Protein AF-0000000073401844 (afdb_homodimer)

Foldseek 3Di:
DAAEEEEEPLQAPLNLLLVVVSVVVPHQYEYEDADDPDDDNVSNVVSVCVPPPSYHYHYDALLDLVRLLVVCQVRVHQEYEYPDAPQDQQVCQVVLVRRLRRLACSLVSNLVSCLVRPLNRAYEDEAELLQQQQPPDPADWPPTDGDHFTSNSVRSVNSVVVQVVCCVPVVRNGAYEHEWAEDALRHDCSDLLLVLLLLLLCVLVVNHQAREAAFQQAKTFYAHSSLVSVLRVLQSVAPGHYYFYDGQQDIDTSNVSNQLSNVLSPFHWDWDDDDQAIFIAGPVVRGTHYGYDNVNDDPGDRRYHGHDRVCSCVRRVGHTDADSSNRSNNNNVSSNVCVVVPHDD/DAAEEEEEPLQAPLNLLLVVVSVVVPHQYEYEDADDPDDDNVSNVVVVCVPPPSYHYHYDALLDLVRLLVVCQVRVHQEYEYPDAPQDQQVCQVVLVRRLRRLACSLVSNLVSCLVRPLNRAYEDEAELLQQQQPPDPADWPPTDGDHFTSNSVRSVNSVVVQVVCCVPVVRNGAYEHEWAEDALRHDCSDLLLVLLLLLLCVLVVNAQAREAAFQQAKTFYAHSSLVSVLRVLQSVAPGHYYFYDGQQDIDTSNVSNQLSNVLSPFHWDWDDDDQQIFIAGPVVRGTHYGYDNVNDDPGDRRYHGHDRVCSCVRRVGHTDADSSNRSNNNNVSSNVCVVVPHDD

pLDDT: mean 96.62, std 4.74, range [65.5, 98.94]

Structure (mmCIF, N/CA/C/O backbone):
data_AF-0000000073401844-model_v1
#
loop_
_entity.id
_entity.type
_entity.pdbx_description
1 polymer 'GDP-mannose 4,6-dehydratase'
#
loop_
_atom_site.group_PDB
_atom_site.id
_atom_site.type_symbol
_atom_site.label_atom_id
_atom_site.label_alt_id
_atom_site.label_comp_id
_atom_site.label_asym_id
_atom_site.label_entity_id
_atom_site.label_seq_id
_atom_site.pdbx_PDB_ins_code
_atom_site.Cartn_x
_atom_site.Cartn_y
_atom_site.Cartn_z
_atom_site.occupancy
_atom_site.B_iso_or_equiv
_atom_site.auth_seq_id
_atom_site.auth_comp_id
_atom_site.auth_asym_id
_atom_site.auth_atom_id
_atom_site.pdbx_PDB_model_num
ATOM 1 N N . MET A 1 1 ? -31.047 -21.344 -8.758 1 66.75 1 MET A N 1
ATOM 2 C CA . MET A 1 1 ? -30.406 -20.562 -9.805 1 66.75 1 MET A CA 1
ATOM 3 C C . MET A 1 1 ? -28.891 -20.641 -9.711 1 66.75 1 MET A C 1
ATOM 5 O O . MET A 1 1 ? -28.344 -20.797 -8.617 1 66.75 1 MET A O 1
ATOM 9 N N . SER A 1 2 ? -28.156 -20.859 -10.828 1 87.94 2 SER A N 1
ATOM 10 C CA . SER A 1 2 ? -26.703 -21.047 -10.82 1 87.94 2 SER A CA 1
ATOM 11 C C . SER A 1 2 ? -25.984 -19.781 -10.344 1 87.94 2 SER A C 1
ATOM 13 O O . SER A 1 2 ? -26.438 -18.672 -10.625 1 87.94 2 SER A O 1
ATOM 15 N N . VAL A 1 3 ? -25.094 -20.031 -9.492 1 95.62 3 VAL A N 1
ATOM 16 C CA . VAL A 1 3 ? -24.281 -18.906 -9.031 1 95.62 3 VAL A CA 1
ATOM 17 C C . VAL A 1 3 ? -23.422 -18.375 -10.188 1 95.62 3 VAL A C 1
ATOM 19 O O . VAL A 1 3 ? -22.891 -19.156 -10.977 1 95.62 3 VAL A O 1
ATOM 22 N N . ILE A 1 4 ? -23.422 -17.125 -10.414 1 98.69 4 ILE A N 1
ATOM 23 C CA . ILE A 1 4 ? -22.641 -16.484 -11.469 1 98.69 4 ILE A CA 1
ATOM 24 C C . ILE A 1 4 ? -21.375 -15.867 -10.867 1 98.69 4 ILE A C 1
ATOM 26 O O . ILE A 1 4 ? -21.438 -15.094 -9.914 1 98.69 4 ILE A O 1
ATOM 30 N N . ALA A 1 5 ? -20.203 -16.203 -11.445 1 98.88 5 ALA A N 1
ATOM 31 C CA . ALA A 1 5 ? -18.906 -15.703 -10.953 1 98.88 5 ALA A CA 1
ATOM 32 C C . ALA A 1 5 ? -18.141 -15 -12.062 1 98.88 5 ALA A C 1
ATOM 34 O O . ALA A 1 5 ? -18.25 -15.375 -13.234 1 98.88 5 ALA A O 1
ATOM 35 N N . ILE A 1 6 ? -17.453 -13.953 -11.664 1 98.88 6 ILE A N 1
ATOM 36 C CA . ILE A 1 6 ? -16.453 -13.328 -12.523 1 98.88 6 ILE A CA 1
ATOM 37 C C . ILE A 1 6 ? -15.055 -13.734 -12.055 1 98.88 6 ILE A C 1
ATOM 39 O O . ILE A 1 6 ? -14.773 -13.734 -10.859 1 98.88 6 ILE A O 1
ATOM 43 N N . ILE A 1 7 ? -14.227 -14.156 -12.961 1 98.88 7 ILE A N 1
ATOM 44 C CA . ILE A 1 7 ? -12.797 -14.352 -12.734 1 98.88 7 ILE A CA 1
ATOM 45 C C . ILE A 1 7 ? -12 -13.383 -13.609 1 98.88 7 ILE A C 1
ATOM 47 O O . ILE A 1 7 ? -12.039 -13.469 -14.836 1 98.88 7 ILE A O 1
ATOM 51 N N . THR A 1 8 ? -11.32 -12.43 -12.961 1 98.69 8 THR A N 1
ATOM 52 C CA . THR A 1 8 ? -10.383 -11.656 -13.758 1 98.69 8 THR A CA 1
ATOM 53 C C . THR A 1 8 ? -9.07 -12.406 -13.93 1 98.69 8 THR A C 1
ATOM 55 O O . THR A 1 8 ? -8.617 -13.102 -13.023 1 98.69 8 THR A O 1
ATOM 58 N N . GLY A 1 9 ? -8.43 -12.234 -15.109 1 97 9 GLY A N 1
ATOM 59 C CA . GLY A 1 9 ? -7.18 -12.938 -15.367 1 97 9 GLY A CA 1
ATOM 60 C C . GLY A 1 9 ? -7.371 -14.43 -15.578 1 97 9 GLY A C 1
ATOM 61 O O . GLY A 1 9 ? -6.602 -15.234 -15.047 1 97 9 GLY A O 1
ATOM 62 N N . ILE A 1 10 ? -8.367 -14.836 -16.391 1 97.19 10 ILE A N 1
ATOM 63 C CA . ILE A 1 10 ? -8.727 -16.25 -16.531 1 97.19 10 ILE A CA 1
ATOM 64 C C . ILE A 1 10 ? -7.645 -16.969 -17.328 1 97.19 10 ILE A C 1
ATOM 66 O O . ILE A 1 10 ? -7.535 -18.203 -17.25 1 97.19 10 ILE A O 1
ATOM 70 N N . THR A 1 11 ? -6.785 -16.203 -18.031 1 94.94 11 THR A N 1
ATOM 71 C CA . THR A 1 11 ? -5.777 -16.828 -18.891 1 94.94 11 THR A CA 1
ATOM 72 C C . THR A 1 11 ? -4.562 -17.25 -18.078 1 94.94 11 THR A C 1
ATOM 74 O O . THR A 1 11 ? -3.668 -17.938 -18.594 1 94.94 11 THR A O 1
ATOM 77 N N . GLY A 1 12 ? -4.539 -16.891 -16.828 1 96 12 GLY A N 1
ATOM 78 C CA . GLY A 1 12 ? -3.451 -17.297 -15.953 1 96 12 GLY A CA 1
ATOM 79 C C . GLY A 1 12 ? -3.656 -18.672 -15.336 1 96 12 GLY A C 1
ATOM 80 O O . GLY A 1 12 ? -4.715 -19.281 -15.516 1 96 12 GLY A O 1
ATOM 81 N N . GLN A 1 13 ? -2.654 -19.172 -14.641 1 97.44 13 GLN A N 1
ATOM 82 C CA . GLN A 1 13 ? -2.672 -20.484 -13.992 1 97.44 13 GLN A CA 1
ATOM 83 C C . GLN A 1 13 ? -3.867 -20.609 -13.047 1 97.44 13 GLN A C 1
ATOM 85 O O . GLN A 1 13 ? -4.691 -21.5 -13.203 1 97.44 13 GLN A O 1
ATOM 90 N N . ASP A 1 14 ? -3.945 -19.656 -12.086 1 98.5 14 ASP A N 1
ATOM 91 C CA . ASP A 1 14 ? -4.984 -19.734 -11.062 1 98.5 14 ASP A CA 1
ATOM 92 C C . ASP A 1 14 ? -6.367 -19.484 -11.664 1 98.5 14 ASP A C 1
ATOM 94 O O . ASP A 1 14 ? -7.348 -20.109 -11.242 1 98.5 14 ASP A O 1
ATOM 98 N N . GLY A 1 15 ? -6.418 -18.531 -12.633 1 98.44 15 GLY A N 1
ATOM 99 C CA . GLY A 1 15 ? -7.684 -18.281 -13.297 1 98.44 15 GLY A CA 1
ATOM 100 C C . GLY A 1 15 ? -8.25 -19.5 -13.984 1 98.44 15 GLY A C 1
ATOM 101 O O . GLY A 1 15 ? -9.453 -19.781 -13.883 1 98.44 15 GLY A O 1
ATOM 102 N N . ALA A 1 16 ? -7.406 -20.234 -14.656 1 98.31 16 ALA A N 1
ATOM 103 C CA . ALA A 1 16 ? -7.836 -21.438 -15.383 1 98.31 16 ALA A CA 1
ATOM 104 C C . ALA A 1 16 ? -8.312 -22.516 -14.414 1 98.31 16 ALA A C 1
ATOM 106 O O . ALA A 1 16 ? -9.391 -23.078 -14.594 1 98.31 16 ALA A O 1
ATOM 107 N N . TYR A 1 17 ? -7.52 -22.797 -13.375 1 98.75 17 TYR A N 1
ATOM 108 C CA . TYR A 1 17 ? -7.887 -23.828 -12.398 1 98.75 17 TYR A CA 1
ATOM 109 C C . TYR A 1 17 ? -9.172 -23.453 -11.672 1 98.75 17 TYR A C 1
ATOM 111 O O . TYR A 1 17 ? -10.008 -24.312 -11.391 1 98.75 17 TYR A O 1
ATOM 119 N N . LEU A 1 18 ? -9.297 -22.172 -11.305 1 98.94 18 LEU A N 1
ATOM 120 C CA . LEU A 1 18 ? -10.5 -21.719 -10.594 1 98.94 18 LEU A CA 1
ATOM 121 C C . LEU A 1 18 ? -11.727 -21.844 -11.484 1 98.94 18 LEU A C 1
ATOM 123 O O . LEU A 1 18 ? -12.797 -22.234 -11.023 1 98.94 18 LEU A O 1
ATOM 127 N N . ALA A 1 19 ? -11.562 -21.469 -12.758 1 98.81 19 ALA A N 1
ATOM 128 C CA . ALA A 1 19 ? -12.664 -21.625 -13.703 1 98.81 19 ALA A CA 1
ATOM 129 C C . ALA A 1 19 ? -13.125 -23.078 -13.766 1 98.81 19 ALA A C 1
ATOM 131 O O . ALA A 1 19 ? -14.32 -23.359 -13.711 1 98.81 19 ALA A O 1
ATOM 132 N N . GLN A 1 20 ? -12.18 -24.047 -13.891 1 98.81 20 GLN A N 1
ATOM 133 C CA . GLN A 1 20 ? -12.516 -25.453 -13.914 1 98.81 20 GLN A CA 1
ATOM 134 C C . GLN A 1 20 ? -13.266 -25.875 -12.648 1 98.81 20 GLN A C 1
ATOM 136 O O . GLN A 1 20 ? -14.281 -26.547 -12.719 1 98.81 20 GLN A O 1
ATOM 141 N N . LEU A 1 21 ? -12.758 -25.438 -11.5 1 98.81 21 LEU A N 1
ATOM 142 C CA . LEU A 1 21 ? -13.367 -25.781 -10.219 1 98.81 21 LEU A CA 1
ATOM 143 C C . LEU A 1 21 ? -14.797 -25.266 -10.141 1 98.81 21 LEU A C 1
ATOM 145 O O . LEU A 1 21 ? -15.703 -26.016 -9.75 1 98.81 21 LEU A O 1
ATOM 149 N N . LEU A 1 22 ? -15.008 -23.969 -10.5 1 98.81 22 LEU A N 1
ATOM 150 C CA . LEU A 1 22 ? -16.328 -23.359 -10.398 1 98.81 22 LEU A CA 1
ATOM 151 C C . LEU A 1 22 ? -17.312 -24 -11.375 1 98.81 22 LEU A C 1
ATOM 153 O O . LEU A 1 22 ? -18.469 -24.234 -11.031 1 98.81 22 LEU A O 1
ATOM 157 N N . LEU A 1 23 ? -16.859 -24.281 -12.617 1 98.62 23 LEU A N 1
ATOM 158 C CA . LEU A 1 23 ? -17.703 -24.953 -13.594 1 98.62 23 LEU A CA 1
ATOM 159 C C . LEU A 1 23 ? -18.141 -26.312 -13.086 1 98.62 23 LEU A C 1
ATOM 161 O O . LEU A 1 23 ? -19.297 -26.703 -13.227 1 98.62 23 LEU A O 1
ATOM 165 N N . ASP A 1 24 ? -17.203 -27.047 -12.492 1 98.25 24 ASP A N 1
ATOM 166 C CA . ASP A 1 24 ? -17.5 -28.359 -11.922 1 98.25 24 ASP A CA 1
ATOM 167 C C . ASP A 1 24 ? -18.547 -28.25 -10.812 1 98.25 24 ASP A C 1
ATOM 169 O O . ASP A 1 24 ? -19.297 -29.188 -10.57 1 98.25 24 ASP A O 1
ATOM 173 N N . LYS A 1 25 ? -18.656 -27.109 -10.188 1 98.19 25 LYS A N 1
ATOM 174 C CA . LYS A 1 25 ? -19.594 -26.875 -9.086 1 98.19 25 LYS A CA 1
ATOM 175 C C . LYS A 1 25 ? -20.922 -26.297 -9.602 1 98.19 25 LYS A C 1
ATOM 177 O O . LYS A 1 25 ? -21.812 -26 -8.812 1 98.19 25 LYS A O 1
ATOM 182 N N . GLY A 1 26 ? -21 -26.078 -10.875 1 98.06 26 GLY A N 1
ATOM 183 C CA . GLY A 1 26 ? -22.266 -25.688 -11.484 1 98.06 26 GLY A CA 1
ATOM 1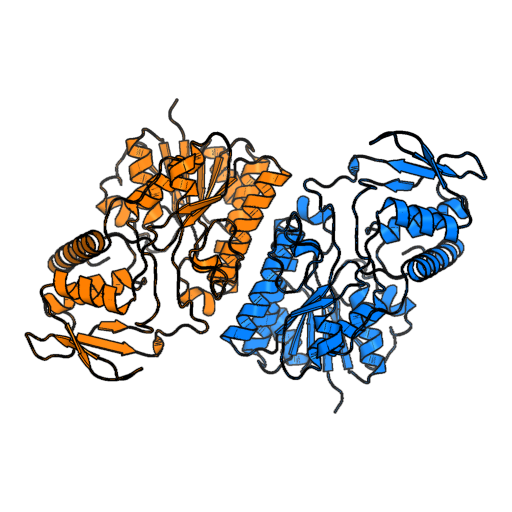84 C C . GLY A 1 26 ? -22.406 -24.188 -11.672 1 98.06 26 GLY A C 1
ATOM 185 O O . GLY A 1 26 ? -23.484 -23.703 -11.984 1 98.06 26 GLY A O 1
ATOM 186 N N . TYR A 1 27 ? -21.312 -23.453 -11.586 1 98.75 27 TYR A N 1
ATOM 187 C CA . TYR A 1 27 ? -21.344 -22 -11.766 1 98.75 27 TYR A CA 1
ATOM 188 C C . TYR A 1 27 ? -21.469 -21.641 -13.242 1 98.75 27 TYR A C 1
ATOM 190 O O . TYR A 1 27 ? -21.078 -22.422 -14.117 1 98.75 27 TYR A O 1
ATOM 198 N N . VAL A 1 28 ? -22.031 -20.516 -13.469 1 98.75 28 VAL A N 1
ATOM 199 C CA . VAL A 1 28 ? -21.75 -19.766 -14.695 1 98.75 28 VAL A CA 1
ATOM 200 C C . VAL A 1 28 ? -20.531 -18.875 -14.492 1 98.75 28 VAL A C 1
ATOM 202 O O . VAL A 1 28 ? -20.484 -18.094 -13.539 1 98.75 28 VAL A O 1
ATOM 205 N N . VAL A 1 29 ? -19.562 -19.047 -15.367 1 98.81 29 VAL A N 1
ATOM 206 C CA . VAL A 1 29 ? -18.297 -18.344 -15.164 1 98.81 29 VAL A CA 1
ATOM 207 C C . VAL A 1 29 ? -18.078 -17.344 -16.297 1 98.81 29 VAL A C 1
ATOM 209 O O . VAL A 1 29 ? -18.125 -17.703 -17.469 1 98.81 29 VAL A O 1
ATOM 212 N N . HIS A 1 30 ? -17.969 -16.062 -15.93 1 98.81 30 HIS A N 1
ATOM 213 C CA . HIS A 1 30 ? -17.453 -15.047 -16.844 1 98.81 30 HIS A CA 1
ATOM 214 C C . HIS A 1 30 ? -15.961 -14.805 -16.609 1 98.81 30 HIS A C 1
ATOM 216 O O . HIS A 1 30 ? -15.586 -14.148 -15.633 1 98.81 30 HIS A O 1
ATOM 222 N N . GLY A 1 31 ? -15.109 -15.383 -17.469 1 98.38 31 GLY A N 1
ATOM 223 C CA . GLY A 1 31 ? -13.664 -15.203 -17.406 1 98.38 31 GLY A CA 1
ATOM 224 C C . GLY A 1 31 ? -13.172 -14.047 -18.266 1 98.38 31 GLY A C 1
ATOM 225 O O . GLY A 1 31 ? -13.391 -14.023 -19.469 1 98.38 31 GLY A O 1
ATOM 226 N N . THR A 1 32 ? -12.477 -13.07 -17.578 1 97.94 32 THR A N 1
ATOM 227 C CA . THR A 1 32 ? -12.055 -11.883 -18.312 1 97.94 32 THR A CA 1
ATOM 228 C C . THR A 1 32 ? -10.578 -11.992 -18.703 1 97.94 32 THR A C 1
ATOM 230 O O . THR A 1 32 ? -9.805 -12.688 -18.047 1 97.94 32 THR A O 1
ATOM 233 N N . TYR A 1 33 ? -10.258 -11.414 -19.812 1 95.38 33 TYR A N 1
ATOM 234 C CA . TYR A 1 33 ? -8.891 -11.391 -20.312 1 95.38 33 TYR A CA 1
ATOM 235 C C . TYR A 1 33 ? -8.594 -10.078 -21.031 1 95.38 33 TYR A C 1
ATOM 237 O O . TYR A 1 33 ? -9.508 -9.383 -21.469 1 95.38 33 TYR A O 1
ATOM 245 N N . ARG A 1 34 ? -7.285 -9.68 -21.016 1 89.88 34 ARG A N 1
ATOM 246 C CA . ARG A 1 34 ? -6.875 -8.469 -21.719 1 89.88 34 ARG A CA 1
ATOM 247 C C . ARG A 1 34 ? -6.664 -8.75 -23.203 1 89.88 34 ARG A C 1
ATOM 249 O O . ARG A 1 34 ? -6.004 -9.727 -23.562 1 89.88 34 ARG A O 1
ATOM 256 N N . ARG A 1 35 ? -7.188 -7.914 -23.969 1 80.38 35 ARG A N 1
ATOM 257 C CA . ARG A 1 35 ? -7.055 -8.102 -25.406 1 80.38 35 ARG A CA 1
ATOM 258 C C . ARG A 1 35 ? -5.633 -7.785 -25.875 1 80.38 35 ARG A C 1
ATOM 260 O O . ARG A 1 35 ? -5.047 -6.785 -25.453 1 80.38 35 ARG A O 1
ATOM 267 N N . THR A 1 36 ? -5.062 -8.758 -26.453 1 77.62 36 THR A N 1
ATOM 268 C CA . THR A 1 36 ? -3.812 -8.578 -27.172 1 77.62 36 THR A CA 1
ATOM 269 C C . THR A 1 36 ? -3.953 -9.047 -28.625 1 77.62 36 THR A C 1
ATOM 271 O O . THR A 1 36 ? -5.008 -9.555 -29.016 1 77.62 36 THR A O 1
ATOM 274 N N . SER A 1 37 ? -2.898 -8.766 -29.453 1 70.38 37 SER A N 1
ATOM 275 C CA . SER A 1 37 ? -2.959 -9.18 -30.859 1 70.38 37 SER A CA 1
ATOM 276 C C . SER A 1 37 ? -3.066 -10.695 -30.969 1 70.38 37 SER A C 1
ATOM 278 O O . SER A 1 37 ? -3.625 -11.203 -31.953 1 70.38 37 SER A O 1
ATOM 280 N N . SER A 1 38 ? -2.549 -11.422 -29.969 1 71.94 38 SER A N 1
ATOM 281 C CA . SER A 1 38 ? -2.613 -12.875 -29.938 1 71.94 38 SER A CA 1
ATOM 282 C C . SER A 1 38 ? -3.018 -13.383 -28.547 1 71.94 38 SER A C 1
ATOM 284 O O . SER A 1 38 ? -2.164 -13.594 -27.688 1 71.94 38 SER A O 1
ATOM 286 N N . VAL A 1 39 ? -4.359 -13.5 -28.516 1 74.94 39 VAL A N 1
ATOM 287 C CA . VAL A 1 39 ? -4.852 -14.023 -27.25 1 74.94 39 VAL A CA 1
ATOM 288 C C . VAL A 1 39 ? -4.598 -15.523 -27.172 1 74.94 39 VAL A C 1
ATOM 290 O O . VAL A 1 39 ? -4.762 -16.234 -28.172 1 74.94 39 VAL A O 1
ATOM 293 N N . ASN A 1 40 ? -4.066 -15.898 -25.984 1 82.81 40 ASN A N 1
ATOM 294 C CA . ASN A 1 40 ? -3.719 -17.297 -25.766 1 82.81 40 ASN A CA 1
ATOM 295 C C . ASN A 1 40 ? -4.551 -17.922 -24.656 1 82.81 40 ASN A C 1
ATOM 297 O O . ASN A 1 40 ? -4.484 -17.469 -23.5 1 82.81 40 ASN A O 1
ATOM 301 N N . PHE A 1 41 ? -5.324 -18.969 -25.062 1 90.62 41 PHE A N 1
ATOM 302 C CA . PHE A 1 41 ? -6.207 -19.641 -24.109 1 90.62 41 PHE A CA 1
ATOM 303 C C . PHE A 1 41 ? -5.746 -21.062 -23.859 1 90.62 41 PHE A C 1
ATOM 305 O O . PHE A 1 41 ? -6.562 -21.953 -23.609 1 90.62 41 PHE A O 1
ATOM 312 N N . TRP A 1 42 ? -4.422 -21.297 -23.969 1 90.5 42 TRP A N 1
ATOM 313 C CA . TRP A 1 42 ? -3.908 -22.672 -23.953 1 90.5 42 TRP A CA 1
ATOM 314 C C . TRP A 1 42 ? -4.219 -23.359 -22.641 1 90.5 42 TRP A C 1
ATOM 316 O O . TRP A 1 42 ? -4.461 -24.562 -22.609 1 90.5 42 TRP A O 1
ATOM 326 N N . ARG A 1 43 ? -4.289 -22.625 -21.547 1 95 43 ARG A N 1
ATOM 327 C CA . ARG A 1 43 ? -4.531 -23.234 -20.25 1 95 43 ARG A CA 1
ATOM 328 C C . ARG A 1 43 ? -5.957 -23.766 -20.141 1 95 43 ARG A C 1
ATOM 330 O O . ARG A 1 43 ? -6.184 -24.859 -19.641 1 95 43 ARG A O 1
ATOM 337 N N . ILE A 1 44 ? -6.84 -22.922 -20.562 1 94.94 44 ILE A N 1
ATOM 338 C CA . ILE A 1 44 ? -8.242 -23.312 -20.547 1 94.94 44 ILE A CA 1
ATOM 339 C C . ILE A 1 44 ? -8.461 -24.5 -21.469 1 94.94 44 ILE A C 1
ATOM 341 O O . ILE A 1 44 ? -9.25 -25.391 -21.172 1 94.94 44 ILE A O 1
ATOM 345 N N . GLU A 1 45 ? -7.746 -24.516 -22.594 1 92.62 45 GLU A N 1
ATOM 346 C CA . GLU A 1 45 ? -7.812 -25.625 -23.547 1 92.62 45 GLU A CA 1
ATOM 347 C C . GLU A 1 45 ? -7.195 -26.891 -22.953 1 92.62 45 GLU A C 1
ATOM 349 O O . GLU A 1 45 ? -7.75 -27.984 -23.094 1 92.62 45 GLU A O 1
ATOM 354 N N . GLU A 1 46 ? -6.098 -26.688 -22.312 1 92.25 46 GLU A N 1
ATOM 355 C CA . GLU A 1 46 ? -5.414 -27.812 -21.672 1 92.25 46 GLU A CA 1
ATOM 356 C C . GLU A 1 46 ? -6.301 -28.484 -20.625 1 92.25 46 GLU A C 1
ATOM 358 O O . GLU A 1 46 ? -6.254 -29.703 -20.453 1 92.25 46 GLU A O 1
ATOM 363 N N . LEU A 1 47 ? -7.113 -27.703 -19.969 1 96 47 LEU A N 1
ATOM 364 C CA . LEU A 1 47 ? -7.984 -28.219 -18.922 1 96 47 LEU A CA 1
ATOM 365 C C . LEU A 1 47 ? -9.281 -28.766 -19.516 1 96 47 LEU A C 1
ATOM 367 O O . LEU A 1 47 ? -10.102 -29.344 -18.797 1 96 47 LEU A O 1
ATOM 371 N N . GLY A 1 48 ? -9.547 -28.547 -20.812 1 96 48 GLY A N 1
ATOM 372 C CA . GLY A 1 48 ? -10.703 -29.094 -21.516 1 96 48 GLY A CA 1
ATOM 373 C C . GLY A 1 48 ? -11.992 -28.344 -21.219 1 96 48 GLY A C 1
ATOM 374 O O . GLY A 1 48 ? -13.078 -28.891 -21.375 1 96 48 GLY A O 1
ATOM 375 N N . ILE A 1 49 ? -11.859 -27.094 -20.797 1 95.94 49 ILE A N 1
ATOM 376 C CA . ILE A 1 49 ? -13.078 -26.391 -20.391 1 95.94 49 ILE A CA 1
ATOM 377 C C . ILE A 1 49 ? -13.391 -25.281 -21.391 1 95.94 49 ILE A C 1
ATOM 379 O O . ILE A 1 49 ? -14.367 -24.547 -21.219 1 95.94 49 ILE A O 1
ATOM 383 N N . GLY A 1 50 ? -12.68 -25.141 -22.453 1 94.69 50 GLY A N 1
ATOM 384 C CA . GLY A 1 50 ? -12.828 -24.062 -23.406 1 94.69 50 GLY A CA 1
ATOM 385 C C . GLY A 1 50 ? -14.211 -24 -24.031 1 94.69 50 GLY A C 1
ATOM 386 O O . GLY A 1 50 ? -14.719 -22.906 -24.312 1 94.69 50 GLY A O 1
ATOM 387 N N . ALA A 1 51 ? -14.828 -25.203 -24.188 1 95.31 51 ALA A N 1
ATOM 388 C CA . ALA A 1 51 ? -16.109 -25.266 -24.891 1 95.31 51 ALA A CA 1
ATOM 389 C C . ALA A 1 51 ? -17.266 -25.438 -23.891 1 95.31 51 ALA A C 1
ATOM 391 O O . ALA A 1 51 ? -18.391 -25.719 -24.297 1 95.31 51 ALA A O 1
ATOM 392 N N . HIS A 1 52 ? -16.969 -25.328 -22.672 1 97.12 52 HIS A N 1
ATOM 393 C CA . HIS A 1 52 ? -18.016 -25.484 -21.672 1 97.12 52 HIS A CA 1
ATOM 394 C C . HIS A 1 52 ? -19.125 -24.453 -21.859 1 97.12 52 HIS A C 1
ATOM 396 O O . HIS A 1 52 ? -18.844 -23.266 -22 1 97.12 52 HIS A O 1
ATOM 402 N N . PRO A 1 53 ? -20.359 -24.812 -21.859 1 97.44 53 PRO A N 1
ATOM 403 C CA . PRO A 1 53 ? -21.453 -23.875 -22.172 1 97.44 53 PRO A CA 1
ATOM 404 C C . PRO A 1 53 ? -21.594 -22.781 -21.125 1 97.44 53 PRO A C 1
ATOM 406 O O . PRO A 1 53 ? -22.125 -21.703 -21.438 1 97.44 53 PRO A O 1
ATOM 409 N N . ASN A 1 54 ? -21.141 -23.062 -19.938 1 98.31 54 ASN A N 1
ATOM 410 C CA . ASN A 1 54 ? -21.297 -22.078 -18.859 1 98.31 54 ASN A CA 1
ATOM 411 C C . ASN A 1 54 ? -20.062 -21.188 -18.75 1 98.31 54 ASN A C 1
ATOM 413 O O . ASN A 1 54 ? -19.938 -20.406 -17.797 1 98.31 54 ASN A O 1
ATOM 417 N N . LEU A 1 55 ? -19.109 -21.328 -19.594 1 98.56 55 LEU A N 1
ATOM 418 C CA . LEU A 1 55 ? -17.922 -20.469 -19.609 1 98.56 55 LEU A CA 1
ATOM 419 C C . LEU A 1 55 ? -18.078 -19.375 -20.656 1 98.56 55 LEU A C 1
ATOM 421 O O . LEU A 1 55 ? -18.234 -19.656 -21.844 1 98.56 55 LEU A O 1
ATOM 425 N N . HIS A 1 56 ? -18.031 -18.156 -20.234 1 98.38 56 HIS A N 1
ATOM 426 C CA . HIS A 1 56 ? -18.094 -16.984 -21.125 1 98.38 56 HIS A CA 1
ATOM 427 C C . HIS A 1 56 ? -16.812 -16.156 -21 1 98.38 56 HIS A C 1
ATOM 429 O O . HIS A 1 56 ? -16.484 -15.672 -19.922 1 98.38 56 HIS A O 1
ATOM 435 N N . LEU A 1 57 ? -16.125 -15.945 -22.125 1 97.25 57 LEU A N 1
ATOM 436 C CA . LEU A 1 57 ? -14.906 -15.141 -22.141 1 97.25 57 LEU A CA 1
ATOM 437 C C . LEU A 1 57 ? -15.219 -13.695 -22.516 1 97.25 57 LEU A C 1
ATOM 439 O O . LEU A 1 57 ? -15.945 -13.438 -23.469 1 97.25 57 LEU A O 1
ATOM 443 N N . VAL A 1 58 ? -14.688 -12.789 -21.688 1 96.69 58 VAL A N 1
ATOM 444 C CA . VAL A 1 58 ? -15.008 -11.375 -21.844 1 96.69 58 VAL A CA 1
ATOM 445 C C . VAL A 1 58 ? -13.727 -10.555 -21.906 1 96.69 58 VAL A C 1
ATOM 447 O O . VAL A 1 58 ? -12.852 -10.68 -21.047 1 96.69 58 VAL A O 1
ATOM 450 N N . GLU A 1 59 ? -13.594 -9.727 -22.984 1 95.5 59 GLU A N 1
ATOM 451 C CA . GLU A 1 59 ? -12.492 -8.758 -23.016 1 95.5 59 GLU A CA 1
ATOM 452 C C . GLU A 1 59 ? -12.68 -7.688 -21.938 1 95.5 59 GLU A C 1
ATOM 454 O O . GLU A 1 59 ? -13.766 -7.113 -21.812 1 95.5 59 GLU A O 1
ATOM 459 N N . TYR A 1 60 ? -11.633 -7.465 -21.156 1 95.81 60 TYR A N 1
ATOM 460 C CA . TYR A 1 60 ? -11.758 -6.609 -19.969 1 95.81 60 TYR A CA 1
ATOM 461 C C . TYR A 1 60 ? -10.398 -6.09 -19.531 1 95.81 60 TYR A C 1
ATOM 463 O O . TYR A 1 60 ? -9.383 -6.785 -19.672 1 95.81 60 TYR A O 1
ATOM 471 N N . ASP A 1 61 ? -10.406 -4.824 -19.125 1 95.44 61 ASP A N 1
ATOM 472 C CA . ASP A 1 61 ? -9.211 -4.195 -18.562 1 95.44 61 ASP A CA 1
ATOM 473 C C . ASP A 1 61 ? -9.477 -3.688 -17.141 1 95.44 61 ASP A C 1
ATOM 475 O O . ASP A 1 61 ? -10.305 -2.797 -16.938 1 95.44 61 ASP A O 1
ATOM 479 N N . LEU A 1 62 ? -8.703 -4.195 -16.234 1 95.88 62 LEU A N 1
ATOM 480 C CA . LEU A 1 62 ? -8.859 -3.928 -14.805 1 95.88 62 LEU A CA 1
ATOM 481 C C . LEU A 1 62 ? -8.695 -2.441 -14.508 1 95.88 62 LEU A C 1
ATOM 483 O O . LEU A 1 62 ? -9.219 -1.939 -13.516 1 95.88 62 LEU A O 1
ATOM 487 N N . THR A 1 63 ? -7.984 -1.68 -15.297 1 96.31 63 THR A N 1
ATOM 488 C CA . THR A 1 63 ? -7.648 -0.288 -15.016 1 96.31 63 THR A CA 1
ATOM 489 C C . THR A 1 63 ? -8.789 0.636 -15.422 1 96.31 63 THR A C 1
ATOM 491 O O . THR A 1 63 ? -8.758 1.834 -15.133 1 96.31 63 THR A O 1
ATOM 494 N N . ASP A 1 64 ? -9.797 0.082 -16.109 1 96.19 64 ASP A N 1
ATOM 495 C CA . ASP A 1 64 ? -10.938 0.861 -16.578 1 96.19 64 ASP A CA 1
ATOM 496 C C . ASP A 1 64 ? -12.133 0.701 -15.633 1 96.19 64 ASP A C 1
ATOM 498 O O . ASP A 1 64 ? -12.922 -0.237 -15.773 1 96.19 64 ASP A O 1
ATOM 502 N N . LEU A 1 65 ? -12.328 1.688 -14.812 1 97.19 65 LEU A N 1
ATOM 503 C CA . LEU A 1 65 ? -13.398 1.626 -13.82 1 97.19 65 LEU A CA 1
ATOM 504 C C . LEU A 1 65 ? -14.758 1.463 -14.5 1 97.19 65 LEU A C 1
ATOM 506 O O . LEU A 1 65 ? -15.609 0.703 -14.031 1 97.19 65 LEU A O 1
ATOM 510 N N . SER A 1 66 ? -14.984 2.18 -15.586 1 97.19 66 SER A N 1
ATOM 511 C CA . SER A 1 66 ? -16.25 2.09 -16.297 1 97.19 66 SER A CA 1
ATOM 512 C C . SER A 1 66 ? -16.5 0.677 -16.812 1 97.19 66 SER A C 1
ATOM 514 O O . SER A 1 66 ? -17.641 0.196 -16.812 1 97.19 66 SER A O 1
ATOM 516 N N . ALA A 1 67 ? -15.438 0.032 -17.266 1 97.12 67 ALA A N 1
ATOM 517 C CA . ALA A 1 67 ? -15.547 -1.351 -17.719 1 97.12 67 ALA A CA 1
ATOM 518 C C . ALA A 1 67 ? -15.922 -2.281 -16.562 1 97.12 67 ALA A C 1
ATOM 520 O O . ALA A 1 67 ? -16.688 -3.236 -16.766 1 97.12 67 ALA A O 1
ATOM 521 N N . SER A 1 68 ? -15.398 -2.025 -15.367 1 98.38 68 SER A N 1
ATOM 522 C CA . SER A 1 68 ? -15.734 -2.828 -14.195 1 98.38 68 SER A CA 1
ATOM 523 C C . SER A 1 68 ? -17.203 -2.699 -13.844 1 98.38 68 SER A C 1
ATOM 525 O O . SER A 1 68 ? -17.875 -3.695 -13.539 1 98.38 68 SER A O 1
ATOM 527 N N . ILE A 1 69 ? -17.703 -1.479 -13.898 1 98.5 69 ILE A N 1
ATOM 528 C CA . ILE A 1 69 ? -19.109 -1.229 -13.609 1 98.5 69 ILE A CA 1
ATOM 529 C C . ILE A 1 69 ? -19.984 -1.964 -14.625 1 98.5 69 ILE A C 1
ATOM 531 O O . ILE A 1 69 ? -20.922 -2.674 -14.242 1 98.5 69 ILE A O 1
ATOM 535 N N . ARG A 1 70 ? -19.688 -1.826 -15.93 1 98.25 70 ARG A N 1
ATOM 536 C CA . ARG A 1 70 ? -20.453 -2.467 -16.984 1 98.25 70 ARG A CA 1
ATOM 537 C C . ARG A 1 70 ? -20.406 -3.984 -16.859 1 98.25 70 ARG A C 1
ATOM 539 O O . ARG A 1 70 ? -21.422 -4.66 -17.047 1 98.25 70 ARG A O 1
ATOM 546 N N . LEU A 1 71 ? -19.234 -4.539 -16.562 1 98.38 71 LEU A N 1
ATOM 547 C CA . LEU A 1 71 ? -19.047 -5.977 -16.391 1 98.38 71 LEU A CA 1
ATOM 548 C C . LEU A 1 71 ? -19.969 -6.52 -15.305 1 98.38 71 LEU A C 1
ATOM 550 O O . LEU A 1 71 ? -20.656 -7.52 -15.508 1 98.38 71 LEU A O 1
ATOM 554 N N . LEU A 1 72 ? -20.016 -5.848 -14.133 1 98.62 72 LEU A N 1
ATOM 555 C CA . LEU A 1 72 ? -20.828 -6.297 -13.016 1 98.62 72 LEU A CA 1
ATOM 556 C C . LEU A 1 72 ? -22.312 -6.176 -13.352 1 98.62 72 LEU A C 1
ATOM 558 O O . LEU A 1 72 ? -23.094 -7.082 -13.055 1 98.62 72 LEU A O 1
ATOM 562 N N . ARG A 1 73 ? -22.719 -5.105 -14.031 1 98.19 73 ARG A N 1
ATOM 563 C CA . ARG A 1 73 ? -24.109 -4.871 -14.352 1 98.19 73 ARG A CA 1
ATOM 564 C C . ARG A 1 73 ? -24.625 -5.887 -15.367 1 98.19 73 ARG A C 1
ATOM 566 O O . ARG A 1 73 ? -25.734 -6.414 -15.227 1 98.19 73 ARG A O 1
ATOM 573 N N . THR A 1 74 ? -23.844 -6.184 -16.359 1 98.12 74 THR A N 1
ATOM 574 C CA . THR A 1 74 ? -24.312 -7.012 -17.469 1 98.12 74 THR A CA 1
ATOM 575 C C . THR A 1 74 ? -24.297 -8.484 -17.078 1 98.12 74 THR A C 1
ATOM 577 O O . THR A 1 74 ? -25.125 -9.266 -17.547 1 98.12 74 THR A O 1
ATOM 580 N N . THR A 1 75 ? -23.391 -8.906 -16.188 1 98.12 75 THR A N 1
ATOM 581 C CA . THR A 1 75 ? -23.266 -10.32 -15.859 1 98.12 75 THR A CA 1
ATOM 582 C C . THR A 1 75 ? -24.188 -10.703 -14.719 1 98.12 75 THR A C 1
ATOM 584 O O . THR A 1 75 ? -24.609 -11.852 -14.602 1 98.12 75 THR A O 1
ATOM 587 N N . GLY A 1 76 ? -24.453 -9.742 -13.828 1 98 76 GLY A N 1
ATOM 588 C CA . GLY A 1 76 ? -25.219 -10.062 -12.625 1 98 76 GLY A CA 1
ATOM 589 C C . GLY A 1 76 ? -24.453 -10.961 -11.672 1 98 76 GLY A C 1
ATOM 590 O O . GLY A 1 76 ? -25.062 -11.695 -10.891 1 98 76 GLY A O 1
ATOM 591 N N . ALA A 1 77 ? -23.172 -10.93 -11.727 1 98.25 77 ALA A N 1
ATOM 592 C CA . ALA A 1 77 ? -22.344 -11.805 -10.906 1 98.25 77 ALA A CA 1
ATOM 593 C C . ALA A 1 77 ? -22.562 -11.539 -9.422 1 98.25 77 ALA A C 1
ATOM 595 O O . ALA A 1 77 ? -22.766 -10.398 -9.016 1 98.25 77 ALA A O 1
ATOM 596 N N . THR A 1 78 ? -22.438 -12.602 -8.672 1 98.38 78 THR A N 1
ATOM 597 C CA . THR A 1 78 ? -22.578 -12.484 -7.227 1 98.38 78 THR A CA 1
ATOM 598 C C . THR A 1 78 ? -21.266 -12.805 -6.531 1 98.38 78 THR A C 1
ATOM 600 O O . THR A 1 78 ? -21.109 -12.555 -5.336 1 98.38 78 THR A O 1
ATOM 603 N N . GLU A 1 79 ? -20.312 -13.398 -7.219 1 98.88 79 GLU A N 1
ATOM 604 C CA . GLU A 1 79 ? -18.953 -13.625 -6.758 1 98.88 79 GLU A CA 1
ATOM 605 C C . GLU A 1 79 ? -17.938 -13.086 -7.758 1 98.88 79 GLU A C 1
ATOM 607 O O . GLU A 1 79 ? -18.109 -13.227 -8.969 1 98.88 79 GLU A O 1
ATOM 612 N N . VAL A 1 80 ? -16.984 -12.344 -7.27 1 98.94 80 VAL A N 1
ATOM 613 C CA . VAL A 1 80 ? -15.914 -11.812 -8.102 1 98.94 80 VAL A CA 1
ATOM 614 C C . VAL A 1 80 ? -14.562 -12.258 -7.539 1 98.94 80 VAL A C 1
ATOM 616 O O . VAL A 1 80 ? -14.25 -12 -6.375 1 98.94 80 VAL A O 1
ATOM 619 N N . TYR A 1 81 ? -13.812 -12.984 -8.344 1 98.94 81 TYR A N 1
ATOM 620 C CA . TYR A 1 81 ? -12.438 -13.359 -8.031 1 98.94 81 TYR A CA 1
ATOM 621 C C . TYR A 1 81 ? -11.453 -12.523 -8.828 1 98.94 81 TYR A C 1
ATOM 623 O O . TYR A 1 81 ? -11.305 -12.695 -10.039 1 98.94 81 TYR A O 1
ATOM 631 N N . ASN A 1 82 ? -10.766 -11.617 -8.125 1 98.94 82 ASN A N 1
ATOM 632 C CA . ASN A 1 82 ? -9.766 -10.797 -8.812 1 98.94 82 ASN A CA 1
ATOM 633 C C . ASN A 1 82 ? -8.398 -11.469 -8.805 1 98.94 82 ASN A C 1
ATOM 635 O O . ASN A 1 82 ? -7.648 -11.359 -7.832 1 98.94 82 ASN A O 1
ATOM 639 N N . LEU A 1 83 ? -8.078 -12.031 -9.93 1 98.62 83 LEU A N 1
ATOM 640 C CA . LEU A 1 83 ? -6.801 -12.727 -10.062 1 98.62 83 LEU A CA 1
ATOM 641 C C . LEU A 1 83 ? -5.895 -12.016 -11.062 1 98.62 83 LEU A C 1
ATOM 643 O O . LEU A 1 83 ? -4.715 -12.344 -11.18 1 98.62 83 LEU A O 1
ATOM 647 N N . ALA A 1 84 ? -6.41 -11.008 -11.781 1 97.38 84 ALA A N 1
ATOM 648 C CA . ALA A 1 84 ? -5.625 -10.266 -12.766 1 97.38 84 ALA A CA 1
ATOM 649 C C . ALA A 1 84 ? -4.59 -9.375 -12.078 1 97.38 84 ALA A C 1
ATOM 651 O O . ALA A 1 84 ? -4.875 -8.766 -11.047 1 97.38 84 ALA A O 1
ATOM 652 N N . ALA A 1 85 ? -3.428 -9.359 -12.586 1 96.88 85 ALA A N 1
ATOM 653 C CA . ALA A 1 85 ? -2.338 -8.516 -12.102 1 96.88 85 ALA A CA 1
ATOM 654 C C . ALA A 1 85 ? -1.175 -8.508 -13.094 1 96.88 85 ALA A C 1
ATOM 656 O O . ALA A 1 85 ? -1.108 -9.352 -13.984 1 96.88 85 ALA A O 1
ATOM 657 N N . GLN A 1 86 ? -0.379 -7.41 -13.094 1 94.56 86 GLN A N 1
ATOM 658 C CA . GLN A 1 86 ? 1.014 -7.625 -13.469 1 94.56 86 GLN A CA 1
ATOM 659 C C . GLN A 1 86 ? 1.735 -8.484 -12.438 1 94.56 86 GLN A C 1
ATOM 661 O O . GLN A 1 86 ? 2.133 -7.996 -11.375 1 94.56 86 GLN A O 1
ATOM 666 N N . SER A 1 87 ? 1.912 -9.758 -12.688 1 89.19 87 SER A N 1
ATOM 667 C CA . SER A 1 87 ? 2.195 -10.711 -11.617 1 89.19 87 SER A CA 1
ATOM 668 C C . SER A 1 87 ? 3.678 -11.07 -11.578 1 89.19 87 SER A C 1
ATOM 670 O O . SER A 1 87 ? 4.109 -11.844 -10.719 1 89.19 87 SER A O 1
ATOM 672 N N . PHE A 1 88 ? 4.383 -10.547 -12.484 1 91.5 88 PHE A N 1
ATOM 673 C CA . PHE A 1 88 ? 5.797 -10.906 -12.523 1 91.5 88 PHE A CA 1
ATOM 674 C C . PHE A 1 88 ? 6.633 -9.906 -11.734 1 91.5 88 PHE A C 1
ATOM 676 O O . PHE A 1 88 ? 6.785 -8.75 -12.148 1 91.5 88 PHE A O 1
ATOM 683 N N . VAL A 1 89 ? 7.266 -10.375 -10.672 1 93.88 89 VAL A N 1
ATOM 684 C CA . VAL A 1 89 ? 8.016 -9.523 -9.758 1 93.88 89 VAL A CA 1
ATOM 685 C C . VAL A 1 89 ? 9.148 -8.828 -10.516 1 93.88 89 VAL A C 1
ATOM 687 O O . VAL A 1 89 ? 9.352 -7.621 -10.367 1 93.88 89 VAL A O 1
ATOM 690 N N . GLY A 1 90 ? 9.898 -9.57 -11.328 1 92.44 90 GLY A N 1
ATOM 691 C CA . GLY A 1 90 ? 11.008 -8.992 -12.078 1 92.44 90 GLY A CA 1
ATOM 692 C C . GLY A 1 90 ? 10.594 -7.812 -12.93 1 92.44 90 GLY A C 1
ATOM 693 O O . GLY A 1 90 ? 11.273 -6.781 -12.938 1 92.44 90 GLY A O 1
ATOM 694 N N . VAL A 1 91 ? 9.438 -7.906 -13.586 1 93.69 91 VAL A N 1
ATOM 695 C CA . VAL A 1 91 ? 8.93 -6.879 -14.492 1 93.69 91 VAL A CA 1
ATOM 696 C C . VAL A 1 91 ? 8.516 -5.645 -13.688 1 93.69 91 VAL A C 1
ATOM 698 O O . VAL A 1 91 ? 8.586 -4.523 -14.195 1 93.69 91 VAL A O 1
ATOM 701 N N . SER A 1 92 ? 8.18 -5.824 -12.445 1 96.44 92 SER A N 1
ATOM 702 C CA . SER A 1 92 ? 7.684 -4.711 -11.641 1 96.44 92 SER A CA 1
ATOM 703 C C . SER A 1 92 ? 8.781 -3.695 -11.359 1 96.44 92 SER A C 1
ATOM 705 O O . SER A 1 92 ? 8.508 -2.514 -11.148 1 96.44 92 SER A O 1
ATOM 707 N N . PHE A 1 93 ? 10.055 -4.141 -11.352 1 96 93 PHE A N 1
ATOM 708 C CA . PHE A 1 93 ? 11.172 -3.221 -11.164 1 96 93 PHE A CA 1
ATOM 709 C C . PHE A 1 93 ? 11.352 -2.324 -12.383 1 96 93 PHE A C 1
ATOM 711 O O . PHE A 1 93 ? 11.742 -1.161 -12.25 1 96 93 PHE A O 1
ATOM 718 N N . ASP A 1 94 ? 11.016 -2.854 -13.547 1 95 94 ASP A N 1
ATOM 719 C CA . ASP A 1 94 ? 11.18 -2.127 -14.805 1 95 94 ASP A CA 1
ATOM 720 C C . ASP A 1 94 ? 9.938 -1.3 -15.125 1 95 94 ASP A C 1
ATOM 722 O O . ASP A 1 94 ? 10.031 -0.268 -15.797 1 95 94 ASP A O 1
ATOM 726 N N . GLN A 1 95 ? 8.797 -1.766 -14.672 1 97.31 95 GLN A N 1
ATOM 727 C CA . GLN A 1 95 ? 7.523 -1.112 -14.961 1 97.31 95 GLN A CA 1
ATOM 728 C C . GLN A 1 95 ? 6.727 -0.869 -13.68 1 97.31 95 GLN A C 1
ATOM 730 O O . GLN A 1 95 ? 5.586 -1.312 -13.562 1 97.31 95 GLN A O 1
ATOM 735 N N . PRO A 1 96 ? 7.289 -0.07 -12.781 1 97.75 96 PRO A N 1
ATOM 736 C CA . PRO A 1 96 ? 6.645 0.099 -11.477 1 97.75 96 PRO A CA 1
ATOM 737 C C . PRO A 1 96 ? 5.316 0.845 -11.57 1 97.75 96 PRO A C 1
ATOM 739 O O . PRO A 1 96 ? 4.371 0.519 -10.844 1 97.75 96 PRO A O 1
ATOM 742 N N . VAL A 1 97 ? 5.18 1.841 -12.453 1 97.81 97 VAL A N 1
ATOM 743 C CA . VAL A 1 97 ? 3.957 2.627 -12.57 1 97.81 97 VAL A CA 1
ATOM 744 C C . VAL A 1 97 ? 2.832 1.755 -13.117 1 97.81 97 VAL A C 1
ATOM 746 O O . VAL A 1 97 ? 1.725 1.745 -12.578 1 97.81 97 VAL A O 1
ATOM 749 N N . THR A 1 98 ? 3.146 1.024 -14.188 1 97.31 98 THR A N 1
ATOM 750 C CA . THR A 1 98 ? 2.172 0.1 -14.758 1 97.31 98 THR A CA 1
ATOM 751 C C . THR A 1 98 ? 1.745 -0.938 -13.719 1 97.31 98 THR A C 1
ATOM 753 O O . THR A 1 98 ? 0.563 -1.273 -13.625 1 97.31 98 THR A O 1
ATOM 756 N N . THR A 1 99 ? 2.697 -1.468 -12.984 1 98.31 99 THR A N 1
ATOM 757 C CA . THR A 1 99 ? 2.416 -2.436 -11.93 1 98.31 99 THR A CA 1
ATOM 758 C C . THR A 1 99 ? 1.479 -1.84 -10.883 1 98.31 99 THR A C 1
ATOM 760 O O . THR A 1 99 ? 0.523 -2.49 -10.453 1 98.31 99 THR A O 1
ATOM 763 N N . ALA A 1 100 ? 1.723 -0.595 -10.5 1 98.56 100 ALA A N 1
ATOM 764 C CA . ALA A 1 100 ? 0.883 0.075 -9.516 1 98.56 100 ALA A CA 1
ATOM 765 C C . ALA A 1 100 ? -0.539 0.26 -10.031 1 98.56 100 ALA A C 1
ATOM 767 O O . ALA A 1 100 ? -1.509 0.046 -9.305 1 98.56 100 ALA A O 1
ATOM 768 N N . GLU A 1 101 ? -0.667 0.623 -11.266 1 97.94 101 GLU A N 1
ATOM 769 C CA . GLU A 1 101 ? -1.965 0.899 -11.875 1 97.94 101 GLU A CA 1
ATOM 770 C C . GLU A 1 101 ? -2.807 -0.368 -11.977 1 97.94 101 GLU A C 1
ATOM 772 O O . GLU A 1 101 ? -3.994 -0.36 -11.648 1 97.94 101 GLU A O 1
ATOM 777 N N . ILE A 1 102 ? -2.201 -1.425 -12.414 1 97.94 102 ILE A N 1
ATOM 778 C CA . ILE A 1 102 ? -2.934 -2.658 -12.68 1 97.94 102 ILE A CA 1
ATOM 779 C C . ILE A 1 102 ? -3.127 -3.434 -11.383 1 97.94 102 ILE A C 1
ATOM 781 O O . ILE A 1 102 ? -4.258 -3.768 -11.016 1 97.94 102 ILE A O 1
ATOM 785 N N . THR A 1 103 ? -2.021 -3.648 -10.656 1 98.5 103 THR A N 1
ATOM 786 C CA . THR A 1 103 ? -1.993 -4.57 -9.523 1 98.5 103 THR A CA 1
ATOM 787 C C . THR A 1 103 ? -2.477 -3.881 -8.25 1 98.5 103 THR A C 1
ATOM 789 O O . THR A 1 103 ? -3.041 -4.523 -7.363 1 98.5 103 THR A O 1
ATOM 792 N N . GLY A 1 104 ? -2.289 -2.553 -8.18 1 98.44 104 GLY A N 1
ATOM 793 C CA . GLY A 1 104 ? -2.707 -1.786 -7.02 1 98.44 104 GLY A CA 1
ATOM 794 C C . GLY A 1 104 ? -4.078 -1.152 -7.184 1 98.44 104 GLY A C 1
ATOM 795 O O . GLY A 1 104 ? -5.047 -1.589 -6.559 1 98.44 104 GLY A O 1
ATOM 796 N N . ILE A 1 105 ? -4.246 -0.272 -8.148 1 98.38 105 ILE A N 1
ATOM 797 C CA . ILE A 1 105 ? -5.461 0.518 -8.32 1 98.38 105 ILE A CA 1
ATOM 798 C C . ILE A 1 105 ? -6.539 -0.333 -8.984 1 98.38 105 ILE A C 1
ATOM 800 O O . ILE A 1 105 ? -7.734 -0.123 -8.758 1 98.38 105 ILE A O 1
ATOM 804 N N . GLY A 1 106 ? -6.156 -1.304 -9.797 1 98.31 106 GLY A N 1
ATOM 805 C CA . GLY A 1 106 ? -7.109 -2.197 -10.438 1 98.31 106 GLY A CA 1
ATOM 806 C C . GLY A 1 106 ? -8.133 -2.768 -9.469 1 98.31 106 GLY A C 1
ATOM 807 O O . GLY A 1 106 ? -9.336 -2.602 -9.664 1 98.31 106 GLY A O 1
ATOM 808 N N . PRO A 1 107 ? -7.68 -3.391 -8.391 1 98.62 107 PRO A N 1
ATOM 809 C CA . PRO A 1 107 ? -8.594 -3.916 -7.375 1 98.62 107 PRO A CA 1
ATOM 810 C C . PRO A 1 107 ? -9.516 -2.84 -6.793 1 98.62 107 PRO A C 1
ATOM 812 O O . PRO A 1 107 ? -10.68 -3.111 -6.496 1 98.62 107 PRO A O 1
ATOM 815 N N . LEU A 1 108 ? -8.992 -1.644 -6.598 1 98.81 108 LEU A N 1
ATOM 816 C CA . LEU A 1 108 ? -9.82 -0.542 -6.113 1 98.81 108 LEU A CA 1
ATOM 817 C C . LEU A 1 108 ? -10.977 -0.275 -7.07 1 98.81 108 LEU A C 1
ATOM 819 O O . LEU A 1 108 ? -12.102 -0.024 -6.637 1 98.81 108 LEU A O 1
ATOM 823 N N . ASN A 1 109 ? -10.695 -0.293 -8.383 1 98.69 109 ASN A N 1
ATOM 824 C CA . ASN A 1 109 ? -11.742 -0.096 -9.375 1 98.69 109 ASN A CA 1
ATOM 825 C C . ASN A 1 109 ? -12.859 -1.132 -9.227 1 98.69 109 ASN A C 1
ATOM 827 O O . ASN A 1 109 ? -14.039 -0.798 -9.32 1 98.69 109 ASN A O 1
ATOM 831 N N . LEU A 1 110 ? -12.469 -2.361 -9.008 1 98.69 110 LEU A N 1
ATOM 832 C CA . LEU A 1 110 ? -13.453 -3.426 -8.828 1 98.69 110 LEU A CA 1
ATOM 833 C C . LEU A 1 110 ? -14.258 -3.209 -7.555 1 98.69 110 LEU A C 1
ATOM 835 O O . LEU A 1 110 ? -15.477 -3.391 -7.547 1 98.69 110 LEU A O 1
ATOM 839 N N . LEU A 1 111 ? -13.594 -2.863 -6.484 1 98.88 111 LEU A N 1
ATOM 840 C CA . LEU A 1 111 ? -14.258 -2.631 -5.207 1 98.88 111 LEU A CA 1
ATOM 841 C C . LEU A 1 111 ? -15.242 -1.471 -5.312 1 98.88 111 LEU A C 1
ATOM 843 O O . LEU A 1 111 ? -16.359 -1.551 -4.793 1 98.88 111 LEU A O 1
ATOM 847 N N . GLU A 1 112 ? -14.812 -0.377 -5.973 1 98.69 112 GLU A N 1
ATOM 848 C CA . GLU A 1 112 ? -15.719 0.746 -6.211 1 98.69 112 GLU A CA 1
ATOM 849 C C . GLU A 1 112 ? -16.922 0.32 -7.051 1 98.69 112 GLU A C 1
ATOM 851 O O . GLU A 1 112 ? -18.047 0.731 -6.777 1 98.69 112 GLU A O 1
ATOM 856 N N . ALA A 1 113 ? -16.656 -0.469 -8.102 1 98.75 113 ALA A N 1
ATOM 857 C CA . ALA A 1 113 ? -17.75 -0.955 -8.945 1 98.75 113 ALA A CA 1
ATOM 858 C C . ALA A 1 113 ? -18.75 -1.774 -8.133 1 98.75 113 ALA A C 1
ATOM 860 O O . ALA A 1 113 ? -19.969 -1.643 -8.312 1 98.75 113 ALA A O 1
ATOM 861 N N . ILE A 1 114 ? -18.266 -2.633 -7.254 1 98.81 114 ILE A N 1
ATOM 862 C CA . ILE A 1 114 ? -19.125 -3.438 -6.391 1 98.81 114 ILE A CA 1
ATOM 863 C C . ILE A 1 114 ? -19.953 -2.525 -5.488 1 98.81 114 ILE A C 1
ATOM 865 O O . ILE A 1 114 ? -21.172 -2.711 -5.348 1 98.81 114 ILE A O 1
ATOM 869 N N . ARG A 1 115 ? -19.297 -1.525 -4.887 1 98.12 115 ARG A N 1
ATOM 870 C CA . ARG A 1 115 ? -19.984 -0.582 -4.008 1 98.12 115 ARG A CA 1
ATOM 871 C C . ARG A 1 115 ? -21.094 0.144 -4.746 1 98.12 115 ARG A C 1
ATOM 873 O O . ARG A 1 115 ? -22.156 0.404 -4.172 1 98.12 115 ARG A O 1
ATOM 880 N N . ILE A 1 116 ? -20.938 0.408 -6.023 1 97.94 116 ILE A N 1
ATOM 881 C CA . ILE A 1 116 ? -21.859 1.187 -6.84 1 97.94 116 ILE A CA 1
ATOM 882 C C . ILE A 1 116 ? -23 0.288 -7.34 1 97.94 116 ILE A C 1
ATOM 884 O O . ILE A 1 116 ? -24.172 0.663 -7.273 1 97.94 116 ILE A O 1
ATOM 888 N N . VAL A 1 117 ? -22.641 -0.923 -7.816 1 98.44 117 VAL A N 1
ATOM 889 C CA . VAL A 1 117 ? -23.578 -1.753 -8.562 1 98.44 117 VAL A CA 1
ATOM 890 C C . VAL A 1 117 ? -24.375 -2.635 -7.594 1 98.44 117 VAL A C 1
ATOM 892 O O . VAL A 1 117 ? -25.594 -2.693 -7.66 1 98.44 117 VAL A O 1
ATOM 895 N N . ASN A 1 118 ? -23.703 -3.338 -6.758 1 98.44 118 ASN A N 1
ATOM 896 C CA . ASN A 1 118 ? -24.312 -4.285 -5.824 1 98.44 118 ASN A CA 1
ATOM 897 C C . ASN A 1 118 ? -23.344 -4.637 -4.688 1 98.44 118 ASN A C 1
ATOM 899 O O . ASN A 1 118 ? -22.578 -5.594 -4.793 1 98.44 118 ASN A O 1
ATOM 903 N N . PRO A 1 119 ? -23.422 -3.977 -3.545 1 98.06 119 PRO A N 1
ATOM 904 C CA . PRO A 1 119 ? -22.5 -4.172 -2.432 1 98.06 119 PRO A CA 1
ATOM 905 C C . PRO A 1 119 ? -22.594 -5.57 -1.817 1 98.06 119 PRO A C 1
ATOM 907 O O . PRO A 1 119 ? -21.781 -5.938 -0.972 1 98.06 119 PRO A O 1
ATOM 910 N N . ALA A 1 120 ? -23.562 -6.352 -2.262 1 98.12 120 ALA A N 1
ATOM 911 C CA . ALA A 1 120 ? -23.75 -7.695 -1.713 1 98.12 120 ALA A CA 1
ATOM 912 C C . ALA A 1 120 ? -22.828 -8.703 -2.408 1 98.12 120 ALA A C 1
ATOM 914 O O . ALA A 1 120 ? -22.672 -9.836 -1.946 1 98.12 120 ALA A O 1
ATOM 915 N N . ILE A 1 121 ? -22.234 -8.328 -3.535 1 98.75 121 ILE A N 1
ATOM 916 C CA . ILE A 1 121 ? -21.312 -9.203 -4.254 1 98.75 121 ILE A CA 1
ATOM 917 C C . ILE A 1 121 ? -20.156 -9.609 -3.332 1 98.75 121 ILE A C 1
ATOM 919 O O . ILE A 1 121 ? -19.594 -8.773 -2.627 1 98.75 121 ILE A O 1
ATOM 923 N N . ARG A 1 122 ? -19.797 -10.914 -3.264 1 98.88 122 ARG A N 1
ATOM 924 C CA . ARG A 1 122 ? -18.641 -11.398 -2.523 1 98.88 122 ARG A CA 1
ATOM 925 C C . ARG A 1 122 ? -17.359 -11.266 -3.354 1 98.88 122 ARG A C 1
ATOM 927 O O . ARG A 1 122 ? -17.344 -11.633 -4.527 1 98.88 122 ARG A O 1
ATOM 934 N N . PHE A 1 123 ? -16.391 -10.719 -2.779 1 98.94 123 PHE A N 1
ATOM 935 C CA . PHE A 1 123 ? -15.188 -10.336 -3.502 1 98.94 123 PHE A CA 1
ATOM 936 C C . PHE A 1 123 ? -13.969 -11.055 -2.934 1 98.94 123 PHE A C 1
ATOM 938 O O . PHE A 1 123 ? -13.75 -11.062 -1.719 1 98.94 123 PHE A O 1
ATOM 945 N N . TYR A 1 124 ? -13.18 -11.688 -3.85 1 98.94 124 TYR A N 1
ATOM 946 C CA . TYR A 1 124 ? -11.891 -12.273 -3.5 1 98.94 124 TYR A CA 1
ATOM 947 C C . TYR A 1 124 ? -10.742 -11.492 -4.137 1 98.94 124 TYR A C 1
ATOM 949 O O . TYR A 1 124 ? -10.711 -11.312 -5.355 1 98.94 124 TYR A O 1
ATOM 957 N N . GLN A 1 125 ? -9.828 -11.023 -3.275 1 98.94 125 GLN A N 1
ATOM 958 C CA . GLN A 1 125 ? -8.602 -10.375 -3.73 1 98.94 125 GLN A CA 1
ATOM 959 C C . GLN A 1 125 ? -7.41 -11.328 -3.625 1 98.94 125 GLN A C 1
ATOM 961 O O . GLN A 1 125 ? -7.109 -11.836 -2.543 1 98.94 125 GLN A O 1
ATOM 966 N N . ALA A 1 126 ? -6.766 -11.57 -4.805 1 98.81 126 ALA A N 1
ATOM 967 C CA . ALA A 1 126 ? -5.508 -12.312 -4.789 1 98.81 126 ALA A CA 1
ATOM 968 C C . ALA A 1 126 ? -4.387 -11.484 -4.176 1 98.81 126 ALA A C 1
ATOM 970 O O . ALA A 1 126 ? -3.744 -10.688 -4.871 1 98.81 126 ALA A O 1
ATOM 971 N N . SER A 1 127 ? -4.176 -11.656 -2.898 1 98.44 127 SER A N 1
ATOM 972 C CA . SER A 1 127 ? -2.967 -11.141 -2.264 1 98.44 127 SER A CA 1
ATOM 973 C C . SER A 1 127 ? -1.8 -12.109 -2.424 1 98.44 127 SER A C 1
ATOM 975 O O . SER A 1 127 ? -1.819 -12.969 -3.305 1 98.44 127 SER A O 1
ATOM 977 N N . THR A 1 128 ? -0.71 -11.883 -1.712 1 98.5 128 THR A N 1
ATOM 978 C CA . THR A 1 128 ? 0.471 -12.695 -1.979 1 98.5 128 THR A CA 1
ATOM 979 C C . THR A 1 128 ? 1.419 -12.68 -0.782 1 98.5 128 THR A C 1
ATOM 981 O O . THR A 1 128 ? 1.443 -11.711 -0.015 1 98.5 128 THR A O 1
ATOM 984 N N . SER A 1 129 ? 2.189 -13.727 -0.663 1 98.44 129 SER A N 1
ATOM 985 C CA . SER A 1 129 ? 3.23 -13.789 0.357 1 98.44 129 SER A CA 1
ATOM 986 C C . SER A 1 129 ? 4.332 -12.766 0.088 1 98.44 129 SER A C 1
ATOM 988 O O . SER A 1 129 ? 5.09 -12.414 0.992 1 98.44 129 SER A O 1
ATOM 990 N N . GLU A 1 130 ? 4.461 -12.266 -1.154 1 97.94 130 GLU A N 1
ATOM 991 C CA . GLU A 1 130 ? 5.461 -11.266 -1.519 1 97.94 130 GLU A CA 1
ATOM 992 C C . GLU A 1 130 ? 5.285 -9.992 -0.703 1 97.94 130 GLU A C 1
ATOM 994 O O . GLU A 1 130 ? 6.199 -9.164 -0.627 1 97.94 130 GLU A O 1
ATOM 999 N N . MET A 1 131 ? 4.102 -9.812 -0.053 1 98.75 131 MET A N 1
ATOM 1000 C CA . MET A 1 131 ? 3.852 -8.641 0.781 1 98.75 131 MET A CA 1
ATOM 1001 C C . MET A 1 131 ? 4.699 -8.68 2.047 1 98.75 131 MET A C 1
ATOM 1003 O O . MET A 1 131 ? 5.035 -7.637 2.609 1 98.75 131 MET A O 1
ATOM 1007 N N . PHE A 1 132 ? 5.098 -9.875 2.467 1 98.69 132 PHE A N 1
ATOM 1008 C CA . PHE A 1 132 ? 5.918 -10.016 3.664 1 98.69 132 PHE A CA 1
ATOM 1009 C C . PHE A 1 132 ? 7.352 -9.578 3.389 1 98.69 132 PHE A C 1
ATOM 1011 O O . PHE A 1 132 ? 8.016 -9.023 4.266 1 98.69 132 PHE A O 1
ATOM 1018 N N . GLY A 1 133 ? 7.828 -9.922 2.104 1 97.75 133 GLY A N 1
ATOM 1019 C CA . GLY A 1 133 ? 9.133 -9.445 1.683 1 97.75 133 GLY A CA 1
ATOM 1020 C C . GLY A 1 133 ? 10.234 -9.75 2.684 1 97.75 133 GLY A C 1
ATOM 1021 O O . GLY A 1 133 ? 10.633 -10.906 2.838 1 97.75 133 GLY A O 1
ATOM 1022 N N . LYS A 1 134 ? 10.867 -8.75 3.385 1 97.25 134 LYS A N 1
ATOM 1023 C CA . LYS A 1 134 ? 11.805 -8.945 4.492 1 97.25 134 LYS A CA 1
ATOM 1024 C C . LYS A 1 134 ? 11.078 -9.453 5.734 1 97.25 134 LYS A C 1
ATOM 1026 O O . LYS A 1 134 ? 10.656 -8.664 6.582 1 97.25 134 LYS A O 1
ATOM 1031 N N . VAL A 1 135 ? 11.039 -10.695 5.926 1 96.81 135 VAL A N 1
ATOM 1032 C CA . VAL A 1 135 ? 10.133 -11.375 6.852 1 96.81 135 VAL A CA 1
ATOM 1033 C C . VAL A 1 135 ? 10.414 -10.914 8.281 1 96.81 135 VAL A C 1
ATOM 1035 O O . VAL A 1 135 ? 11.578 -10.836 8.695 1 96.81 135 VAL A O 1
ATOM 1038 N N . GLN A 1 136 ? 9.312 -10.609 8.945 1 96.56 136 GLN A N 1
ATOM 1039 C CA . GLN A 1 136 ? 9.383 -10.102 10.312 1 96.56 136 GLN A CA 1
ATOM 1040 C C . GLN A 1 136 ? 9.117 -11.211 11.328 1 96.56 136 GLN A C 1
ATOM 1042 O O . GLN A 1 136 ? 9.336 -11.023 12.531 1 96.56 136 GLN A O 1
ATOM 1047 N N . ALA A 1 137 ? 8.625 -12.336 10.883 1 96.94 137 ALA A N 1
ATOM 1048 C CA . ALA A 1 137 ? 8.352 -13.508 11.711 1 96.94 137 ALA A CA 1
ATOM 1049 C C . ALA A 1 137 ? 8.406 -14.789 10.883 1 96.94 137 ALA A C 1
ATOM 1051 O O . ALA A 1 137 ? 8.133 -14.766 9.68 1 96.94 137 ALA A O 1
ATOM 1052 N N . ILE A 1 138 ? 8.719 -15.922 11.523 1 97.69 138 ILE A N 1
ATOM 1053 C CA . ILE A 1 138 ? 8.789 -17.234 10.891 1 97.69 138 ILE A CA 1
ATOM 1054 C C . ILE A 1 138 ? 8.047 -18.25 11.742 1 97.69 138 ILE A C 1
ATOM 1056 O O . ILE A 1 138 ? 8.398 -18.484 12.906 1 97.69 138 ILE A O 1
ATOM 1060 N N . PRO A 1 139 ? 7.07 -18.953 11.258 1 98.5 139 PRO A N 1
ATOM 1061 C CA . PRO A 1 139 ? 6.461 -18.719 9.945 1 98.5 139 PRO A CA 1
ATOM 1062 C C . PRO A 1 139 ? 5.609 -17.453 9.906 1 98.5 139 PRO A C 1
ATOM 1064 O O . PRO A 1 139 ? 5.379 -16.828 10.953 1 98.5 139 PRO A O 1
ATOM 1067 N N . GLN A 1 140 ? 5.273 -17 8.703 1 98.81 140 GLN A N 1
ATOM 1068 C CA . GLN A 1 140 ? 4.383 -15.859 8.562 1 98.81 140 GLN A CA 1
ATOM 1069 C C . GLN A 1 140 ? 2.92 -16.281 8.688 1 98.81 140 GLN A C 1
ATOM 1071 O O . GLN A 1 140 ? 2.523 -17.328 8.172 1 98.81 140 GLN A O 1
ATOM 1076 N N . THR A 1 141 ? 2.17 -15.57 9.383 1 98.62 141 THR A N 1
ATOM 1077 C CA . THR A 1 141 ? 0.73 -15.719 9.57 1 98.62 141 THR A CA 1
ATOM 1078 C C . THR A 1 141 ? -0.01 -14.469 9.109 1 98.62 141 THR A C 1
ATOM 1080 O O . THR A 1 141 ? 0.604 -13.531 8.586 1 98.62 141 THR A O 1
ATOM 1083 N N . GLU A 1 142 ? -1.332 -14.445 9.273 1 98.38 142 GLU A N 1
ATOM 1084 C CA . GLU A 1 142 ? -2.162 -13.312 8.867 1 98.38 142 GLU A CA 1
ATOM 1085 C C . GLU A 1 142 ? -1.824 -12.07 9.68 1 98.38 142 GLU A C 1
ATOM 1087 O O . GLU A 1 142 ? -2.146 -10.945 9.273 1 98.38 142 GLU A O 1
ATOM 1092 N N . THR A 1 143 ? -1.114 -12.227 10.805 1 96.88 143 THR A N 1
ATOM 1093 C CA . THR A 1 143 ? -0.843 -11.086 11.68 1 96.88 143 THR A CA 1
ATOM 1094 C C . THR A 1 143 ? 0.609 -10.633 11.547 1 96.88 143 THR A C 1
ATOM 1096 O O . THR A 1 143 ? 1.021 -9.656 12.172 1 96.88 143 THR A O 1
ATOM 1099 N N . THR A 1 144 ? 1.405 -11.406 10.781 1 98.06 144 THR A N 1
ATOM 1100 C CA . THR A 1 144 ? 2.799 -11.031 10.578 1 98.06 144 THR A CA 1
ATOM 1101 C C . THR A 1 144 ? 2.895 -9.68 9.875 1 98.06 144 THR A C 1
ATOM 1103 O O . THR A 1 144 ? 2.248 -9.461 8.844 1 98.06 144 THR A O 1
ATOM 1106 N N . PRO A 1 145 ? 3.689 -8.711 10.461 1 97.75 145 PRO A N 1
ATOM 1107 C CA . PRO A 1 145 ? 3.852 -7.422 9.789 1 97.75 145 PRO A CA 1
ATOM 1108 C C . PRO A 1 145 ? 4.438 -7.559 8.383 1 97.75 145 PRO A C 1
ATOM 1110 O O . PRO A 1 145 ? 5.316 -8.391 8.156 1 97.75 145 PRO A O 1
ATOM 1113 N N . PHE A 1 146 ? 3.986 -6.707 7.477 1 98.44 146 PHE A N 1
ATOM 1114 C CA . PHE A 1 146 ? 4.449 -6.715 6.094 1 98.44 146 PHE A CA 1
ATOM 1115 C C . PHE A 1 146 ? 5.691 -5.852 5.93 1 98.44 146 PHE A C 1
ATOM 1117 O O . PHE A 1 146 ? 5.898 -4.902 6.688 1 98.44 146 PHE A O 1
ATOM 1124 N N . TYR A 1 147 ? 6.543 -6.207 4.988 1 98.44 147 TYR A N 1
ATOM 1125 C CA . TYR A 1 147 ? 7.746 -5.484 4.586 1 98.44 147 TYR A CA 1
ATOM 1126 C C . TYR A 1 147 ? 8.102 -5.789 3.137 1 98.44 147 TYR A C 1
ATOM 1128 O O . TYR A 1 147 ? 9.125 -6.426 2.865 1 98.44 147 TYR A O 1
ATOM 1136 N N . PRO A 1 148 ? 7.246 -5.32 2.209 1 98.56 148 PRO A N 1
ATOM 1137 C CA . PRO A 1 148 ? 7.445 -5.695 0.808 1 98.56 148 PRO A CA 1
ATOM 1138 C C . PRO A 1 148 ? 8.797 -5.234 0.26 1 98.56 148 PRO A C 1
ATOM 1140 O O . PRO A 1 148 ? 9.273 -4.152 0.615 1 98.56 148 PRO A O 1
ATOM 1143 N N . ARG A 1 149 ? 9.375 -6.016 -0.685 1 98.31 149 ARG A N 1
ATOM 1144 C CA . ARG A 1 149 ? 10.727 -5.758 -1.172 1 98.31 149 ARG A CA 1
ATOM 1145 C C . ARG A 1 149 ? 10.742 -5.566 -2.686 1 98.31 149 ARG A C 1
ATOM 1147 O O . ARG A 1 149 ? 11.797 -5.641 -3.318 1 98.31 149 ARG A O 1
ATOM 1154 N N . SER A 1 150 ? 9.617 -5.391 -3.299 1 98.44 150 SER A N 1
ATOM 1155 C CA . SER A 1 150 ? 9.492 -5.113 -4.727 1 98.44 150 SER A CA 1
ATOM 1156 C C . SER A 1 150 ? 8.297 -4.207 -5.016 1 98.44 150 SER A C 1
ATOM 1158 O O . SER A 1 150 ? 7.348 -4.164 -4.234 1 98.44 150 SER A O 1
ATOM 1160 N N . PRO A 1 151 ? 8.328 -3.467 -6.195 1 98.69 151 PRO A N 1
ATOM 1161 C CA . PRO A 1 151 ? 7.137 -2.699 -6.57 1 98.69 151 PRO A CA 1
ATOM 1162 C C . PRO A 1 151 ? 5.891 -3.568 -6.691 1 98.69 151 PRO A C 1
ATOM 1164 O O . PRO A 1 151 ? 4.781 -3.109 -6.395 1 98.69 151 PRO A O 1
ATOM 1167 N N . TYR A 1 152 ? 6.059 -4.836 -7.117 1 98.5 152 TYR A N 1
ATOM 1168 C CA . TYR A 1 152 ? 4.957 -5.793 -7.125 1 98.5 152 TYR A CA 1
ATOM 1169 C C . TYR A 1 152 ? 4.402 -5.992 -5.719 1 98.5 152 TYR A C 1
ATOM 1171 O O . TYR A 1 152 ? 3.191 -5.883 -5.504 1 98.5 152 TYR A O 1
ATOM 1179 N N . GLY A 1 153 ? 5.301 -6.297 -4.762 1 98.75 153 GLY A N 1
ATOM 1180 C CA . GLY A 1 153 ? 4.871 -6.469 -3.385 1 98.75 153 GLY A CA 1
ATOM 1181 C C . GLY A 1 153 ? 4.168 -5.25 -2.818 1 98.75 153 GLY A C 1
ATOM 1182 O O . GLY A 1 153 ? 3.174 -5.375 -2.104 1 98.75 153 GLY A O 1
ATOM 1183 N N . VAL A 1 154 ? 4.676 -4.066 -3.117 1 98.88 154 VAL A N 1
ATOM 1184 C CA . VAL A 1 154 ? 4.094 -2.82 -2.633 1 98.88 154 VAL A CA 1
ATOM 1185 C C . VAL A 1 154 ? 2.699 -2.635 -3.23 1 98.88 154 VAL A C 1
ATOM 1187 O O . VAL A 1 154 ? 1.767 -2.23 -2.533 1 98.88 154 VAL A O 1
ATOM 1190 N N . ALA A 1 155 ? 2.557 -2.914 -4.535 1 98.88 155 ALA A N 1
ATOM 1191 C CA . ALA A 1 155 ? 1.265 -2.791 -5.199 1 98.88 155 ALA A CA 1
ATOM 1192 C C . ALA A 1 155 ? 0.25 -3.77 -4.613 1 98.88 155 ALA A C 1
ATOM 1194 O O . ALA A 1 155 ? -0.906 -3.408 -4.383 1 98.88 155 ALA A O 1
ATOM 1195 N N . LYS A 1 156 ? 0.65 -4.984 -4.395 1 98.94 156 LYS A N 1
ATOM 1196 C CA . LYS A 1 156 ? -0.234 -5.988 -3.811 1 98.94 156 LYS A CA 1
ATOM 1197 C C . LYS A 1 156 ? -0.629 -5.613 -2.385 1 98.94 156 LYS A C 1
ATOM 1199 O O . LYS A 1 156 ? -1.744 -5.902 -1.947 1 98.94 156 LYS A O 1
ATOM 1204 N N . LEU A 1 157 ? 0.292 -5.035 -1.693 1 98.88 157 LEU A N 1
ATOM 1205 C CA . LEU A 1 157 ? -0.017 -4.586 -0.341 1 98.88 157 LEU A CA 1
ATOM 1206 C C . LEU A 1 157 ? -1.12 -3.533 -0.356 1 98.88 157 LEU A C 1
ATOM 1208 O O . LEU A 1 157 ? -2.004 -3.541 0.503 1 98.88 157 LEU A O 1
ATOM 1212 N N . TYR A 1 158 ? -1.058 -2.592 -1.298 1 98.94 158 TYR A N 1
ATOM 1213 C CA . TYR A 1 158 ? -2.15 -1.64 -1.466 1 98.94 158 TYR A CA 1
ATOM 1214 C C . TYR A 1 158 ? -3.473 -2.361 -1.689 1 98.94 158 TYR A C 1
ATOM 1216 O O . TYR A 1 158 ? -4.473 -2.053 -1.04 1 98.94 158 TYR A O 1
ATOM 1224 N N . ALA A 1 159 ? -3.459 -3.285 -2.639 1 98.88 159 ALA A N 1
ATOM 1225 C CA . ALA A 1 159 ? -4.664 -4.031 -2.982 1 98.88 159 ALA A CA 1
ATOM 1226 C C . ALA A 1 159 ? -5.223 -4.77 -1.768 1 98.88 159 ALA A C 1
ATOM 1228 O O . ALA A 1 159 ? -6.438 -4.809 -1.559 1 98.88 159 ALA A O 1
ATOM 1229 N N . HIS A 1 160 ? -4.352 -5.355 -0.973 1 98.88 160 HIS A N 1
ATOM 1230 C CA . HIS A 1 160 ? -4.723 -6.07 0.241 1 98.88 160 HIS A CA 1
ATOM 1231 C C . HIS A 1 160 ? -5.434 -5.148 1.228 1 98.88 160 HIS A C 1
ATOM 1233 O O . HIS A 1 160 ? -6.547 -5.445 1.67 1 98.88 160 HIS A O 1
ATOM 1239 N N . T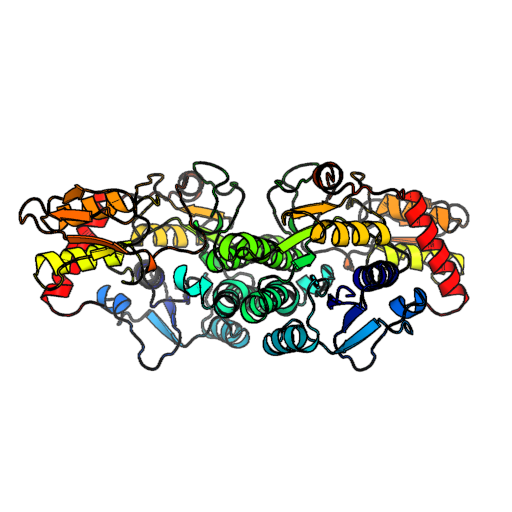RP A 1 161 ? -4.863 -4.031 1.496 1 98.88 161 TRP A N 1
ATOM 1240 C CA . TRP A 1 161 ? -5.371 -3.156 2.549 1 98.88 161 TRP A CA 1
ATOM 1241 C C . TRP A 1 161 ? -6.629 -2.428 2.09 1 98.88 161 TRP A C 1
ATOM 1243 O O . TRP A 1 161 ? -7.527 -2.162 2.891 1 98.88 161 TRP A O 1
ATOM 1253 N N . ILE A 1 162 ? -6.707 -2.076 0.767 1 98.94 162 ILE A N 1
ATOM 1254 C CA . ILE A 1 162 ? -7.922 -1.411 0.301 1 98.94 162 ILE A CA 1
ATOM 1255 C C . ILE A 1 162 ? -9.102 -2.377 0.379 1 98.94 162 ILE A C 1
ATOM 1257 O O . ILE A 1 162 ? -10.234 -1.963 0.646 1 98.94 162 ILE A O 1
ATOM 1261 N N . THR A 1 163 ? -8.82 -3.668 0.158 1 98.88 163 THR A N 1
ATOM 1262 C CA . THR A 1 163 ? -9.859 -4.676 0.323 1 98.88 163 THR A CA 1
ATOM 1263 C C . THR A 1 163 ? -10.328 -4.738 1.774 1 98.88 163 THR A C 1
ATOM 1265 O O . THR A 1 163 ? -11.531 -4.742 2.043 1 98.88 163 THR A O 1
ATOM 1268 N N . VAL A 1 164 ? -9.398 -4.793 2.689 1 98.69 164 VAL A N 1
ATOM 1269 C CA . VAL A 1 164 ? -9.727 -4.812 4.113 1 98.69 164 VAL A CA 1
ATOM 1270 C C . VAL A 1 164 ? -10.516 -3.559 4.48 1 98.69 164 VAL A C 1
ATOM 1272 O O . VAL A 1 164 ? -11.492 -3.631 5.227 1 98.69 164 VAL A O 1
ATOM 1275 N N . ASN A 1 165 ? -10.078 -2.43 3.965 1 98.56 165 ASN A N 1
ATOM 1276 C CA . ASN A 1 165 ? -10.758 -1.179 4.277 1 98.56 165 ASN A CA 1
ATOM 1277 C C . ASN A 1 165 ? -12.203 -1.192 3.793 1 98.56 165 ASN A C 1
ATOM 1279 O O . ASN A 1 165 ? -13.102 -0.718 4.492 1 98.56 165 ASN A O 1
ATOM 1283 N N . TYR A 1 166 ? -12.453 -1.657 2.607 1 98.69 166 TYR A N 1
ATOM 1284 C CA . TYR A 1 166 ? -13.812 -1.684 2.076 1 98.69 166 TYR A CA 1
ATOM 1285 C C . TYR A 1 166 ? -14.68 -2.668 2.848 1 98.69 166 TYR A C 1
ATOM 1287 O O . TYR A 1 166 ? -15.883 -2.445 3.016 1 98.69 166 TYR A O 1
ATOM 1295 N N . ARG A 1 167 ? -14.078 -3.754 3.293 1 98.5 167 ARG A N 1
ATOM 1296 C CA . ARG A 1 167 ? -14.758 -4.68 4.191 1 98.5 167 ARG A CA 1
ATOM 1297 C C . ARG A 1 167 ? -15.203 -3.977 5.469 1 98.5 167 ARG A C 1
ATOM 1299 O O . ARG A 1 167 ? -16.359 -4.102 5.879 1 98.5 167 ARG A O 1
ATOM 1306 N N . GLU A 1 168 ? -14.359 -3.164 6 1 97.5 168 GLU A N 1
ATOM 1307 C CA . GLU A 1 168 ? -14.602 -2.562 7.309 1 97.5 168 GLU A CA 1
ATOM 1308 C C . GLU A 1 168 ? -15.445 -1.295 7.188 1 97.5 168 GLU A C 1
ATOM 1310 O O . GLU A 1 168 ? -16.234 -0.98 8.078 1 97.5 168 GLU A O 1
ATOM 1315 N N . SER A 1 169 ? -15.297 -0.59 6.074 1 97.69 169 SER A N 1
ATOM 1316 C CA . SER A 1 169 ? -15.93 0.717 5.922 1 97.69 169 SER A CA 1
ATOM 1317 C C . SER A 1 169 ? -17.312 0.592 5.309 1 97.69 169 SER A C 1
ATOM 1319 O O . SER A 1 169 ? -18.203 1.409 5.586 1 97.69 169 SER A O 1
ATOM 1321 N N . TYR A 1 170 ? -17.562 -0.451 4.461 1 97.81 170 TYR A N 1
ATOM 1322 C CA . TYR A 1 170 ? -18.797 -0.497 3.688 1 97.81 170 TYR A CA 1
ATOM 1323 C C . TYR A 1 170 ? -19.484 -1.854 3.826 1 97.81 170 TYR A C 1
ATOM 1325 O O . TYR A 1 170 ? -20.438 -2.152 3.107 1 97.81 170 TYR A O 1
ATOM 1333 N N . ASN A 1 171 ? -18.922 -2.73 4.688 1 97.88 171 ASN A N 1
ATOM 1334 C CA . ASN A 1 171 ? -19.469 -4.062 4.934 1 97.88 171 ASN A CA 1
ATOM 1335 C C . ASN A 1 171 ? -19.453 -4.914 3.666 1 97.88 171 ASN A C 1
ATOM 1337 O O . ASN A 1 171 ? -20.344 -5.742 3.467 1 97.88 171 ASN A O 1
ATOM 1341 N N . ILE A 1 172 ? -18.594 -4.633 2.766 1 98.44 172 ILE A N 1
ATOM 1342 C CA . ILE A 1 172 ? -18.391 -5.477 1.595 1 98.44 172 ILE A CA 1
ATOM 1343 C C . ILE A 1 172 ? -17.766 -6.809 2.02 1 98.44 172 ILE A C 1
ATOM 1345 O O . ILE A 1 172 ? -16.875 -6.84 2.863 1 98.44 172 ILE A O 1
ATOM 1349 N N . PHE A 1 173 ? -18.359 -7.934 1.535 1 98.88 173 PHE A N 1
ATOM 1350 C CA . PHE A 1 173 ? -17.766 -9.242 1.782 1 98.88 173 PHE A CA 1
ATOM 1351 C C . PHE A 1 173 ? -16.469 -9.398 1.007 1 98.88 173 PHE A C 1
ATOM 1353 O O . PHE A 1 173 ? -16.438 -10.023 -0.052 1 98.88 173 PHE A O 1
ATOM 1360 N N . GLY A 1 174 ? -15.391 -8.797 1.477 1 98.81 174 GLY A N 1
ATOM 1361 C CA . GLY A 1 174 ? -14.086 -8.797 0.843 1 98.81 174 GLY A CA 1
ATOM 1362 C C . GLY A 1 174 ? -13.078 -9.695 1.544 1 98.81 174 GLY A C 1
ATOM 1363 O O . GLY A 1 174 ? -12.648 -9.398 2.662 1 98.81 174 GLY A O 1
ATOM 1364 N N . CYS A 1 175 ? -12.664 -10.789 0.866 1 98.88 175 CYS A N 1
ATOM 1365 C CA . CYS A 1 175 ? -11.617 -11.68 1.368 1 98.88 175 CYS A CA 1
ATOM 1366 C C . CYS A 1 175 ? -10.289 -11.398 0.688 1 98.88 175 CYS A C 1
ATOM 1368 O O . CYS A 1 175 ? -10.25 -10.961 -0.464 1 98.88 175 CYS A O 1
ATOM 1370 N N . SER A 1 176 ? -9.281 -11.555 1.439 1 98.56 176 SER A N 1
ATOM 1371 C CA . SER A 1 176 ? -7.93 -11.531 0.898 1 98.56 176 SER A CA 1
ATOM 1372 C C . SER A 1 176 ? -7.227 -12.867 1.095 1 98.56 176 SER A C 1
ATOM 1374 O O . SER A 1 176 ? -7.129 -13.367 2.219 1 98.56 176 SER A O 1
ATOM 1376 N N . GLY A 1 177 ? -6.793 -13.461 0.019 1 98.88 177 GLY A N 1
ATOM 1377 C CA . GLY A 1 177 ? -5.969 -14.656 0.111 1 98.88 177 GLY A CA 1
ATOM 1378 C C . GLY A 1 177 ? -4.484 -14.367 0.029 1 98.88 177 GLY A C 1
ATOM 1379 O O . GLY A 1 177 ? -3.977 -13.992 -1.031 1 98.88 177 GLY A O 1
ATOM 1380 N N . ILE A 1 178 ? -3.795 -14.469 1.131 1 98.88 178 ILE A N 1
ATOM 1381 C CA . ILE A 1 178 ? -2.338 -14.375 1.12 1 98.88 178 ILE A CA 1
ATOM 1382 C C . ILE A 1 178 ? -1.741 -15.734 0.744 1 98.88 178 ILE A C 1
ATOM 1384 O O . ILE A 1 178 ? -1.385 -16.531 1.619 1 98.88 178 ILE A O 1
ATOM 1388 N N . LEU A 1 179 ? -1.606 -15.906 -0.527 1 98.88 179 LEU A N 1
ATOM 1389 C CA . LEU A 1 179 ? -1.143 -17.203 -1.016 1 98.88 179 LEU A CA 1
ATOM 1390 C C . LEU A 1 179 ? 0.379 -17.219 -1.125 1 98.88 179 LEU A C 1
ATOM 1392 O O . LEU A 1 179 ? 0.981 -16.297 -1.674 1 98.88 179 LEU A O 1
ATOM 1396 N N . PHE A 1 180 ? 0.958 -18.203 -0.543 1 98.81 180 PHE A N 1
ATOM 1397 C CA . PHE A 1 180 ? 2.373 -18.484 -0.768 1 98.81 180 PHE A CA 1
ATOM 1398 C C . PHE A 1 180 ? 2.586 -19.156 -2.117 1 98.81 180 PHE A C 1
ATOM 1400 O O . PHE A 1 180 ? 1.634 -19.359 -2.875 1 98.81 180 PHE A O 1
ATOM 1407 N N . ASN A 1 181 ? 3.811 -19.312 -2.531 1 98.5 181 ASN A N 1
ATOM 1408 C CA . ASN A 1 181 ? 4.105 -19.828 -3.861 1 98.5 181 ASN A CA 1
ATOM 1409 C C . ASN A 1 181 ? 3.305 -21.094 -4.16 1 98.5 181 ASN A C 1
ATOM 1411 O O . ASN A 1 181 ? 3.242 -22 -3.332 1 98.5 181 ASN A O 1
ATOM 1415 N N . HIS A 1 182 ? 2.66 -21.078 -5.254 1 98.62 182 HIS A N 1
ATOM 1416 C CA . HIS A 1 182 ? 1.933 -22.25 -5.719 1 98.62 182 HIS A CA 1
ATOM 1417 C C . HIS A 1 182 ? 2.086 -22.438 -7.223 1 98.62 182 HIS A C 1
ATOM 1419 O O . HIS A 1 182 ? 2.012 -21.469 -7.984 1 98.62 182 HIS A O 1
ATOM 1425 N N . GLU A 1 183 ? 2.357 -23.703 -7.594 1 98.56 183 GLU A N 1
ATOM 1426 C CA . GLU A 1 183 ? 2.83 -24.062 -8.93 1 98.56 183 GLU A CA 1
ATOM 1427 C C . GLU A 1 183 ? 2.004 -25.203 -9.516 1 98.56 183 GLU A C 1
ATOM 1429 O O . GLU A 1 183 ? 1.183 -25.812 -8.82 1 98.56 183 GLU A O 1
ATOM 1434 N N . SER A 1 184 ? 2.162 -25.422 -10.773 1 98.62 184 SER A N 1
ATOM 1435 C CA . SER A 1 184 ? 1.49 -26.5 -11.5 1 98.62 184 SER A CA 1
ATOM 1436 C C . SER A 1 184 ? 2.043 -26.656 -12.914 1 98.62 184 SER A C 1
ATOM 1438 O O . SER A 1 184 ? 2.846 -25.828 -13.359 1 98.62 184 SER A O 1
ATOM 1440 N N . PRO A 1 185 ? 1.616 -27.656 -13.609 1 97.5 185 PRO A N 1
ATOM 1441 C CA . PRO A 1 185 ? 1.985 -27.797 -15.023 1 97.5 185 PRO A CA 1
ATOM 1442 C C . PRO A 1 185 ? 1.505 -26.625 -15.867 1 97.5 185 PRO A C 1
ATOM 1444 O O . PRO A 1 185 ? 1.973 -26.438 -17 1 97.5 185 PRO A O 1
ATOM 1447 N N . LEU A 1 186 ? 0.615 -25.766 -15.328 1 97.06 186 LEU A N 1
ATOM 1448 C CA . LEU A 1 186 ? 0.062 -24.656 -16.094 1 97.06 186 LEU A CA 1
ATOM 1449 C C . LEU A 1 186 ? 0.839 -23.359 -15.828 1 97.06 186 LEU A C 1
ATOM 1451 O O . LEU A 1 186 ? 0.539 -22.328 -16.422 1 97.06 186 LEU A O 1
ATOM 1455 N N . ARG A 1 187 ? 1.83 -23.453 -14.953 1 97.25 187 ARG A N 1
ATOM 1456 C CA . ARG A 1 187 ? 2.592 -22.266 -14.578 1 97.25 187 ARG A CA 1
ATOM 1457 C C . ARG A 1 187 ? 3.307 -21.688 -15.789 1 97.25 187 ARG A C 1
ATOM 1459 O O . ARG A 1 187 ? 3.713 -22.406 -16.703 1 97.25 187 ARG A O 1
ATOM 1466 N N . GLY A 1 188 ? 3.371 -20.344 -15.852 1 93.44 188 GLY A N 1
ATOM 1467 C CA . GLY A 1 188 ? 4.102 -19.688 -16.922 1 93.44 188 GLY A CA 1
ATOM 1468 C C . GLY A 1 188 ? 5.594 -19.938 -16.859 1 93.44 188 GLY A C 1
ATOM 1469 O O . GLY A 1 188 ? 6.18 -20.016 -15.781 1 93.44 188 GLY A O 1
ATOM 1470 N N . ARG A 1 189 ? 6.238 -19.906 -17.984 1 92.88 189 ARG A N 1
ATOM 1471 C CA . ARG A 1 189 ? 7.648 -20.25 -18.094 1 92.88 189 ARG A CA 1
ATOM 1472 C C . ARG A 1 189 ? 8.539 -19.172 -17.5 1 92.88 189 ARG A C 1
ATOM 1474 O O . ARG A 1 189 ? 9.727 -19.391 -17.25 1 92.88 189 ARG A O 1
ATOM 1481 N N . GLU A 1 190 ? 7.941 -18.016 -17.297 1 90.38 190 GLU A N 1
ATOM 1482 C CA . GLU A 1 190 ? 8.703 -16.906 -16.75 1 90.38 190 GLU A CA 1
ATOM 1483 C C . GLU A 1 190 ? 8.938 -17.094 -15.25 1 90.38 190 GLU A C 1
ATOM 1485 O O . GLU A 1 190 ? 9.805 -16.438 -14.664 1 90.38 190 GLU A O 1
ATOM 1490 N N . PHE A 1 191 ? 8.227 -17.984 -14.648 1 95.06 191 PHE A N 1
ATOM 1491 C CA . PHE A 1 191 ? 8.391 -18.25 -13.227 1 95.06 191 PHE A CA 1
ATOM 1492 C C . PHE A 1 191 ? 9.469 -19.297 -12.992 1 95.06 191 PHE A C 1
ATOM 1494 O O . PHE A 1 191 ? 9.57 -20.266 -13.75 1 95.06 191 PHE A O 1
ATOM 1501 N N . VAL A 1 192 ? 10.195 -19.172 -11.961 1 96.56 192 VAL A N 1
ATOM 1502 C CA . VAL A 1 192 ? 11.438 -19.906 -11.742 1 96.56 192 VAL A CA 1
ATOM 1503 C C . VAL A 1 192 ? 11.156 -21.406 -11.727 1 96.56 192 VAL A C 1
ATOM 1505 O O . VAL A 1 192 ? 11.922 -22.188 -12.297 1 96.56 192 VAL A O 1
ATOM 1508 N N . THR A 1 193 ? 10.062 -21.844 -11.141 1 98 193 THR A N 1
ATOM 1509 C CA . THR A 1 193 ? 9.773 -23.266 -11.039 1 98 193 THR A CA 1
ATOM 1510 C C . THR A 1 193 ? 9.492 -23.859 -12.422 1 98 193 THR A C 1
ATOM 1512 O O . THR A 1 193 ? 10 -24.922 -12.758 1 98 193 THR A O 1
ATOM 1515 N N . ARG A 1 194 ? 8.688 -23.141 -13.18 1 97.56 194 ARG A N 1
ATOM 1516 C CA . ARG A 1 194 ? 8.391 -23.594 -14.531 1 97.56 194 ARG A CA 1
ATOM 1517 C C . ARG A 1 194 ? 9.617 -23.516 -15.422 1 97.56 194 ARG A C 1
ATOM 1519 O O . ARG A 1 194 ? 9.773 -24.312 -16.359 1 97.56 194 ARG A O 1
ATOM 1526 N N . LYS A 1 195 ? 10.375 -22.469 -15.273 1 97.25 195 LYS A N 1
ATOM 1527 C CA . LYS A 1 195 ? 11.641 -22.391 -15.992 1 97.25 195 LYS A CA 1
ATOM 1528 C C . LYS A 1 195 ? 12.508 -23.625 -15.719 1 97.25 195 LYS A C 1
ATOM 1530 O O . LYS A 1 195 ? 13.094 -24.203 -16.641 1 97.25 195 LYS A O 1
ATOM 1535 N N . ILE A 1 196 ? 12.555 -24 -14.484 1 98.44 196 ILE A N 1
ATOM 1536 C CA . ILE A 1 196 ? 13.367 -25.141 -14.062 1 98.44 196 ILE A CA 1
ATOM 1537 C C . ILE A 1 196 ? 12.828 -26.422 -14.688 1 98.44 196 ILE A C 1
ATOM 1539 O O . ILE A 1 196 ? 13.57 -27.156 -15.344 1 98.44 196 ILE A O 1
ATOM 1543 N N . THR A 1 197 ? 11.562 -26.734 -14.547 1 98.44 197 THR A N 1
ATOM 1544 C CA . THR A 1 197 ? 11.016 -28 -15.008 1 98.44 197 THR A CA 1
ATOM 1545 C C . THR A 1 197 ? 11.047 -28.094 -16.531 1 98.44 197 THR A C 1
ATOM 1547 O O . THR A 1 197 ? 11.359 -29.141 -17.094 1 98.44 197 THR A O 1
ATOM 1550 N N . ASP A 1 198 ? 10.719 -27 -17.219 1 97.94 198 ASP A N 1
ATOM 1551 C CA . ASP A 1 198 ? 10.773 -26.953 -18.672 1 97.94 198 ASP A CA 1
ATOM 1552 C C . ASP A 1 198 ? 12.203 -27.172 -19.172 1 97.94 198 ASP A C 1
ATOM 1554 O O . ASP A 1 198 ? 12.422 -27.891 -20.141 1 97.94 198 ASP A O 1
ATOM 1558 N N . SER A 1 199 ? 13.164 -26.5 -18.547 1 97.94 199 SER A N 1
ATOM 1559 C CA . SER A 1 199 ? 14.562 -26.625 -18.938 1 97.94 199 SER A CA 1
ATOM 1560 C C . SER A 1 199 ? 15.078 -28.047 -18.719 1 97.94 199 SER A C 1
ATOM 1562 O O . SER A 1 199 ? 15.797 -28.594 -19.547 1 97.94 199 SER A O 1
ATOM 1564 N N . MET A 1 200 ? 14.734 -28.656 -17.594 1 98.06 200 MET A N 1
ATOM 1565 C CA . MET A 1 200 ? 15.148 -30.031 -17.312 1 98.06 200 MET A CA 1
ATOM 1566 C C . MET A 1 200 ? 14.602 -30.984 -18.375 1 98.06 200 MET A C 1
ATOM 1568 O O . MET A 1 200 ? 15.289 -31.906 -18.797 1 98.06 200 MET A O 1
ATOM 1572 N N . ALA A 1 201 ? 13.328 -30.797 -18.703 1 97.88 201 ALA A N 1
ATOM 1573 C CA . ALA A 1 201 ? 12.719 -31.609 -19.766 1 97.88 201 ALA A CA 1
ATOM 1574 C C . ALA A 1 201 ? 13.469 -31.453 -21.078 1 97.88 201 ALA A C 1
ATOM 1576 O O . ALA A 1 201 ? 13.742 -32.438 -21.766 1 97.88 201 ALA A O 1
ATOM 1577 N N . LYS A 1 202 ? 13.82 -30.219 -21.391 1 97.62 202 LYS A N 1
ATOM 1578 C CA . LYS A 1 202 ? 14.531 -29.938 -22.641 1 97.62 202 LYS A CA 1
ATOM 1579 C C . LYS A 1 202 ? 15.93 -30.562 -22.625 1 97.62 202 LYS A C 1
ATOM 1581 O O . LYS A 1 202 ? 16.391 -31.078 -23.641 1 97.62 202 LYS A O 1
ATOM 1586 N N . ILE A 1 203 ? 16.578 -30.422 -21.5 1 97.81 203 ILE A N 1
ATOM 1587 C CA . ILE A 1 203 ? 17.906 -31.016 -21.375 1 97.81 203 ILE A CA 1
ATOM 1588 C C . ILE A 1 203 ? 17.828 -32.531 -21.578 1 97.81 203 ILE A C 1
ATOM 1590 O O . ILE A 1 203 ? 18.641 -33.094 -22.297 1 97.81 203 ILE A O 1
ATOM 1594 N N . ARG A 1 204 ? 16.859 -33.156 -20.969 1 97.12 204 ARG A N 1
ATOM 1595 C CA . ARG A 1 204 ? 16.656 -34.594 -21.125 1 97.12 204 ARG A CA 1
ATOM 1596 C C . ARG A 1 204 ? 16.469 -34.969 -22.594 1 97.12 204 ARG A C 1
ATOM 1598 O O . ARG A 1 204 ? 16.906 -36.031 -23.031 1 97.12 204 ARG A O 1
ATOM 1605 N N . LEU A 1 205 ? 15.82 -34.125 -23.328 1 96.69 205 LEU A N 1
ATOM 1606 C CA . LEU A 1 205 ? 15.461 -34.406 -24.719 1 96.69 205 LEU A CA 1
ATOM 1607 C C . LEU A 1 205 ? 16.547 -33.906 -25.672 1 96.69 205 LEU A C 1
ATOM 1609 O O . LEU A 1 205 ? 16.391 -33.969 -26.891 1 96.69 205 LEU A O 1
ATOM 1613 N N . GLY A 1 206 ? 17.594 -33.344 -25.141 1 95.94 206 GLY A N 1
ATOM 1614 C CA . GLY A 1 206 ? 18.703 -32.875 -25.953 1 95.94 206 GLY A CA 1
ATOM 1615 C C . GLY A 1 206 ? 18.422 -31.547 -26.641 1 95.94 206 GLY A C 1
ATOM 1616 O O . GLY A 1 206 ? 19.031 -31.234 -27.672 1 95.94 206 GLY A O 1
ATOM 1617 N N . LYS A 1 207 ? 17.5 -30.75 -26.141 1 96.44 207 LYS A N 1
ATOM 1618 C CA . LYS A 1 207 ? 17.078 -29.516 -26.766 1 96.44 207 LYS A CA 1
ATOM 1619 C C . LYS A 1 207 ? 17.688 -28.297 -26.062 1 96.44 207 LYS A C 1
ATOM 1621 O O . LYS A 1 207 ? 17.578 -27.172 -26.562 1 96.44 207 LYS A O 1
ATOM 1626 N N . LEU A 1 208 ? 18.281 -28.453 -24.969 1 97.38 208 LEU A N 1
ATOM 1627 C CA . LEU A 1 208 ? 18.922 -27.406 -24.172 1 97.38 208 LEU A CA 1
ATOM 1628 C C . LEU A 1 208 ? 20.156 -27.953 -23.469 1 97.38 208 LEU A C 1
ATOM 1630 O O . LEU A 1 208 ? 20.141 -29.078 -22.953 1 97.38 208 LEU A O 1
ATOM 1634 N N . ASP A 1 209 ? 21.188 -27.203 -23.359 1 97.88 209 ASP A N 1
ATOM 1635 C CA . ASP A 1 209 ? 22.438 -27.672 -22.766 1 97.88 209 ASP A CA 1
ATOM 1636 C C . ASP A 1 209 ? 22.484 -27.328 -21.281 1 97.88 209 ASP A C 1
ATOM 1638 O O . ASP A 1 209 ? 22.906 -28.141 -20.453 1 97.88 209 ASP A O 1
ATOM 1642 N N . VAL A 1 210 ? 22.078 -26.031 -21 1 98.19 210 VAL A N 1
ATOM 1643 C CA . VAL A 1 210 ? 22.328 -25.562 -19.641 1 98.19 210 VAL A CA 1
ATOM 1644 C C . VAL A 1 210 ? 21.172 -24.656 -19.188 1 98.19 210 VAL A C 1
ATOM 1646 O O . VAL A 1 210 ? 20.688 -23.844 -19.969 1 98.19 210 VAL A O 1
ATOM 1649 N N . LEU A 1 211 ? 20.672 -24.906 -17.969 1 98.25 211 LEU A N 1
ATOM 1650 C CA . LEU A 1 211 ? 19.719 -24.047 -17.297 1 98.25 211 LEU A CA 1
ATOM 1651 C C . LEU A 1 211 ? 20.438 -22.938 -16.516 1 98.25 211 LEU A C 1
ATOM 1653 O O . LEU A 1 211 ? 21.328 -23.234 -15.703 1 98.25 211 LEU A O 1
ATOM 1657 N N . GLU A 1 212 ? 20.094 -21.672 -16.797 1 97.94 212 GLU A N 1
ATOM 1658 C CA . GLU A 1 212 ? 20.688 -20.562 -16.078 1 97.94 212 GLU A CA 1
ATOM 1659 C C . GLU A 1 212 ? 19.703 -19.984 -15.055 1 97.94 212 GLU A C 1
ATOM 1661 O O . GLU A 1 212 ? 18.547 -19.734 -15.383 1 97.94 212 GLU A O 1
ATOM 1666 N N . LEU A 1 213 ? 20.109 -19.812 -13.844 1 97.5 213 LEU A N 1
ATOM 1667 C CA . LEU A 1 213 ? 19.281 -19.312 -12.758 1 97.5 213 LEU A CA 1
ATOM 1668 C C . LEU A 1 213 ? 19.984 -18.219 -11.984 1 97.5 213 LEU A C 1
ATOM 1670 O O . LEU A 1 213 ? 21.203 -18.016 -12.141 1 97.5 213 LEU A O 1
ATOM 1674 N N . GLY A 1 214 ? 19.219 -17.469 -11.227 1 94.94 214 GLY A N 1
ATOM 1675 C CA . GLY A 1 214 ? 19.797 -16.484 -10.328 1 94.94 214 GLY A CA 1
ATOM 1676 C C . GLY A 1 214 ? 20.094 -17.047 -8.945 1 94.94 214 GLY A C 1
ATOM 1677 O O . GLY A 1 214 ? 20.859 -18 -8.812 1 94.94 214 GLY A O 1
ATOM 1678 N N . ASN A 1 215 ? 19.406 -16.5 -7.938 1 94.5 215 ASN A N 1
ATOM 1679 C CA . ASN A 1 215 ? 19.609 -16.875 -6.543 1 94.5 215 ASN A CA 1
ATOM 1680 C C . ASN A 1 215 ? 19.125 -18.297 -6.258 1 94.5 215 ASN A C 1
ATOM 1682 O O . ASN A 1 215 ? 17.922 -18.531 -6.219 1 94.5 215 ASN A O 1
ATOM 1686 N N . LEU A 1 216 ? 20.016 -19.172 -5.938 1 96.62 216 LEU A N 1
ATOM 1687 C CA . LEU A 1 216 ? 19.672 -20.562 -5.711 1 96.62 216 LEU A CA 1
ATOM 1688 C C . LEU A 1 216 ? 19.359 -20.812 -4.238 1 96.62 216 LEU A C 1
ATOM 1690 O O . LEU A 1 216 ? 18.828 -21.875 -3.885 1 96.62 216 LEU A O 1
ATOM 1694 N N . ASP A 1 217 ? 19.656 -19.812 -3.471 1 95.88 217 ASP A N 1
ATOM 1695 C CA . ASP A 1 217 ? 19.531 -20.031 -2.031 1 95.88 217 ASP A CA 1
ATOM 1696 C C . ASP A 1 217 ? 18.219 -19.469 -1.495 1 95.88 217 ASP A C 1
ATOM 1698 O O . ASP A 1 217 ? 17.875 -19.688 -0.335 1 95.88 217 ASP A O 1
ATOM 1702 N N . ALA A 1 218 ? 17.469 -18.719 -2.342 1 96.56 218 ALA A N 1
ATOM 1703 C CA . ALA A 1 218 ? 16.156 -18.25 -1.924 1 96.56 218 ALA A CA 1
ATOM 1704 C C . ALA A 1 218 ? 15.258 -19.422 -1.533 1 96.56 218 ALA A C 1
ATOM 1706 O O . ALA A 1 218 ? 15.273 -20.469 -2.18 1 96.56 218 ALA A O 1
ATOM 1707 N N . LYS A 1 219 ? 14.516 -19.312 -0.439 1 98.31 219 LYS A N 1
ATOM 1708 C CA . LYS A 1 219 ? 13.625 -20.359 0.053 1 98.31 219 LYS A CA 1
ATOM 1709 C C . LYS A 1 219 ? 12.164 -19.969 -0.135 1 98.31 219 LYS A C 1
ATOM 1711 O O . LYS A 1 219 ? 11.773 -18.844 0.143 1 98.31 219 LYS A O 1
ATOM 1716 N N . ARG A 1 220 ? 11.398 -20.859 -0.643 1 98.56 220 ARG A N 1
ATOM 1717 C CA . ARG A 1 220 ? 9.984 -20.609 -0.878 1 98.56 220 ARG A CA 1
ATOM 1718 C C . ARG A 1 220 ? 9.133 -21.766 -0.367 1 98.56 220 ARG A C 1
ATOM 1720 O O . ARG A 1 220 ? 9.594 -22.906 -0.305 1 98.56 220 ARG A O 1
ATOM 1727 N N . ASP A 1 221 ? 7.988 -21.484 0.083 1 98.75 221 ASP A N 1
ATOM 1728 C CA . ASP A 1 221 ? 6.91 -22.422 0.411 1 98.75 221 ASP A CA 1
ATOM 1729 C C . ASP A 1 221 ? 6.039 -22.703 -0.811 1 98.75 221 ASP A C 1
ATOM 1731 O O . ASP A 1 221 ? 5.109 -21.953 -1.106 1 98.75 221 ASP A O 1
ATOM 1735 N N . TRP A 1 222 ? 6.34 -23.828 -1.552 1 98.75 222 TRP A N 1
ATOM 1736 C CA . TRP A 1 222 ? 5.676 -24.156 -2.811 1 98.75 222 TRP A CA 1
ATOM 1737 C C . TRP A 1 222 ? 4.531 -25.141 -2.586 1 98.75 222 TRP A C 1
ATOM 1739 O O . TRP A 1 222 ? 4.723 -26.188 -1.984 1 98.75 222 TRP A O 1
ATOM 1749 N N . GLY A 1 223 ? 3.373 -24.75 -2.998 1 98.69 223 GLY A N 1
ATOM 1750 C CA . GLY A 1 223 ? 2.229 -25.656 -2.996 1 98.69 223 GLY A CA 1
ATOM 1751 C C . GLY A 1 223 ? 1.62 -25.844 -4.371 1 98.69 223 GLY A C 1
ATOM 1752 O O . GLY A 1 223 ? 2.139 -25.328 -5.363 1 98.69 223 GLY A O 1
ATOM 1753 N N . PHE A 1 224 ? 0.582 -26.75 -4.484 1 98.88 224 PHE A N 1
ATOM 1754 C CA . PHE A 1 224 ? -0.078 -27.094 -5.734 1 98.88 224 PHE A CA 1
ATOM 1755 C C . PHE A 1 224 ? -1.226 -26.141 -6.031 1 98.88 224 PHE A C 1
ATOM 1757 O O . PHE A 1 224 ? -2.207 -26.094 -5.289 1 98.88 224 PHE A O 1
ATOM 1764 N N . ALA A 1 225 ? -1.146 -25.406 -7.176 1 98.81 225 ALA A N 1
ATOM 1765 C CA . ALA A 1 225 ? -2.057 -24.328 -7.535 1 98.81 225 ALA A CA 1
ATOM 1766 C C . ALA A 1 225 ? -3.506 -24.797 -7.523 1 98.81 225 ALA A C 1
ATOM 1768 O O . ALA A 1 225 ? -4.406 -24.062 -7.121 1 98.81 225 ALA A O 1
ATOM 1769 N N . LYS A 1 226 ? -3.758 -26 -8.016 1 98.56 226 LYS A N 1
ATOM 1770 C CA . LYS A 1 226 ? -5.121 -26.531 -8.086 1 98.56 226 LYS A CA 1
ATOM 1771 C C . LYS A 1 226 ? -5.746 -26.609 -6.695 1 98.56 226 LYS A C 1
ATOM 1773 O O . LYS A 1 226 ? -6.953 -26.391 -6.539 1 98.56 226 LYS A O 1
ATOM 1778 N N . GLU A 1 227 ? -4.949 -26.906 -5.703 1 98.81 227 GLU A N 1
ATOM 1779 C CA . GLU A 1 227 ? -5.43 -26.953 -4.324 1 98.81 227 GLU A CA 1
ATOM 1780 C C . GLU A 1 227 ? -5.645 -25.547 -3.77 1 98.81 227 GLU A C 1
ATOM 1782 O O . GLU A 1 227 ? -6.559 -25.328 -2.977 1 98.81 227 GLU A O 1
ATOM 1787 N N . TYR A 1 228 ? -4.809 -24.625 -4.168 1 98.88 228 TYR A N 1
ATOM 1788 C CA . TYR A 1 228 ? -4.895 -23.25 -3.68 1 98.88 228 TYR A CA 1
ATOM 1789 C C . TYR A 1 228 ? -6.176 -22.594 -4.16 1 98.88 228 TYR A C 1
ATOM 1791 O O . TYR A 1 228 ? -6.801 -21.828 -3.42 1 98.88 228 TYR A O 1
ATOM 1799 N N . VAL A 1 229 ? -6.617 -22.844 -5.434 1 98.88 229 VAL A N 1
ATOM 1800 C CA . VAL A 1 229 ? -7.828 -22.203 -5.938 1 98.88 229 VAL A CA 1
ATOM 1801 C C . VAL A 1 229 ? -9.047 -22.719 -5.184 1 98.88 229 VAL A C 1
ATOM 1803 O O . VAL A 1 229 ? -10.039 -22.016 -5.023 1 98.88 229 VAL A O 1
ATOM 1806 N N . GLU A 1 230 ? -8.992 -23.984 -4.68 1 98.88 230 GLU A N 1
ATOM 1807 C CA . GLU A 1 230 ? -10.055 -24.469 -3.801 1 98.88 230 GLU A CA 1
ATOM 1808 C C . GLU A 1 230 ? -10.156 -23.609 -2.543 1 98.88 230 GLU A C 1
ATOM 1810 O O . GLU A 1 230 ? -11.25 -23.375 -2.021 1 98.88 230 GLU A O 1
ATOM 1815 N N . GLY A 1 231 ? -8.961 -23.219 -2.004 1 98.88 231 GLY A N 1
ATOM 1816 C CA . GLY A 1 231 ? -8.945 -22.312 -0.87 1 98.88 231 GLY A CA 1
ATOM 1817 C C . GLY A 1 231 ? -9.57 -20.969 -1.175 1 98.88 231 GLY A C 1
ATOM 1818 O O . GLY A 1 231 ? -10.289 -20.406 -0.341 1 98.88 231 GLY A O 1
ATOM 1819 N N . MET A 1 232 ? -9.344 -20.422 -2.359 1 98.94 232 MET A N 1
ATOM 1820 C CA . MET A 1 232 ? -9.969 -19.172 -2.785 1 98.94 232 MET A CA 1
ATOM 1821 C C . MET A 1 232 ? -11.492 -19.297 -2.742 1 98.94 232 MET A C 1
ATOM 1823 O O . MET A 1 232 ? -12.172 -18.406 -2.217 1 98.94 232 MET A O 1
ATOM 1827 N N . TRP A 1 233 ? -11.992 -20.375 -3.332 1 98.94 233 TRP A N 1
ATOM 1828 C CA . TRP A 1 233 ? -13.43 -20.609 -3.375 1 98.94 233 TRP A CA 1
ATOM 1829 C C . TRP A 1 233 ? -14.008 -20.719 -1.968 1 98.94 233 TRP A C 1
ATOM 1831 O O . TRP A 1 233 ? -15.039 -20.125 -1.66 1 98.94 233 TRP A O 1
ATOM 1841 N N . ARG A 1 234 ? -13.336 -21.469 -1.087 1 98.88 234 ARG A N 1
ATOM 1842 C CA . ARG A 1 234 ? -13.82 -21.672 0.273 1 98.88 234 ARG A CA 1
ATOM 1843 C C . ARG A 1 234 ? -13.93 -20.344 1.024 1 98.88 234 ARG A C 1
ATOM 1845 O O . ARG A 1 234 ? -14.82 -20.172 1.857 1 98.88 234 ARG A O 1
ATOM 1852 N N . MET A 1 235 ? -13.023 -19.453 0.753 1 98.94 235 MET A N 1
ATOM 1853 C CA . MET A 1 235 ? -13.055 -18.156 1.411 1 98.94 235 MET A CA 1
ATOM 1854 C C . MET A 1 235 ? -14.367 -17.422 1.131 1 98.94 235 MET A C 1
ATOM 1856 O O . MET A 1 235 ? -14.93 -16.797 2.023 1 98.94 235 MET A O 1
ATOM 1860 N N . LEU A 1 236 ? -14.844 -17.5 -0.114 1 98.81 236 LEU A N 1
ATOM 1861 C CA . LEU A 1 236 ? -16.062 -16.781 -0.476 1 98.81 236 LEU A CA 1
ATOM 1862 C C . LEU A 1 236 ? -17.297 -17.531 -0.004 1 98.81 236 LEU A C 1
ATOM 1864 O O . LEU A 1 236 ? -18.406 -16.984 -0.048 1 98.81 236 LEU A O 1
ATOM 1868 N N . GLN A 1 237 ? -17.125 -18.812 0.487 1 98.56 237 GLN A N 1
ATOM 1869 C CA . GLN A 1 237 ? -18.234 -19.594 1.006 1 98.56 237 GLN A CA 1
ATOM 1870 C C . GLN A 1 237 ? -18.375 -19.422 2.516 1 98.56 237 GLN A C 1
ATOM 1872 O O . GLN A 1 237 ? -19.375 -19.844 3.105 1 98.56 237 GLN A O 1
ATOM 1877 N N . ALA A 1 238 ? -17.406 -18.781 3.143 1 98.44 238 ALA A N 1
ATOM 1878 C CA . ALA A 1 238 ? -17.422 -18.594 4.594 1 98.44 238 ALA A CA 1
ATOM 1879 C C . ALA A 1 238 ? -18.562 -17.688 5.016 1 98.44 238 ALA A C 1
ATOM 1881 O O . ALA A 1 238 ? -19.125 -16.969 4.191 1 98.44 238 ALA A O 1
ATOM 1882 N N . ASP A 1 239 ? -18.906 -17.672 6.328 1 97.94 239 ASP A N 1
ATOM 1883 C CA . ASP A 1 239 ? -19.969 -16.828 6.867 1 97.94 239 ASP A CA 1
ATOM 1884 C C . ASP A 1 239 ? -19.531 -15.375 6.926 1 97.94 239 ASP A C 1
ATOM 1886 O O . ASP A 1 239 ? -20.344 -14.469 6.707 1 97.94 239 ASP A O 1
ATOM 1890 N N . LYS A 1 240 ? -18.297 -15.188 7.254 1 98.31 240 LYS A N 1
ATOM 1891 C CA . LYS A 1 240 ? -17.734 -13.844 7.359 1 98.31 240 LYS A CA 1
ATOM 1892 C C . LYS A 1 240 ? -16.469 -13.719 6.504 1 98.31 240 LYS A C 1
ATOM 1894 O O . LYS A 1 240 ? -15.68 -14.656 6.414 1 98.31 240 LYS A O 1
ATOM 1899 N N . PRO A 1 241 ? -16.375 -12.57 5.852 1 98.75 241 PRO A N 1
ATOM 1900 C CA . PRO A 1 241 ? -15.141 -12.359 5.086 1 98.75 241 PRO A CA 1
ATOM 1901 C C . PRO A 1 241 ? -13.922 -12.148 5.977 1 98.75 241 PRO A C 1
ATOM 1903 O O . PRO A 1 241 ? -14.039 -11.609 7.078 1 98.75 241 PRO A O 1
ATOM 1906 N N . ASP A 1 242 ? -12.789 -12.594 5.523 1 98.69 242 ASP A N 1
ATOM 1907 C CA . ASP A 1 242 ? -11.547 -12.383 6.266 1 98.69 242 ASP A CA 1
ATOM 1908 C C . ASP A 1 242 ? -10.328 -12.602 5.371 1 98.69 242 ASP A C 1
ATOM 1910 O O . ASP A 1 242 ? -10.461 -12.68 4.148 1 98.69 242 ASP A O 1
ATOM 1914 N N . THR A 1 243 ? -9.18 -12.5 5.969 1 98.81 243 THR A N 1
ATOM 1915 C CA . THR A 1 243 ? -7.887 -12.734 5.344 1 98.81 243 THR A CA 1
ATOM 1916 C C . THR A 1 243 ? -7.328 -14.094 5.746 1 98.81 243 THR A C 1
ATOM 1918 O O . THR A 1 243 ? -7.383 -14.469 6.922 1 98.81 243 THR A O 1
ATOM 1921 N N . TYR A 1 244 ? -6.801 -14.859 4.773 1 98.94 244 TYR A N 1
ATOM 1922 C CA . TYR A 1 244 ? -6.273 -16.188 5.074 1 98.94 244 TYR A CA 1
ATOM 1923 C C . TYR A 1 244 ? -4.938 -16.422 4.371 1 98.94 244 TYR A C 1
ATOM 1925 O O . TYR A 1 244 ? -4.766 -16.031 3.213 1 98.94 244 TYR A O 1
ATOM 1933 N N . VAL A 1 245 ? -4.035 -17.016 5.07 1 98.88 245 VAL A N 1
ATOM 1934 C CA . VAL A 1 245 ? -2.801 -17.531 4.488 1 98.88 245 VAL A CA 1
ATOM 1935 C C . VAL A 1 245 ? -3.041 -18.938 3.926 1 98.88 245 VAL A C 1
ATOM 1937 O O . VAL A 1 245 ? -3.605 -19.797 4.602 1 98.88 245 VAL A O 1
ATOM 1940 N N . LEU A 1 246 ? -2.732 -19.156 2.703 1 98.94 246 LEU A N 1
ATOM 1941 C CA . LEU A 1 246 ? -2.629 -20.5 2.145 1 98.94 246 LEU A CA 1
ATOM 1942 C C . LEU A 1 246 ? -1.173 -20.859 1.875 1 98.94 246 LEU A C 1
ATOM 1944 O O . LEU A 1 246 ? -0.5 -20.203 1.081 1 98.94 246 LEU A O 1
ATOM 1948 N N . ALA A 1 247 ? -0.708 -21.859 2.465 1 98.88 247 ALA A N 1
ATOM 1949 C CA . ALA A 1 247 ? 0.677 -22.312 2.404 1 98.88 247 ALA A CA 1
ATOM 1950 C C . ALA A 1 247 ? 0.782 -23.797 2.775 1 98.88 247 ALA A C 1
ATOM 1952 O O . ALA A 1 247 ? -0.203 -24.406 3.197 1 98.88 247 ALA A O 1
ATOM 1953 N N . THR A 1 248 ? 1.926 -24.375 2.57 1 98.75 248 THR A N 1
ATOM 1954 C CA . THR A 1 248 ? 2.133 -25.781 2.908 1 98.75 248 THR A CA 1
ATOM 1955 C C . THR A 1 248 ? 2.828 -25.922 4.258 1 98.75 248 THR A C 1
ATOM 1957 O O . THR A 1 248 ? 2.842 -27 4.852 1 98.75 248 THR A O 1
ATOM 1960 N N . ASN A 1 249 ? 3.479 -24.797 4.707 1 98.56 249 ASN A N 1
ATOM 1961 C CA . ASN A 1 249 ? 4.289 -24.781 5.922 1 98.56 249 ASN A CA 1
ATOM 1962 C C . ASN A 1 249 ? 5.566 -25.609 5.758 1 98.56 249 ASN A C 1
ATOM 1964 O O . ASN A 1 249 ? 6.086 -26.156 6.73 1 98.56 249 ASN A O 1
ATOM 1968 N N . ARG A 1 250 ? 5.996 -25.781 4.555 1 98.19 250 ARG A N 1
ATOM 1969 C CA . ARG A 1 250 ? 7.289 -26.328 4.152 1 98.19 250 ARG A CA 1
ATOM 1970 C C . ARG A 1 250 ? 8.008 -25.375 3.193 1 98.19 250 ARG A C 1
ATOM 1972 O O . ARG A 1 250 ? 7.387 -24.812 2.289 1 98.19 250 ARG A O 1
ATOM 1979 N N . THR A 1 251 ? 9.234 -25.141 3.518 1 98.25 251 THR A N 1
ATOM 1980 C CA . THR A 1 251 ? 10.023 -24.281 2.645 1 98.25 251 THR A CA 1
ATOM 1981 C C . THR A 1 251 ? 11.281 -24.984 2.162 1 98.25 251 THR A C 1
ATOM 1983 O O . THR A 1 251 ? 11.812 -25.859 2.859 1 98.25 251 THR A O 1
ATOM 1986 N N . GLU A 1 252 ? 11.648 -24.766 0.962 1 98.44 252 GLU A N 1
ATOM 1987 C CA . GLU A 1 252 ? 12.844 -25.344 0.346 1 98.44 252 GLU A CA 1
ATOM 1988 C C . GLU A 1 252 ? 13.602 -24.297 -0.473 1 98.44 252 GLU A C 1
ATOM 1990 O O . GLU A 1 252 ? 13.008 -23.312 -0.942 1 98.44 252 GLU A O 1
ATOM 1995 N N . LYS A 1 253 ? 14.867 -24.516 -0.636 1 97.69 253 LYS A N 1
ATOM 1996 C CA . LYS A 1 253 ? 15.68 -23.656 -1.485 1 97.69 253 LYS A CA 1
ATOM 1997 C C . LYS A 1 253 ? 15.375 -23.891 -2.961 1 97.69 253 LYS A C 1
ATOM 1999 O O . LYS A 1 253 ? 14.93 -24.969 -3.346 1 97.69 253 LYS A O 1
ATOM 2004 N N . VAL A 1 254 ? 15.617 -22.844 -3.738 1 97.94 254 VAL A N 1
ATOM 2005 C CA . VAL A 1 254 ? 15.516 -23 -5.184 1 97.94 254 VAL A CA 1
ATOM 2006 C C . VAL A 1 254 ? 16.422 -24.141 -5.645 1 97.94 254 VAL A C 1
ATOM 2008 O O . VAL A 1 254 ? 16.031 -24.953 -6.5 1 97.94 254 VAL A O 1
ATOM 2011 N N . ARG A 1 255 ? 17.562 -24.281 -5.055 1 97 255 ARG A N 1
ATOM 2012 C CA . ARG A 1 255 ? 18.516 -25.344 -5.352 1 97 255 ARG A CA 1
ATOM 2013 C C . ARG A 1 255 ? 17.891 -26.719 -5.148 1 97 255 ARG A C 1
ATOM 2015 O O . ARG A 1 255 ? 18.141 -27.641 -5.918 1 97 255 ARG A O 1
ATOM 2022 N N . ASP A 1 256 ? 17.203 -26.875 -4.102 1 97.69 256 ASP A N 1
ATOM 2023 C CA . ASP A 1 256 ? 16.531 -28.141 -3.801 1 97.69 256 ASP A CA 1
ATOM 2024 C C . ASP A 1 256 ? 15.453 -28.453 -4.828 1 97.69 256 ASP A C 1
ATOM 2026 O O . ASP A 1 256 ? 15.266 -29.609 -5.219 1 97.69 256 ASP A O 1
ATOM 2030 N N . PHE A 1 257 ? 14.711 -27.406 -5.227 1 98.5 257 PHE A N 1
ATOM 2031 C CA . PHE A 1 257 ? 13.711 -27.594 -6.273 1 98.5 257 PHE A CA 1
ATOM 2032 C C . PHE A 1 257 ? 14.367 -28.062 -7.57 1 98.5 257 PHE A C 1
ATOM 2034 O O . PHE A 1 257 ? 13.844 -28.938 -8.258 1 98.5 257 PHE A O 1
ATOM 2041 N N . VAL A 1 258 ? 15.508 -27.484 -7.883 1 98.44 258 VAL A N 1
ATOM 2042 C CA . VAL A 1 258 ? 16.266 -27.891 -9.062 1 98.44 258 VAL A CA 1
ATOM 2043 C C . VAL A 1 258 ? 16.625 -29.375 -8.953 1 98.44 258 VAL A C 1
ATOM 2045 O O . VAL A 1 258 ? 16.5 -30.125 -9.914 1 98.44 258 VAL A O 1
ATOM 2048 N N . GLY A 1 259 ? 17.141 -29.75 -7.805 1 97.88 259 GLY A N 1
ATOM 2049 C CA . GLY A 1 259 ? 17.5 -31.141 -7.582 1 97.88 259 GLY A CA 1
ATOM 2050 C C . GLY A 1 259 ? 16.328 -32.094 -7.773 1 97.88 259 GLY A C 1
ATOM 2051 O O . GLY A 1 259 ? 16.484 -33.156 -8.398 1 97.88 259 GLY A O 1
ATOM 2052 N N . MET A 1 260 ? 15.172 -31.766 -7.215 1 98.12 260 MET A N 1
ATOM 2053 C CA . MET A 1 260 ? 13.984 -32.594 -7.352 1 98.12 260 MET A CA 1
ATOM 2054 C C . MET A 1 260 ? 13.555 -32.688 -8.812 1 98.12 260 MET A C 1
ATOM 2056 O O . MET A 1 260 ? 13.188 -33.781 -9.281 1 98.12 260 MET A O 1
ATOM 2060 N N . ALA A 1 261 ? 13.602 -31.562 -9.484 1 98.38 261 ALA A N 1
ATOM 2061 C CA . ALA A 1 261 ? 13.234 -31.531 -10.898 1 98.38 261 ALA A CA 1
ATOM 2062 C C . ALA A 1 261 ? 14.211 -32.375 -11.734 1 98.38 261 ALA A C 1
ATOM 2064 O O . ALA A 1 261 ? 13.797 -33.062 -12.648 1 98.38 261 ALA A O 1
ATOM 2065 N N . ALA A 1 262 ? 15.492 -32.25 -11.414 1 98.19 262 ALA A N 1
ATOM 2066 C CA . ALA A 1 262 ? 16.516 -33.031 -12.109 1 98.19 262 ALA A CA 1
ATOM 2067 C C . ALA A 1 262 ? 16.266 -34.531 -11.938 1 98.19 262 ALA A C 1
ATOM 2069 O O . ALA A 1 262 ? 16.297 -35.281 -12.914 1 98.19 262 ALA A O 1
ATOM 2070 N N . ARG A 1 263 ? 15.977 -34.906 -10.75 1 97.69 263 ARG A N 1
ATOM 2071 C CA . ARG A 1 263 ? 15.695 -36.312 -10.484 1 97.69 263 ARG A CA 1
ATOM 2072 C C . ARG A 1 263 ? 14.484 -36.781 -11.273 1 97.69 263 ARG A C 1
ATOM 2074 O O . ARG A 1 263 ? 14.5 -37.875 -11.844 1 97.69 263 ARG A O 1
ATOM 2081 N N . ALA A 1 264 ? 13.461 -36 -11.266 1 97.56 264 ALA A N 1
ATOM 2082 C CA . ALA A 1 264 ? 12.25 -36.344 -12 1 97.56 264 ALA A CA 1
ATOM 2083 C C . ALA A 1 264 ? 12.531 -36.469 -13.492 1 97.56 264 ALA A C 1
ATOM 2085 O O . ALA A 1 264 ? 11.875 -37.25 -14.195 1 97.56 264 ALA A O 1
ATOM 2086 N N . ALA A 1 265 ? 13.523 -35.781 -13.961 1 97.62 265 ALA A N 1
ATOM 2087 C CA . ALA A 1 265 ? 13.875 -35.812 -15.383 1 97.62 265 ALA A CA 1
ATOM 2088 C C . ALA A 1 265 ? 14.906 -36.906 -15.672 1 97.62 265 ALA A C 1
ATOM 2090 O O . ALA A 1 265 ? 15.305 -37.094 -16.828 1 97.62 265 ALA A O 1
ATOM 2091 N N . GLY A 1 266 ? 15.375 -37.562 -14.641 1 97.06 266 GLY A N 1
ATOM 2092 C CA . GLY A 1 266 ? 16.281 -38.688 -14.836 1 97.06 266 GLY A CA 1
ATOM 2093 C C . GLY A 1 266 ? 17.734 -38.344 -14.625 1 97.06 266 GLY A C 1
ATOM 2094 O O . GLY A 1 266 ? 18.625 -39.094 -15.031 1 97.06 266 GLY A O 1
ATOM 2095 N N . PHE A 1 267 ? 17.969 -37.188 -14.039 1 97.81 267 PHE A N 1
ATOM 2096 C CA . PHE A 1 267 ? 19.328 -36.75 -13.789 1 97.81 267 PHE A CA 1
ATOM 2097 C C . PHE A 1 267 ? 19.688 -36.906 -12.312 1 97.81 267 PHE A C 1
ATOM 2099 O O . PHE A 1 267 ? 18.797 -36.938 -11.461 1 97.81 267 PHE A O 1
ATOM 2106 N N . LYS A 1 268 ? 20.891 -37 -12.078 1 96.88 268 LYS A N 1
ATOM 2107 C CA . LYS A 1 268 ? 21.484 -36.875 -10.742 1 96.88 268 LYS A CA 1
ATOM 2108 C C . LYS A 1 268 ? 22.453 -35.719 -10.688 1 96.88 268 LYS A C 1
ATOM 2110 O O . LYS A 1 268 ? 23.516 -35.75 -11.305 1 96.88 268 LYS A O 1
ATOM 2115 N N . LEU A 1 269 ? 22.172 -34.781 -9.828 1 96.88 269 LEU A N 1
ATOM 2116 C CA . LEU A 1 269 ? 22.938 -33.531 -9.844 1 96.88 269 LEU A CA 1
ATOM 2117 C C . LEU A 1 269 ? 23.969 -33.5 -8.719 1 96.88 269 LEU A C 1
ATOM 2119 O O . LEU A 1 269 ? 23.688 -33.938 -7.605 1 96.88 269 LEU A O 1
ATOM 2123 N N . ALA A 1 270 ? 25.094 -33.031 -9.055 1 97 270 ALA A N 1
ATOM 2124 C CA . ALA A 1 270 ? 26.125 -32.656 -8.086 1 97 270 ALA A CA 1
ATOM 2125 C C . ALA A 1 270 ? 26.516 -31.203 -8.25 1 97 270 ALA A C 1
ATOM 2127 O O . ALA A 1 270 ? 26.625 -30.703 -9.375 1 97 270 ALA A O 1
ATOM 2128 N N . TRP A 1 271 ? 26.625 -30.484 -7.133 1 96.62 271 TRP A N 1
ATOM 2129 C CA . TRP A 1 271 ? 26.969 -29.062 -7.184 1 96.62 271 TRP A CA 1
ATOM 2130 C C . TRP A 1 271 ? 28.469 -28.859 -6.98 1 96.62 271 TRP A C 1
ATOM 2132 O O . TRP A 1 271 ? 29.094 -29.531 -6.148 1 96.62 271 TRP A O 1
ATOM 2142 N N . GLU A 1 272 ? 29.031 -28.031 -7.754 1 96.12 272 GLU A N 1
ATOM 2143 C CA . GLU A 1 272 ? 30.438 -27.656 -7.648 1 96.12 272 GLU A CA 1
ATOM 2144 C C . GLU A 1 272 ? 30.609 -26.141 -7.746 1 96.12 272 GLU A C 1
ATOM 2146 O O . GLU A 1 272 ? 29.812 -25.469 -8.383 1 96.12 272 GLU A O 1
ATOM 21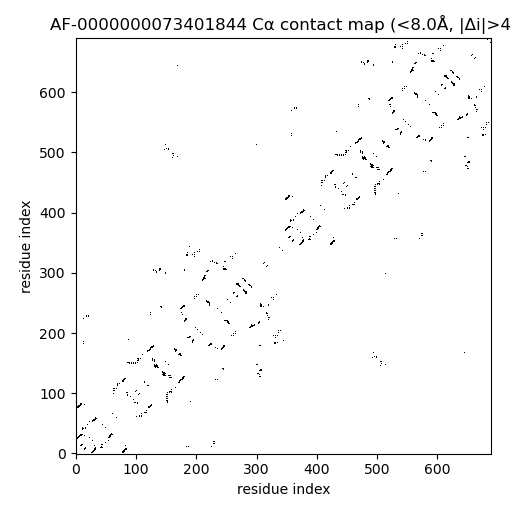51 N N . GLY A 1 273 ? 31.594 -25.703 -7.062 1 94.06 273 GLY A N 1
ATOM 2152 C CA . GLY A 1 273 ? 31.875 -24.281 -7.117 1 94.06 273 GLY A CA 1
ATOM 2153 C C . GLY A 1 273 ? 31.188 -23.5 -6.016 1 94.06 273 GLY A C 1
ATOM 2154 O O . GLY A 1 273 ? 30.609 -24.078 -5.102 1 94.06 273 GLY A O 1
ATOM 2155 N N . ARG A 1 274 ? 31.484 -22.125 -5.957 1 89.06 274 ARG A N 1
ATOM 2156 C CA . ARG A 1 274 ? 30.938 -21.25 -4.922 1 89.06 274 ARG A CA 1
ATOM 2157 C C . ARG A 1 274 ? 30.359 -19.984 -5.527 1 89.06 274 ARG A C 1
ATOM 2159 O O . ARG A 1 274 ? 30.844 -19.5 -6.555 1 89.06 274 ARG A O 1
ATOM 2166 N N . GLU A 1 275 ? 29.234 -19.578 -4.918 1 88 275 GLU A N 1
ATOM 2167 C CA . GLU A 1 275 ? 28.625 -18.312 -5.289 1 88 275 GLU A CA 1
ATOM 2168 C C . GLU A 1 275 ? 28.281 -18.266 -6.777 1 88 275 GLU A C 1
ATOM 2170 O O . GLU A 1 275 ? 27.625 -19.172 -7.293 1 88 275 GLU A O 1
ATOM 2175 N N . GLU A 1 276 ? 28.641 -17.25 -7.469 1 91.75 276 GLU A N 1
ATOM 2176 C CA . GLU A 1 276 ? 28.25 -17.062 -8.859 1 91.75 276 GLU A CA 1
ATOM 2177 C C . GLU A 1 276 ? 28.906 -18.109 -9.758 1 91.75 276 GLU A C 1
ATOM 2179 O O . GLU A 1 276 ? 28.484 -18.312 -10.898 1 91.75 276 GLU A O 1
ATOM 2184 N N . ASN A 1 277 ? 29.922 -18.859 -9.258 1 93.75 277 ASN A N 1
ATOM 2185 C CA . ASN A 1 277 ? 30.625 -19.875 -10.047 1 93.75 277 ASN A CA 1
ATOM 2186 C C . ASN A 1 277 ? 30.109 -21.281 -9.75 1 93.75 277 ASN A C 1
ATOM 2188 O O . ASN A 1 277 ? 30.656 -22.266 -10.25 1 93.75 277 ASN A O 1
ATOM 2192 N N . GLU A 1 278 ? 29.125 -21.312 -8.938 1 95.25 278 GLU A N 1
ATOM 2193 C CA . GLU A 1 278 ? 28.531 -22.609 -8.641 1 95.25 278 GLU A CA 1
ATOM 2194 C C . GLU A 1 278 ? 27.797 -23.156 -9.859 1 95.25 278 GLU A C 1
ATOM 2196 O O . GLU A 1 278 ? 27.109 -22.422 -10.578 1 95.25 278 GLU A O 1
ATOM 2201 N N . VAL A 1 279 ? 28.016 -24.422 -10.141 1 97.44 279 VAL A N 1
ATOM 2202 C CA . VAL A 1 279 ? 27.359 -25.078 -11.273 1 97.44 279 VAL A CA 1
ATOM 2203 C C . VAL A 1 279 ? 26.75 -26.406 -10.828 1 97.44 279 VAL A C 1
ATOM 2205 O O . VAL A 1 279 ? 27.172 -26.984 -9.812 1 97.44 279 VAL A O 1
ATOM 2208 N N . GLY A 1 280 ? 25.688 -26.844 -11.469 1 97.75 280 GLY A N 1
ATOM 2209 C CA . GLY A 1 280 ? 25.125 -28.172 -11.312 1 97.75 280 GLY A CA 1
ATOM 2210 C C . GLY A 1 280 ? 25.547 -29.125 -12.406 1 97.75 280 GLY A C 1
ATOM 2211 O O . GLY A 1 280 ? 25.312 -28.875 -13.594 1 97.75 280 GLY A O 1
ATOM 2212 N N . ILE A 1 281 ? 26.172 -30.219 -12 1 98.12 281 ILE A N 1
ATOM 2213 C CA . ILE A 1 281 ? 26.719 -31.188 -12.945 1 98.12 281 ILE A CA 1
ATOM 2214 C C . ILE A 1 281 ? 25.875 -32.469 -12.914 1 98.12 281 ILE A C 1
ATOM 2216 O O . ILE A 1 281 ? 25.594 -33 -11.844 1 98.12 281 ILE A O 1
ATOM 2220 N N . ASP A 1 282 ? 25.453 -32.875 -14.07 1 97.94 282 ASP A N 1
ATOM 2221 C CA . ASP A 1 282 ? 24.828 -34.188 -14.164 1 97.94 282 ASP A CA 1
ATOM 2222 C C . ASP A 1 282 ? 25.859 -35.312 -13.984 1 97.94 282 ASP A C 1
ATOM 2224 O O . ASP A 1 282 ? 26.766 -35.469 -14.805 1 97.94 282 ASP A O 1
ATOM 2228 N N . LEU A 1 283 ? 25.703 -36.062 -13.023 1 96.81 283 LEU A N 1
ATOM 2229 C CA . LEU A 1 283 ? 26.688 -37.094 -12.695 1 96.81 283 LEU A CA 1
ATOM 2230 C C . LEU A 1 283 ? 26.75 -38.156 -13.781 1 96.81 283 LEU A C 1
ATOM 2232 O O . LEU A 1 283 ? 27.797 -38.781 -13.984 1 96.81 283 LEU A O 1
ATOM 2236 N N . GLY A 1 284 ? 25.672 -38.406 -14.383 1 95.75 284 GLY A N 1
ATOM 2237 C CA . GLY A 1 284 ? 25.641 -39.375 -15.453 1 95.75 284 GLY A CA 1
ATOM 2238 C C . GLY A 1 284 ? 26.484 -39 -16.656 1 95.75 284 GLY A C 1
ATOM 2239 O O . GLY A 1 284 ? 27.297 -39.781 -17.141 1 95.75 284 GLY A O 1
ATOM 2240 N N . SER A 1 285 ? 26.422 -37.812 -17.094 1 96.19 285 SER A N 1
ATOM 2241 C CA . SER A 1 285 ? 27.094 -37.344 -18.297 1 96.19 285 SER A CA 1
ATOM 2242 C C . SER A 1 285 ? 28.359 -36.562 -17.953 1 96.19 285 SER A C 1
ATOM 2244 O O . SER A 1 285 ? 29.234 -36.375 -18.797 1 96.19 285 SER A O 1
ATOM 2246 N N . GLY A 1 286 ? 28.438 -36.031 -16.75 1 96.5 286 GLY A N 1
ATOM 2247 C CA . GLY A 1 286 ? 29.547 -35.156 -16.359 1 96.5 286 GLY A CA 1
ATOM 2248 C C . GLY A 1 286 ? 29.422 -33.75 -16.859 1 96.5 286 GLY A C 1
ATOM 2249 O O . GLY A 1 286 ? 30.297 -32.906 -16.641 1 96.5 286 GLY A O 1
ATOM 2250 N N . LYS A 1 287 ? 28.312 -33.469 -17.453 1 97.38 287 LYS A N 1
ATOM 2251 C CA . LYS A 1 287 ? 28.125 -32.156 -18.047 1 97.38 287 LYS A CA 1
ATOM 2252 C C . LYS A 1 287 ? 27.484 -31.188 -17.062 1 97.38 287 LYS A C 1
ATOM 2254 O O . LYS A 1 287 ? 26.656 -31.594 -16.219 1 97.38 287 LYS A O 1
ATOM 2259 N N . THR A 1 288 ? 27.922 -29.938 -17.188 1 97.94 288 THR A N 1
ATOM 2260 C CA . THR A 1 288 ? 27.234 -28.875 -16.469 1 97.94 288 THR A CA 1
ATOM 2261 C C . THR A 1 288 ? 25.875 -28.594 -17.078 1 97.94 288 THR A C 1
ATOM 2263 O O . THR A 1 288 ? 25.781 -28.234 -18.25 1 97.94 288 THR A O 1
ATOM 2266 N N . ILE A 1 289 ? 24.828 -28.766 -16.203 1 98.31 289 ILE A N 1
ATOM 2267 C CA . ILE A 1 289 ? 23.5 -28.547 -16.781 1 98.31 289 ILE A CA 1
ATOM 2268 C C . ILE A 1 289 ? 22.797 -27.406 -16.047 1 98.31 289 ILE A C 1
ATOM 2270 O O . ILE A 1 289 ? 21.688 -27.031 -16.422 1 98.31 289 ILE A O 1
ATOM 2274 N N . VAL A 1 290 ? 23.328 -26.875 -14.992 1 98.44 290 VAL A N 1
ATOM 2275 C CA . VAL A 1 290 ? 22.797 -25.703 -14.289 1 98.44 290 VAL A CA 1
ATOM 2276 C C . VAL A 1 290 ? 23.922 -24.719 -14.023 1 98.44 290 VAL A C 1
ATOM 2278 O O . VAL A 1 290 ? 25.031 -25.109 -13.641 1 98.44 290 VAL A O 1
ATOM 2281 N N . ARG A 1 291 ? 23.688 -23.453 -14.273 1 98.06 291 ARG A N 1
ATOM 2282 C CA . ARG A 1 291 ? 24.656 -22.391 -14 1 98.06 291 ARG A CA 1
ATOM 2283 C C . ARG A 1 291 ? 23.969 -21.172 -13.383 1 98.06 291 ARG A C 1
ATOM 2285 O O . ARG A 1 291 ? 22.781 -20.938 -13.625 1 98.06 291 ARG A O 1
ATOM 2292 N N . ILE A 1 292 ? 24.719 -20.438 -12.609 1 97.06 292 ILE A N 1
ATOM 2293 C CA . ILE A 1 292 ? 24.219 -19.188 -12.039 1 97.06 292 ILE A CA 1
ATOM 2294 C C . ILE A 1 292 ? 24.5 -18.031 -13 1 97.06 292 ILE A C 1
ATOM 2296 O O . ILE A 1 292 ? 25.578 -17.938 -13.57 1 97.06 292 ILE A O 1
ATOM 2300 N N . ASN A 1 293 ? 23.531 -17.297 -13.305 1 96.62 293 ASN A N 1
ATOM 2301 C CA . ASN A 1 293 ? 23.625 -16.094 -14.125 1 96.62 293 ASN A CA 1
ATOM 2302 C C . ASN A 1 293 ? 23.156 -14.867 -13.367 1 96.62 293 ASN A C 1
ATOM 2304 O O . ASN A 1 293 ? 21.953 -14.711 -13.117 1 96.62 293 ASN A O 1
ATOM 2308 N N . PRO A 1 294 ? 24 -13.93 -13.031 1 93.81 294 PRO A N 1
ATOM 2309 C CA . PRO A 1 294 ? 23.688 -12.758 -12.219 1 93.81 294 PRO A CA 1
ATOM 2310 C C . PRO A 1 294 ? 22.594 -11.883 -12.844 1 93.81 294 PRO A C 1
ATOM 2312 O O . PRO A 1 294 ? 21.969 -11.086 -12.148 1 93.81 294 PRO A O 1
ATOM 2315 N N . LYS A 1 295 ? 22.344 -12.023 -14.109 1 93.38 295 LYS A N 1
ATOM 2316 C CA . LYS A 1 295 ? 21.328 -11.242 -14.789 1 93.38 295 LYS A CA 1
ATOM 2317 C C . LYS A 1 295 ? 19.938 -11.523 -14.203 1 93.38 295 LYS A C 1
ATOM 2319 O O . LYS A 1 295 ? 19.016 -10.719 -14.359 1 93.38 295 LYS A O 1
ATOM 2324 N N . PHE A 1 296 ? 19.812 -12.625 -13.469 1 92.81 296 PHE A N 1
ATOM 2325 C CA . PHE A 1 296 ? 18.516 -13.031 -12.953 1 92.81 296 PHE A CA 1
ATOM 2326 C C . PHE A 1 296 ? 18.375 -12.641 -11.492 1 92.81 296 PHE A C 1
ATOM 2328 O O . PHE A 1 296 ? 17.375 -12.992 -10.844 1 92.81 296 PHE A O 1
ATOM 2335 N N . TYR A 1 297 ? 19.328 -11.953 -10.984 1 93.06 297 TYR A N 1
ATOM 2336 C CA . TYR A 1 297 ? 19.188 -11.445 -9.625 1 93.06 297 TYR A CA 1
ATOM 2337 C C . TYR A 1 297 ? 18.203 -10.289 -9.57 1 93.06 297 TYR A C 1
ATOM 2339 O O . TYR A 1 297 ? 18.125 -9.484 -10.508 1 93.06 297 TYR A O 1
ATOM 2347 N N . ARG A 1 298 ? 17.469 -10.188 -8.492 1 92.69 298 ARG A N 1
ATOM 2348 C CA . ARG A 1 298 ? 16.578 -9.055 -8.227 1 92.69 298 ARG A CA 1
ATOM 2349 C C . ARG A 1 298 ? 17.312 -7.941 -7.492 1 92.69 298 ARG A C 1
ATOM 2351 O O . ARG A 1 298 ? 18.266 -8.203 -6.754 1 92.69 298 ARG A O 1
ATOM 2358 N N . PRO A 1 299 ? 16.797 -6.664 -7.684 1 92.5 299 PRO A N 1
ATOM 2359 C CA . PRO A 1 299 ? 17.422 -5.562 -6.941 1 92.5 299 PRO A CA 1
ATOM 2360 C C . PRO A 1 299 ? 17.328 -5.746 -5.43 1 92.5 299 PRO A C 1
ATOM 2362 O O . PRO A 1 299 ? 18.281 -5.457 -4.707 1 92.5 299 PRO A O 1
ATOM 2365 N N . ALA A 1 300 ? 16.219 -6.172 -5 1 92.88 300 ALA A N 1
ATOM 2366 C CA . ALA A 1 300 ? 15.992 -6.555 -3.609 1 92.88 300 ALA A CA 1
ATOM 2367 C C . ALA A 1 300 ? 15.398 -7.957 -3.514 1 92.88 300 ALA A C 1
ATOM 2369 O O . ALA A 1 300 ? 14.305 -8.211 -4.027 1 92.88 300 ALA A O 1
ATOM 2370 N N . GLU A 1 301 ? 16.094 -8.82 -2.742 1 91 301 GLU A N 1
ATOM 2371 C CA . GLU A 1 301 ? 15.703 -10.227 -2.73 1 91 301 GLU A CA 1
ATOM 2372 C C . GLU A 1 301 ? 14.789 -10.539 -1.548 1 91 301 GLU A C 1
ATOM 2374 O O . GLU A 1 301 ? 14.875 -9.891 -0.505 1 91 301 GLU A O 1
ATOM 2379 N N . VAL A 1 302 ? 13.906 -11.406 -1.758 1 93.94 302 VAL A N 1
ATOM 2380 C CA . VAL A 1 302 ? 13.164 -12.078 -0.69 1 93.94 302 VAL A CA 1
ATOM 2381 C C . VAL A 1 302 ? 13.836 -13.406 -0.356 1 93.94 302 VAL A C 1
ATOM 2383 O O . VAL A 1 302 ? 13.773 -14.359 -1.144 1 93.94 302 VAL A O 1
ATOM 2386 N N . ASP A 1 303 ? 14.344 -13.555 0.82 1 94.75 303 ASP A N 1
ATOM 2387 C CA . ASP A 1 303 ? 15.227 -14.68 1.131 1 94.75 303 ASP A CA 1
ATOM 2388 C C . ASP A 1 303 ? 14.43 -15.898 1.581 1 94.75 303 ASP A C 1
ATOM 2390 O O . ASP A 1 303 ? 14.789 -17.031 1.257 1 94.75 303 ASP A O 1
ATOM 2394 N N . LEU A 1 304 ? 13.383 -15.609 2.273 1 97.69 304 LEU A N 1
ATOM 2395 C CA . LEU A 1 304 ? 12.656 -16.719 2.879 1 97.69 304 LEU A CA 1
ATOM 2396 C C . LEU A 1 304 ? 11.164 -16.422 2.953 1 97.69 304 LEU A C 1
ATOM 2398 O O . LEU A 1 304 ? 10.766 -15.352 3.418 1 97.69 304 LEU A O 1
ATOM 2402 N N . LEU A 1 305 ? 10.375 -17.328 2.527 1 98.44 305 LEU A N 1
ATOM 2403 C CA . LEU A 1 305 ? 8.922 -17.328 2.719 1 98.44 305 LEU A CA 1
ATOM 2404 C C . LEU A 1 305 ? 8.445 -18.703 3.201 1 98.44 305 LEU A C 1
ATOM 2406 O O . LEU A 1 305 ? 8.766 -19.719 2.6 1 98.44 305 LEU A O 1
ATOM 2410 N N . ILE A 1 306 ? 7.789 -18.812 4.27 1 98.81 306 ILE A N 1
ATOM 2411 C CA . ILE A 1 306 ? 7.133 -20 4.805 1 98.81 306 ILE A CA 1
ATOM 2412 C C . ILE A 1 306 ? 5.883 -19.594 5.578 1 98.81 306 ILE A C 1
ATOM 2414 O O . ILE A 1 306 ? 5.961 -18.812 6.535 1 98.81 306 ILE A O 1
ATOM 2418 N N . GLY A 1 307 ? 4.758 -20.031 5.148 1 98.81 307 GLY A N 1
ATOM 2419 C CA . GLY A 1 307 ? 3.5 -19.594 5.734 1 98.81 307 GLY A CA 1
ATOM 2420 C C . GLY A 1 307 ? 2.908 -20.609 6.699 1 98.81 307 GLY A C 1
ATOM 2421 O O . GLY A 1 307 ? 3.23 -21.797 6.633 1 98.81 307 GLY A O 1
ATOM 2422 N N . ASP A 1 308 ? 2.111 -20.188 7.629 1 98.81 308 ASP A N 1
ATOM 2423 C CA . ASP A 1 308 ? 1.291 -21.016 8.508 1 98.81 308 ASP A CA 1
ATOM 2424 C C . ASP A 1 308 ? -0.175 -20.984 8.086 1 98.81 308 ASP A C 1
ATOM 2426 O O . ASP A 1 308 ? -0.866 -19.984 8.297 1 98.81 308 ASP A O 1
ATOM 2430 N N . PRO A 1 309 ? -0.673 -22.078 7.508 1 98.75 309 PRO A N 1
ATOM 2431 C CA . PRO A 1 309 ? -2.049 -22.094 7.004 1 98.75 309 PRO A CA 1
ATOM 2432 C C . PRO A 1 309 ? -3.062 -22.516 8.07 1 98.75 309 PRO A C 1
ATOM 2434 O O . PRO A 1 309 ? -4.176 -22.938 7.734 1 98.75 309 PRO A O 1
ATOM 2437 N N . LYS A 1 310 ? -2.703 -22.438 9.344 1 98.81 310 LYS A N 1
ATOM 2438 C CA . LYS A 1 310 ? -3.541 -22.922 10.438 1 98.81 310 LYS A CA 1
ATOM 2439 C C . LYS A 1 310 ? -4.93 -22.281 10.383 1 98.81 310 LYS A C 1
ATOM 2441 O O . LYS A 1 310 ? -5.938 -22.969 10.57 1 98.81 310 LYS A O 1
ATOM 2446 N N . LYS A 1 311 ? -5.047 -20.969 10.219 1 98.75 311 LYS A N 1
ATOM 2447 C CA . LYS A 1 311 ? -6.332 -20.266 10.188 1 98.75 311 LYS A CA 1
ATOM 2448 C C . LYS A 1 311 ? -7.238 -20.844 9.102 1 98.75 311 LYS A C 1
ATOM 2450 O O . LYS A 1 311 ? -8.43 -21.062 9.336 1 98.75 311 LYS A O 1
ATOM 2455 N N . ALA A 1 312 ? -6.695 -21.047 7.898 1 98.88 312 ALA A N 1
ATOM 2456 C CA . ALA A 1 312 ? -7.461 -21.609 6.789 1 98.88 312 ALA A CA 1
ATOM 2457 C C . ALA A 1 312 ? -7.941 -23.016 7.105 1 98.88 312 ALA A C 1
ATOM 2459 O O . ALA A 1 312 ? -9.07 -23.391 6.77 1 98.88 312 ALA A O 1
ATOM 2460 N N . ARG A 1 313 ? -7.043 -23.828 7.703 1 98.75 313 ARG A N 1
ATOM 2461 C CA . ARG A 1 313 ? -7.426 -25.172 8.102 1 98.75 313 ARG A CA 1
ATOM 2462 C C . ARG A 1 313 ? -8.578 -25.141 9.102 1 98.75 313 ARG A C 1
ATOM 2464 O O . ARG A 1 313 ? -9.578 -25.844 8.93 1 98.75 313 ARG A O 1
ATOM 2471 N N . ASP A 1 314 ? -8.469 -24.328 10.109 1 98.69 314 ASP A N 1
ATOM 2472 C CA . ASP A 1 314 ? -9.406 -24.328 11.227 1 98.69 314 ASP A CA 1
ATOM 2473 C C . ASP A 1 314 ? -10.742 -23.719 10.82 1 98.69 314 ASP A C 1
ATOM 2475 O O . ASP A 1 314 ? -11.805 -24.188 11.234 1 98.69 314 ASP A O 1
ATOM 2479 N N . GLU A 1 315 ? -10.75 -22.656 10.008 1 98.69 315 GLU A N 1
ATOM 2480 C CA . GLU A 1 315 ? -11.969 -21.891 9.75 1 98.69 315 GLU A CA 1
ATOM 2481 C C . GLU A 1 315 ? -12.602 -22.297 8.422 1 98.69 315 GLU A C 1
ATOM 2483 O O . GLU A 1 315 ? -13.812 -22.156 8.242 1 98.69 315 GLU A O 1
ATOM 2488 N N . LEU A 1 316 ? -11.789 -22.75 7.469 1 98.75 316 LEU A N 1
ATOM 2489 C CA . LEU A 1 316 ? -12.32 -23.031 6.137 1 98.75 316 LEU A CA 1
ATOM 2490 C C . LEU A 1 316 ? -12.266 -24.516 5.824 1 98.75 316 LEU A C 1
ATOM 2492 O O . LEU A 1 316 ? -12.859 -24.969 4.844 1 98.75 316 LEU A O 1
ATOM 2496 N N . GLY A 1 317 ? -11.492 -25.328 6.609 1 98.56 317 GLY A N 1
ATOM 2497 C CA . GLY A 1 317 ? -11.266 -26.734 6.316 1 98.56 317 GLY A CA 1
ATOM 2498 C C . GLY A 1 317 ? -10.312 -26.953 5.156 1 98.56 317 GLY A C 1
ATOM 2499 O O . GLY A 1 317 ? -10.367 -27.984 4.488 1 98.56 317 GLY A O 1
ATOM 2500 N N . TRP A 1 318 ? -9.477 -26 4.863 1 98.75 318 TRP A N 1
ATOM 2501 C CA . TRP A 1 318 ? -8.555 -26.109 3.738 1 98.75 318 TRP A CA 1
ATOM 2502 C C . TRP A 1 318 ? -7.184 -26.578 4.203 1 98.75 318 TRP A C 1
ATOM 2504 O O . TRP A 1 318 ? -6.648 -26.078 5.199 1 98.75 318 TRP A O 1
ATOM 2514 N N . ALA A 1 319 ? -6.602 -27.5 3.486 1 98.44 319 ALA A N 1
ATOM 2515 C CA . ALA A 1 319 ? -5.234 -27.953 3.707 1 98.44 319 ALA A CA 1
ATOM 2516 C C . ALA A 1 319 ? -4.613 -28.469 2.408 1 98.44 319 ALA A C 1
ATOM 2518 O O . ALA A 1 319 ? -5.293 -29.078 1.586 1 98.44 319 ALA A O 1
ATOM 2519 N N . PRO A 1 320 ? -3.355 -28.141 2.244 1 98.06 320 PRO A N 1
ATOM 2520 C CA . PRO A 1 320 ? -2.678 -28.719 1.086 1 98.06 320 PRO A CA 1
ATOM 2521 C C . PRO A 1 320 ? -2.441 -30.219 1.236 1 98.06 320 PRO A C 1
ATOM 2523 O O . PRO A 1 320 ? -2.189 -30.703 2.344 1 98.06 320 PRO A O 1
ATOM 2526 N N . ALA A 1 321 ? -2.5 -30.938 0.106 1 98 321 ALA A N 1
ATOM 2527 C CA . ALA A 1 321 ? -2.334 -32.375 0.171 1 98 321 ALA A CA 1
ATOM 2528 C C . ALA A 1 321 ? -1.168 -32.844 -0.703 1 98 321 ALA A C 1
ATOM 2530 O O . ALA A 1 321 ? -0.547 -33.875 -0.431 1 98 321 ALA A O 1
ATOM 2531 N N . THR A 1 322 ? -0.85 -32.156 -1.708 1 98.56 322 THR A N 1
ATOM 2532 C CA . THR A 1 322 ? 0.198 -32.531 -2.65 1 98.56 322 THR A CA 1
ATOM 2533 C C . THR A 1 322 ? 1.576 -32.188 -2.098 1 98.56 322 THR A C 1
ATOM 2535 O O . THR A 1 322 ? 1.812 -31.047 -1.688 1 98.56 322 THR A O 1
ATOM 2538 N N . THR A 1 323 ? 2.498 -33.125 -2.018 1 98 323 THR A N 1
ATOM 2539 C CA . THR A 1 323 ? 3.854 -32.875 -1.554 1 98 323 THR A CA 1
ATOM 2540 C C . THR A 1 323 ? 4.656 -32.125 -2.627 1 98 323 THR A C 1
ATOM 2542 O O . THR A 1 323 ? 4.277 -32.125 -3.801 1 98 323 THR A O 1
ATOM 2545 N N . LEU A 1 324 ? 5.742 -31.5 -2.182 1 98.25 324 LEU A N 1
ATOM 2546 C CA . LEU A 1 324 ? 6.594 -30.797 -3.129 1 98.25 324 LEU A CA 1
ATOM 2547 C C . LEU A 1 324 ? 7.188 -31.75 -4.152 1 98.25 324 LEU A C 1
ATOM 2549 O O . LEU A 1 324 ? 7.324 -31.406 -5.328 1 98.25 324 LEU A O 1
ATOM 2553 N N . GLU A 1 325 ? 7.559 -32.969 -3.717 1 97.75 325 GLU A N 1
ATOM 2554 C CA . GLU A 1 325 ? 8.109 -34 -4.605 1 97.75 325 GLU A CA 1
ATOM 2555 C C . GLU A 1 325 ? 7.105 -34.375 -5.688 1 97.75 325 GLU A C 1
ATOM 2557 O O . GLU A 1 325 ? 7.453 -34.469 -6.867 1 97.75 325 GLU A O 1
ATOM 2562 N N . GLN A 1 326 ? 5.859 -34.594 -5.277 1 98.25 326 GLN A N 1
ATOM 2563 C CA . GLN A 1 326 ? 4.797 -34.938 -6.223 1 98.25 326 GLN A CA 1
ATOM 2564 C C . GLN A 1 326 ? 4.566 -33.781 -7.207 1 98.25 326 GLN A C 1
ATOM 2566 O O . GLN A 1 326 ? 4.352 -34 -8.398 1 98.25 326 GLN A O 1
ATOM 2571 N N . LEU A 1 327 ? 4.586 -32.562 -6.691 1 98.44 327 LEU A N 1
ATOM 2572 C CA . LEU A 1 327 ? 4.391 -31.391 -7.508 1 98.44 327 LEU A CA 1
ATOM 2573 C C . LEU A 1 327 ? 5.48 -31.266 -8.57 1 98.44 327 LEU A C 1
ATOM 2575 O O . LEU A 1 327 ? 5.184 -31.047 -9.742 1 98.44 327 LEU A O 1
ATOM 2579 N N . CYS A 1 328 ? 6.738 -31.469 -8.172 1 97.62 328 CYS A N 1
ATOM 2580 C CA . CYS A 1 328 ? 7.867 -31.391 -9.094 1 97.62 328 CYS A CA 1
ATOM 2581 C C . CYS A 1 328 ? 7.758 -32.469 -10.172 1 97.62 328 CYS A C 1
ATOM 2583 O O . CYS A 1 328 ? 7.969 -32.188 -11.352 1 97.62 328 CYS A O 1
ATOM 2585 N N . GLN A 1 329 ? 7.398 -33.625 -9.742 1 98 329 GLN A N 1
ATOM 2586 C CA . GLN A 1 329 ? 7.27 -34.75 -10.672 1 98 329 GLN A CA 1
ATOM 2587 C C . GLN A 1 329 ? 6.199 -34.469 -11.719 1 98 329 GLN A C 1
ATOM 2589 O O . GLN A 1 329 ? 6.43 -34.656 -12.914 1 98 329 GLN A O 1
ATOM 2594 N N . MET A 1 330 ? 5.059 -34.062 -11.266 1 97.94 330 MET A N 1
ATOM 2595 C CA . MET A 1 330 ? 3.957 -33.812 -12.195 1 97.94 330 MET A CA 1
ATOM 2596 C C . MET A 1 330 ? 4.312 -32.719 -13.188 1 97.94 330 MET A C 1
ATOM 2598 O O . MET A 1 330 ? 3.932 -32.781 -14.359 1 97.94 330 MET A O 1
ATOM 2602 N N . MET A 1 331 ? 5.023 -31.641 -12.719 1 98.5 331 MET A N 1
ATOM 2603 C CA . MET A 1 331 ? 5.395 -30.547 -13.594 1 98.5 331 MET A CA 1
ATOM 2604 C C . MET A 1 331 ? 6.414 -30.984 -14.633 1 98.5 331 MET A C 1
ATOM 2606 O O . MET A 1 331 ? 6.273 -30.672 -15.82 1 98.5 331 MET A O 1
ATOM 2610 N N . VAL A 1 332 ? 7.441 -31.766 -14.234 1 98.31 332 VAL A N 1
ATOM 2611 C CA . VAL A 1 332 ? 8.484 -32.219 -15.148 1 98.31 332 VAL A CA 1
ATOM 2612 C C . VAL A 1 332 ? 7.891 -33.156 -16.188 1 98.31 332 VAL A C 1
ATOM 2614 O O . VAL A 1 332 ? 8.195 -33.062 -17.375 1 98.31 332 VAL A O 1
ATOM 2617 N N . GLU A 1 333 ? 7.031 -34.062 -15.75 1 98.06 333 GLU A N 1
ATOM 2618 C CA . GLU A 1 333 ? 6.395 -35 -16.672 1 98.06 333 GLU A CA 1
ATOM 2619 C C . GLU A 1 333 ? 5.566 -34.281 -17.719 1 98.06 333 GLU A C 1
ATOM 2621 O O . GLU A 1 333 ? 5.602 -34.625 -18.906 1 98.06 333 GLU A O 1
ATOM 2626 N N . ALA A 1 334 ? 4.812 -33.312 -17.266 1 97.31 334 ALA A N 1
ATOM 2627 C CA . ALA A 1 334 ? 4.023 -32.5 -18.203 1 97.31 334 ALA A CA 1
ATOM 2628 C C . ALA A 1 334 ? 4.922 -31.797 -19.203 1 97.31 334 ALA A C 1
ATOM 2630 O O . ALA A 1 334 ? 4.598 -31.719 -20.391 1 97.31 334 ALA A O 1
ATOM 2631 N N . ASP A 1 335 ? 6.027 -31.266 -18.75 1 97.38 335 ASP A N 1
ATOM 2632 C CA . ASP A 1 335 ? 6.938 -30.531 -19.625 1 97.38 335 ASP A CA 1
ATOM 2633 C C . ASP A 1 335 ? 7.637 -31.469 -20.609 1 97.38 335 ASP A C 1
ATOM 2635 O O . ASP A 1 335 ? 7.891 -31.109 -21.75 1 97.38 335 ASP A O 1
ATOM 2639 N N . ILE A 1 336 ? 7.965 -32.656 -20.141 1 97.31 336 ILE A N 1
ATOM 2640 C CA . ILE A 1 336 ? 8.555 -33.625 -21.047 1 97.31 336 ILE A CA 1
ATOM 2641 C C . ILE A 1 336 ? 7.578 -33.938 -22.188 1 97.31 336 ILE A C 1
ATOM 2643 O O . ILE A 1 336 ? 7.953 -33.875 -23.359 1 97.31 336 ILE A O 1
ATOM 2647 N N . ARG A 1 337 ? 6.355 -34.188 -21.828 1 95.75 337 ARG A N 1
ATOM 2648 C CA . ARG A 1 337 ? 5.328 -34.469 -22.828 1 95.75 337 ARG A CA 1
ATOM 2649 C C . ARG A 1 337 ? 5.188 -33.312 -23.812 1 95.75 337 ARG A C 1
ATOM 2651 O O . ARG A 1 337 ? 5.113 -33.531 -25.031 1 95.75 337 ARG A O 1
ATOM 2658 N N . ARG A 1 338 ? 5.145 -32.125 -23.344 1 94.62 338 ARG A N 1
ATOM 2659 C CA . ARG A 1 338 ? 4.957 -30.922 -24.172 1 94.62 338 ARG A CA 1
ATOM 2660 C C . ARG A 1 338 ? 6.141 -30.719 -25.109 1 94.62 338 ARG A C 1
ATOM 2662 O O . ARG A 1 338 ? 5.961 -30.391 -26.281 1 94.62 338 ARG A O 1
ATOM 2669 N N . ASN A 1 339 ? 7.285 -30.875 -24.562 1 94.94 339 ASN A N 1
ATOM 2670 C CA . ASN A 1 339 ? 8.484 -30.656 -25.359 1 94.94 339 ASN A CA 1
ATOM 2671 C C . ASN A 1 339 ? 8.68 -31.766 -26.391 1 94.94 339 ASN A C 1
ATOM 2673 O O . ASN A 1 339 ? 9.242 -31.531 -27.469 1 94.94 339 ASN A O 1
ATOM 2677 N N . GLU A 1 340 ? 8.172 -32.906 -26.078 1 94.62 340 GLU A N 1
ATOM 2678 C CA . GLU A 1 340 ? 8.211 -34 -27.047 1 94.62 340 GLU A CA 1
ATOM 2679 C C . GLU A 1 340 ? 7.297 -33.719 -28.234 1 94.62 340 GLU A C 1
ATOM 2681 O O . GLU A 1 340 ? 7.645 -34 -29.391 1 94.62 340 GLU A O 1
ATOM 2686 N N . THR A 1 341 ? 6.18 -33.125 -27.953 1 89.81 341 THR A N 1
ATOM 2687 C CA . THR A 1 341 ? 5.191 -32.875 -29 1 89.81 341 THR A CA 1
ATOM 2688 C C . THR A 1 341 ? 5.461 -31.531 -29.672 1 89.81 341 THR A C 1
ATOM 2690 O O . THR A 1 341 ? 4.852 -31.219 -30.703 1 89.81 341 THR A O 1
ATOM 2693 N N . GLY A 1 342 ? 6.383 -30.766 -29.234 1 80.69 342 GLY A N 1
ATOM 2694 C CA . GLY A 1 342 ? 6.777 -29.5 -29.859 1 80.69 342 GLY A CA 1
ATOM 2695 C C . GLY A 1 342 ? 5.91 -28.328 -29.438 1 80.69 342 GLY A C 1
ATOM 2696 O O . GLY A 1 342 ? 5.828 -27.328 -30.141 1 80.69 342 GLY A O 1
ATOM 2697 N N . PHE A 1 343 ? 5.125 -28.469 -28.469 1 72.19 343 PHE A N 1
ATOM 2698 C CA . PHE A 1 343 ? 4.25 -27.391 -28.016 1 72.19 343 PHE A CA 1
ATOM 2699 C C . PHE A 1 343 ? 4.586 -26.984 -26.594 1 72.19 343 PHE A C 1
ATOM 2701 O O . PHE A 1 343 ? 4.254 -27.703 -25.641 1 72.19 343 PHE A O 1
ATOM 2708 N N . SER A 1 344 ? 5.652 -26.172 -26.438 1 65.56 344 SER A N 1
ATOM 2709 C CA . SER A 1 344 ? 5.902 -25.703 -25.078 1 65.56 344 SER A CA 1
ATOM 2710 C C . SER A 1 344 ? 5.441 -24.266 -24.906 1 65.56 344 SER A C 1
ATOM 2712 O O . SER A 1 344 ? 5.723 -23.406 -25.75 1 65.56 344 SER A O 1
ATOM 2714 N N . PHE A 1 345 ? 4.184 -24.156 -24.172 1 69.19 345 PHE A N 1
ATOM 2715 C CA . PHE A 1 345 ? 3.582 -22.844 -23.953 1 69.19 345 PHE A CA 1
ATOM 2716 C C . PHE A 1 345 ? 4.402 -22.031 -22.969 1 69.19 345 PHE A C 1
ATOM 2718 O O . PHE A 1 345 ? 5.129 -22.594 -22.141 1 69.19 345 PHE A O 1
ATOM 2725 N N . MET B 1 1 ? 27.953 26.828 -3.094 1 65.81 1 MET B N 1
ATOM 2726 C CA . MET B 1 1 ? 26.781 26.938 -3.943 1 65.81 1 MET B CA 1
ATOM 2727 C C . MET B 1 1 ? 25.516 26.609 -3.154 1 65.81 1 MET B C 1
ATOM 2729 O O . MET B 1 1 ? 25.547 25.812 -2.219 1 65.81 1 MET B O 1
ATOM 2733 N N . SER B 1 2 ? 24.422 27.406 -3.287 1 87.19 2 SER B N 1
ATOM 2734 C CA . SER B 1 2 ? 23.188 27.234 -2.512 1 87.19 2 SER B CA 1
ATOM 2735 C C . SER B 1 2 ? 22.516 25.906 -2.844 1 87.19 2 SER B C 1
ATOM 2737 O O . SER B 1 2 ? 22.547 25.453 -3.99 1 87.19 2 SER B O 1
ATOM 2739 N N . VAL B 1 3 ? 22.156 25.266 -1.812 1 95.56 3 VAL B N 1
ATOM 2740 C CA . VAL B 1 3 ? 21.406 24.031 -2.012 1 95.56 3 VAL B CA 1
ATOM 2741 C C . VAL B 1 3 ? 20.047 24.328 -2.639 1 95.56 3 VAL B C 1
ATOM 2743 O O . VAL B 1 3 ? 19.391 25.297 -2.266 1 95.56 3 VAL B O 1
ATOM 2746 N N . ILE B 1 4 ? 19.688 23.656 -3.65 1 98.69 4 ILE B N 1
ATOM 2747 C CA . ILE B 1 4 ? 18.406 23.828 -4.332 1 98.69 4 ILE B CA 1
ATOM 2748 C C . ILE B 1 4 ? 17.438 22.734 -3.9 1 98.69 4 ILE B C 1
ATOM 2750 O O . ILE B 1 4 ? 17.766 21.547 -3.971 1 98.69 4 ILE B O 1
ATOM 2754 N N . ALA B 1 5 ? 16.234 23.141 -3.453 1 98.88 5 ALA B N 1
ATOM 2755 C CA . ALA B 1 5 ? 15.219 22.188 -2.986 1 98.88 5 ALA B CA 1
ATOM 2756 C C . ALA B 1 5 ? 13.906 22.359 -3.752 1 98.88 5 ALA B C 1
ATOM 2758 O O . ALA B 1 5 ? 13.562 23.469 -4.164 1 98.88 5 ALA B O 1
ATOM 2759 N N . ILE B 1 6 ? 13.266 21.25 -3.984 1 98.88 6 ILE B N 1
ATOM 2760 C CA . ILE B 1 6 ? 11.883 21.25 -4.449 1 98.88 6 ILE B CA 1
ATOM 2761 C C . ILE B 1 6 ? 10.945 20.891 -3.295 1 98.88 6 ILE B C 1
ATOM 2763 O O . ILE B 1 6 ? 11.227 19.969 -2.525 1 98.88 6 ILE B O 1
ATOM 2767 N N . ILE B 1 7 ? 9.914 21.656 -3.107 1 98.88 7 ILE B N 1
ATOM 2768 C CA . ILE B 1 7 ? 8.805 21.328 -2.217 1 98.88 7 ILE B CA 1
ATOM 2769 C C . ILE B 1 7 ? 7.527 21.141 -3.029 1 98.88 7 ILE B C 1
ATOM 2771 O O . ILE B 1 7 ? 7.035 22.094 -3.643 1 98.88 7 ILE B O 1
ATOM 2775 N N . THR B 1 8 ? 7.023 19.906 -3.07 1 98.69 8 THR B N 1
ATOM 2776 C CA . THR B 1 8 ? 5.691 19.781 -3.65 1 98.69 8 THR B CA 1
ATOM 2777 C C . THR B 1 8 ? 4.617 20.141 -2.627 1 98.69 8 THR B C 1
ATOM 2779 O O . THR B 1 8 ? 4.766 19.844 -1.438 1 98.69 8 THR B O 1
ATOM 2782 N N . GLY B 1 9 ? 3.5 20.734 -3.104 1 97 9 GLY B N 1
ATOM 2783 C CA . GLY B 1 9 ? 2.438 21.141 -2.193 1 97 9 GLY B CA 1
ATOM 2784 C C . GLY B 1 9 ? 2.816 22.312 -1.313 1 97 9 GLY B C 1
ATOM 2785 O O . GLY B 1 9 ? 2.543 22.312 -0.112 1 97 9 GLY B O 1
ATOM 2786 N N . ILE B 1 10 ? 3.416 23.359 -1.894 1 97.12 10 ILE B N 1
ATOM 2787 C CA . ILE B 1 10 ? 3.955 24.484 -1.124 1 97.12 10 ILE B CA 1
ATOM 2788 C C . ILE B 1 10 ? 2.812 25.312 -0.543 1 97.12 10 ILE B C 1
ATOM 2790 O O . ILE B 1 10 ? 3.002 26.047 0.427 1 97.12 10 ILE B O 1
ATOM 2794 N N . THR B 1 11 ? 1.582 25.141 -1.099 1 94.94 11 THR B N 1
ATOM 2795 C CA . THR B 1 11 ? 0.452 25.969 -0.67 1 94.94 11 THR B CA 1
ATOM 2796 C C . THR B 1 11 ? -0.16 25.406 0.613 1 94.94 11 THR B C 1
ATOM 2798 O O . THR B 1 11 ? -1.024 26.047 1.22 1 94.94 11 THR B O 1
ATOM 2801 N N . GLY B 1 12 ? 0.292 24.25 1.025 1 96 12 GLY B N 1
ATOM 2802 C CA . GLY B 1 12 ? -0.19 23.672 2.268 1 96 12 GLY B CA 1
ATOM 2803 C C . GLY B 1 12 ? 0.542 24.188 3.492 1 96 12 GLY B C 1
ATOM 2804 O O . GLY B 1 12 ? 1.518 24.938 3.373 1 96 12 GLY B O 1
ATOM 2805 N N . GLN B 1 13 ? 0.083 23.812 4.676 1 97.38 13 GLN B N 1
ATOM 2806 C CA . GLN B 1 13 ? 0.655 24.219 5.957 1 97.38 13 GLN B CA 1
ATOM 2807 C C . GLN B 1 13 ? 2.139 23.875 6.031 1 97.38 13 GLN B C 1
ATOM 2809 O O . GLN B 1 13 ? 2.979 24.75 6.242 1 97.38 13 GLN B O 1
ATOM 2814 N N . ASP B 1 14 ? 2.43 22.547 5.824 1 98.5 14 ASP B N 1
ATOM 2815 C CA . ASP B 1 14 ? 3.803 22.078 5.977 1 98.5 14 ASP B CA 1
ATOM 2816 C C . ASP B 1 14 ? 4.699 22.641 4.875 1 98.5 14 ASP B C 1
ATOM 2818 O O . ASP B 1 14 ? 5.867 22.953 5.113 1 98.5 14 ASP B O 1
ATOM 2822 N N . GLY B 1 15 ? 4.125 22.719 3.643 1 98.44 15 GLY B N 1
ATOM 2823 C CA . GLY B 1 15 ? 4.891 23.281 2.545 1 98.44 15 GLY B CA 1
ATOM 2824 C C . GLY B 1 15 ? 5.34 24.703 2.807 1 98.44 15 GLY B C 1
ATOM 2825 O O . GLY B 1 15 ? 6.488 25.062 2.537 1 98.44 15 GLY B O 1
ATOM 2826 N N . ALA B 1 16 ? 4.453 25.5 3.346 1 98.25 16 ALA B N 1
ATOM 2827 C CA . ALA B 1 16 ? 4.762 26.906 3.631 1 98.25 16 ALA B CA 1
ATOM 2828 C C . ALA B 1 16 ? 5.82 27.016 4.723 1 98.25 16 ALA B C 1
ATOM 2830 O O . ALA B 1 16 ? 6.805 27.75 4.562 1 98.25 16 ALA B O 1
ATOM 2831 N N . TYR B 1 17 ? 5.645 26.297 5.836 1 98.75 17 TYR B N 1
ATOM 2832 C CA . TYR B 1 17 ? 6.598 26.359 6.934 1 98.75 17 TYR B CA 1
ATOM 2833 C C . TYR B 1 17 ? 7.965 25.844 6.496 1 98.75 17 TYR B C 1
ATOM 2835 O O . TYR B 1 17 ? 9 26.391 6.902 1 98.75 17 TYR B O 1
ATOM 2843 N N . LEU B 1 18 ? 7.977 24.75 5.707 1 98.94 18 LEU B N 1
ATOM 2844 C CA . LEU B 1 18 ? 9.242 24.203 5.242 1 98.94 18 LEU B CA 1
ATOM 2845 C C . LEU B 1 18 ? 9.953 25.172 4.309 1 98.94 18 LEU B C 1
ATOM 2847 O O . LEU B 1 18 ? 11.18 25.312 4.371 1 98.94 18 LEU B O 1
ATOM 2851 N N . ALA B 1 19 ? 9.172 25.797 3.426 1 98.81 19 ALA B N 1
ATOM 2852 C CA . ALA B 1 19 ? 9.758 26.812 2.551 1 98.81 19 ALA B CA 1
ATOM 2853 C C . ALA B 1 19 ? 10.43 27.922 3.361 1 98.81 19 ALA B C 1
ATOM 2855 O O . ALA B 1 19 ? 11.562 28.312 3.072 1 98.81 19 ALA B O 1
ATOM 2856 N N . GLN B 1 20 ? 9.742 28.453 4.391 1 98.81 20 GLN B N 1
ATOM 2857 C CA . GLN B 1 20 ? 10.32 29.484 5.254 1 98.81 20 GLN B CA 1
ATOM 2858 C C . GLN B 1 20 ? 11.609 29 5.902 1 98.81 20 GLN B C 1
ATOM 2860 O O . GLN B 1 20 ? 12.617 29.719 5.91 1 98.81 20 GLN B O 1
ATOM 2865 N N . LEU B 1 21 ? 11.594 27.781 6.434 1 98.81 21 LEU B N 1
ATOM 2866 C CA . LEU B 1 21 ? 12.75 27.203 7.098 1 98.81 21 LEU B CA 1
ATOM 2867 C C . LEU B 1 21 ? 13.938 27.109 6.141 1 98.81 21 LEU B C 1
ATOM 2869 O O . LEU B 1 21 ? 15.055 27.5 6.484 1 98.81 21 LEU B O 1
ATOM 2873 N N . LEU B 1 22 ? 13.688 26.547 4.926 1 98.81 22 LEU B N 1
ATOM 2874 C CA . LEU B 1 22 ? 14.758 26.328 3.957 1 98.81 22 LEU B CA 1
ATOM 2875 C C . LEU B 1 22 ? 15.32 27.656 3.459 1 98.81 22 LEU B C 1
ATOM 2877 O O . LEU B 1 22 ? 16.531 27.812 3.301 1 98.81 22 LEU B O 1
ATOM 2881 N N . LEU B 1 23 ? 14.445 28.656 3.199 1 98.62 23 LEU B N 1
ATOM 2882 C CA . LEU B 1 23 ? 14.898 29.969 2.781 1 98.62 23 LEU B CA 1
ATOM 2883 C C . LEU B 1 23 ? 15.781 30.609 3.85 1 98.62 23 LEU B C 1
ATOM 2885 O O . LEU B 1 23 ? 16.812 31.203 3.535 1 98.62 23 LEU B O 1
ATOM 2889 N N . ASP B 1 24 ? 15.367 30.469 5.102 1 98.25 24 ASP B N 1
ATOM 2890 C CA . ASP B 1 24 ? 16.156 30.984 6.223 1 98.25 24 ASP B CA 1
ATOM 2891 C C . ASP B 1 24 ? 17.531 30.328 6.277 1 98.25 24 ASP B C 1
ATOM 2893 O O . ASP B 1 24 ? 18.484 30.938 6.746 1 98.25 24 ASP B O 1
ATOM 2897 N N . LYS B 1 25 ? 17.672 29.141 5.746 1 98.12 25 LYS B N 1
ATOM 2898 C CA . LYS B 1 25 ? 18.922 28.391 5.766 1 98.12 25 LYS B CA 1
ATOM 2899 C C . LYS B 1 25 ? 19.734 28.656 4.496 1 98.12 25 LYS B C 1
ATOM 2901 O O . LYS B 1 25 ? 20.797 28.062 4.309 1 98.12 25 LYS B O 1
ATOM 2906 N N . GLY B 1 26 ? 19.203 29.438 3.607 1 98.06 26 GLY B N 1
ATOM 2907 C CA . GLY B 1 26 ? 19.969 29.891 2.451 1 98.06 26 GLY B CA 1
ATOM 2908 C C . GLY B 1 26 ? 19.688 29.062 1.208 1 98.06 26 GLY B C 1
ATOM 2909 O O . GLY B 1 26 ? 20.406 29.172 0.212 1 98.06 26 GLY B O 1
ATOM 2910 N N . TYR B 1 27 ? 18.625 28.281 1.2 1 98.69 27 TYR B N 1
ATOM 2911 C CA . TYR B 1 27 ? 18.281 27.453 0.05 1 98.69 27 TYR B CA 1
ATOM 2912 C C . TYR B 1 27 ? 17.672 28.297 -1.062 1 98.69 27 TYR B C 1
ATOM 2914 O O . TYR B 1 27 ? 17.109 29.359 -0.803 1 98.69 27 TYR B O 1
ATOM 2922 N N . VAL B 1 28 ? 17.828 27.828 -2.246 1 98.75 28 VAL B N 1
ATOM 2923 C CA . VAL B 1 28 ? 16.906 28.156 -3.318 1 98.75 28 VAL B CA 1
ATOM 2924 C C . VAL B 1 28 ? 15.734 27.172 -3.312 1 98.75 28 VAL B C 1
ATOM 2926 O O . VAL B 1 28 ? 15.945 25.953 -3.344 1 98.75 28 VAL B O 1
ATOM 2929 N N . VAL B 1 29 ? 14.539 27.719 -3.229 1 98.81 29 VAL B N 1
ATOM 2930 C CA . VAL B 1 29 ? 13.375 26.859 -3.068 1 98.81 29 VAL B CA 1
ATOM 2931 C C . VAL B 1 29 ? 12.484 26.953 -4.305 1 98.81 29 VAL B C 1
ATOM 2933 O O . VAL B 1 29 ? 12.07 28.047 -4.695 1 98.81 29 VAL B O 1
ATOM 2936 N N . HIS B 1 30 ? 12.273 25.828 -4.969 1 98.81 30 HIS B N 1
ATOM 2937 C CA . HIS B 1 30 ? 11.219 25.688 -5.961 1 98.81 30 HIS B CA 1
ATOM 2938 C C . HIS B 1 30 ? 9.969 25.062 -5.359 1 98.81 30 HIS B C 1
ATOM 2940 O O . HIS B 1 30 ? 9.93 23.844 -5.137 1 98.81 30 HIS B O 1
ATOM 2946 N N . GLY B 1 31 ? 8.953 25.891 -5.039 1 98.38 31 GLY B N 1
ATOM 2947 C CA . GLY B 1 31 ? 7.684 25.422 -4.504 1 98.38 31 GLY B CA 1
ATOM 2948 C C . GLY B 1 31 ? 6.641 25.172 -5.578 1 98.38 31 GLY B C 1
ATOM 2949 O O . GLY B 1 31 ? 6.301 26.078 -6.348 1 98.38 31 GLY B O 1
ATOM 2950 N N . THR B 1 32 ? 6.133 23.891 -5.602 1 97.88 32 THR B N 1
ATOM 2951 C CA . THR B 1 32 ? 5.195 23.547 -6.664 1 97.88 32 THR B CA 1
ATOM 2952 C C . THR B 1 32 ? 3.758 23.594 -6.156 1 97.88 32 THR B C 1
ATOM 2954 O O . THR B 1 32 ? 3.51 23.422 -4.961 1 97.88 32 THR B O 1
ATOM 2957 N N . TYR B 1 33 ? 2.879 23.938 -7.02 1 95.38 33 TYR B N 1
ATOM 2958 C CA . TYR B 1 33 ? 1.455 24.016 -6.711 1 95.38 33 TYR B CA 1
ATOM 2959 C C . TYR B 1 33 ? 0.613 23.594 -7.91 1 95.38 33 TYR B C 1
ATOM 2961 O O . TYR B 1 33 ? 1.08 23.641 -9.047 1 95.38 33 TYR B O 1
ATOM 2969 N N . ARG B 1 34 ? -0.61 23.062 -7.605 1 89.88 34 ARG B N 1
ATOM 2970 C CA . ARG B 1 34 ? -1.528 22.672 -8.672 1 89.88 34 ARG B CA 1
ATOM 2971 C C . ARG B 1 34 ? -2.307 23.891 -9.188 1 89.88 34 ARG B C 1
ATOM 2973 O O . ARG B 1 34 ? -2.836 24.672 -8.391 1 89.88 34 ARG B O 1
ATOM 2980 N N . ARG B 1 35 ? -2.357 23.969 -10.43 1 79.88 35 ARG B N 1
ATOM 2981 C CA . ARG B 1 35 ? -3.076 25.109 -11.016 1 79.88 35 ARG B CA 1
ATOM 2982 C C . ARG B 1 35 ? -4.582 24.938 -10.859 1 79.88 35 ARG B C 1
ATOM 2984 O O . ARG B 1 35 ? -5.117 23.844 -11.086 1 79.88 35 ARG B O 1
ATOM 2991 N N . THR B 1 36 ? -5.141 25.891 -10.227 1 77 36 THR B N 1
ATOM 2992 C CA . THR B 1 36 ? -6.59 26.047 -10.203 1 77 36 THR B CA 1
ATOM 2993 C C . THR B 1 36 ? -7.004 27.422 -10.695 1 77 36 THR B C 1
ATOM 2995 O O . THR B 1 36 ? -6.148 28.266 -10.992 1 77 36 THR B O 1
ATOM 2998 N N . SER B 1 37 ? -8.344 27.609 -10.906 1 69.25 37 SER B N 1
ATOM 2999 C CA . SER B 1 37 ? -8.812 28.906 -11.383 1 69.25 37 SER B CA 1
ATOM 3000 C C . SER B 1 37 ? -8.469 30.031 -10.398 1 69.25 37 SER B C 1
ATOM 3002 O O . SER B 1 37 ? -8.297 31.172 -10.797 1 69.25 37 SER B O 1
ATOM 3004 N N . SER B 1 38 ? -8.344 29.656 -9.109 1 71.56 38 SER B N 1
ATOM 3005 C CA . SER B 1 38 ? -7.977 30.609 -8.07 1 71.56 38 SER B CA 1
ATOM 3006 C C . SER B 1 38 ? -6.91 30.047 -7.137 1 71.56 38 SER B C 1
ATOM 3008 O O . SER B 1 38 ? -7.234 29.391 -6.141 1 71.56 38 SER B O 1
ATOM 3010 N N . VAL B 1 39 ? -5.703 30.375 -7.613 1 74.75 39 VAL B N 1
ATOM 3011 C CA . VAL B 1 39 ? -4.605 29.906 -6.773 1 74.75 39 VAL B CA 1
ATOM 3012 C C . VAL B 1 39 ? -4.488 30.797 -5.539 1 74.75 39 VAL B C 1
ATOM 3014 O O . VAL B 1 39 ? -4.641 32.031 -5.629 1 74.75 39 VAL B O 1
ATOM 3017 N N . ASN B 1 40 ? -4.348 30.078 -4.387 1 82.94 40 ASN B N 1
ATOM 3018 C CA . ASN B 1 40 ? -4.27 30.797 -3.117 1 82.94 40 ASN B CA 1
ATOM 3019 C C . ASN B 1 40 ? -2.926 30.562 -2.432 1 82.94 40 ASN B C 1
ATOM 3021 O O . ASN B 1 40 ? -2.572 29.438 -2.104 1 82.94 40 ASN B O 1
ATOM 3025 N N . PHE B 1 41 ? -2.211 31.719 -2.25 1 90.62 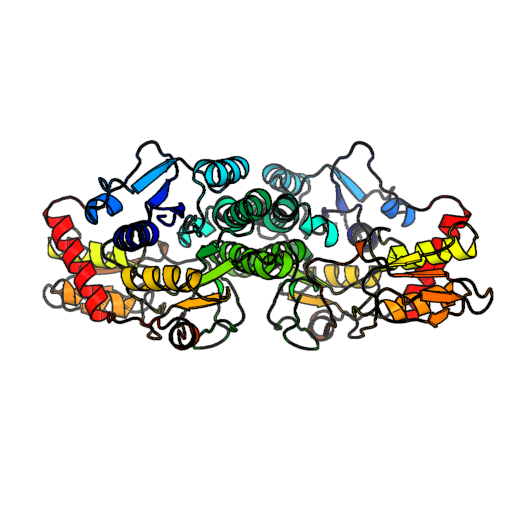41 PHE B N 1
ATOM 3026 C CA . PHE B 1 41 ? -0.883 31.656 -1.649 1 90.62 41 PHE B CA 1
ATOM 3027 C C . PHE B 1 41 ? -0.879 32.312 -0.28 1 90.62 41 PHE B C 1
ATOM 3029 O O . PHE B 1 41 ? 0.127 32.906 0.127 1 90.62 41 PHE B O 1
ATOM 3036 N N . TRP B 1 42 ? -2.031 32.281 0.41 1 90.56 42 TRP B N 1
ATOM 3037 C CA . TRP B 1 42 ? -2.195 33.094 1.621 1 90.56 42 TRP B CA 1
ATOM 3038 C C . TRP B 1 42 ? -1.198 32.656 2.693 1 90.56 42 TRP B C 1
ATOM 3040 O O . TRP B 1 42 ? -0.728 33.5 3.477 1 90.56 42 TRP B O 1
ATOM 3050 N N . ARG B 1 43 ? -0.81 31.406 2.719 1 95.12 43 ARG B N 1
ATOM 3051 C CA . ARG B 1 43 ? 0.097 30.922 3.756 1 95.12 43 ARG B CA 1
ATOM 3052 C C . ARG B 1 43 ? 1.499 31.5 3.562 1 95.12 43 ARG B C 1
ATOM 3054 O O . ARG B 1 43 ? 2.145 31.906 4.527 1 95.12 43 ARG B O 1
ATOM 3061 N N . ILE B 1 44 ? 1.917 31.406 2.342 1 95 44 ILE B N 1
ATOM 3062 C CA . ILE B 1 44 ? 3.234 31.953 2.018 1 95 44 ILE B CA 1
ATOM 3063 C C . ILE B 1 44 ? 3.256 33.469 2.277 1 95 44 ILE B C 1
ATOM 3065 O O . ILE B 1 44 ? 4.266 34 2.736 1 95 44 ILE B O 1
ATOM 3069 N N . GLU B 1 45 ? 2.146 34.125 1.999 1 92.75 45 GLU B N 1
ATOM 3070 C CA . GLU B 1 45 ? 2.016 35.562 2.262 1 92.75 45 GLU B CA 1
ATOM 3071 C C . GLU B 1 45 ? 1.995 35.844 3.76 1 92.75 45 GLU B C 1
ATOM 3073 O O . GLU B 1 45 ? 2.641 36.781 4.227 1 92.75 45 GLU B O 1
ATOM 3078 N N . GLU B 1 46 ? 1.271 35.031 4.445 1 92.44 46 GLU B N 1
ATOM 3079 C CA . GLU B 1 46 ? 1.181 35.188 5.895 1 92.44 46 GLU B CA 1
ATOM 3080 C C . GLU B 1 46 ? 2.553 35.062 6.551 1 92.44 46 GLU B C 1
ATOM 3082 O O . GLU B 1 46 ? 2.836 35.719 7.543 1 92.44 46 GLU B O 1
ATOM 3087 N N . LEU B 1 47 ? 3.389 34.219 5.977 1 96.06 47 LEU B N 1
ATOM 3088 C CA . LEU B 1 47 ? 4.715 34 6.535 1 96.06 47 LEU B CA 1
ATOM 3089 C C . LEU B 1 47 ? 5.707 35.031 6.047 1 96.06 47 LEU B C 1
ATOM 3091 O O . LEU B 1 47 ? 6.855 35.062 6.488 1 96.06 47 LEU B O 1
ATOM 3095 N N . GLY B 1 48 ? 5.328 35.875 5.07 1 96.12 48 GLY B N 1
ATOM 3096 C CA . GLY B 1 48 ? 6.145 37 4.578 1 96.12 48 GLY B CA 1
ATOM 3097 C C . GLY B 1 48 ? 7.242 36.531 3.633 1 96.12 48 GLY B C 1
ATOM 3098 O O . GLY B 1 48 ? 8.242 37.25 3.461 1 96.12 48 GLY B O 1
ATOM 3099 N N . ILE B 1 49 ? 7.055 35.375 3.014 1 96.12 49 ILE B N 1
ATOM 3100 C CA . ILE B 1 49 ? 8.156 34.875 2.195 1 96.12 49 ILE B CA 1
ATOM 3101 C C . ILE B 1 49 ? 7.762 34.938 0.72 1 96.12 49 ILE B C 1
ATOM 3103 O O . ILE B 1 49 ? 8.539 34.531 -0.148 1 96.12 49 ILE B O 1
ATOM 3107 N N . GLY B 1 50 ? 6.637 35.469 0.369 1 94.81 50 GLY B N 1
ATOM 3108 C CA . GLY B 1 50 ? 6.121 35.469 -0.992 1 94.81 50 GLY B CA 1
ATOM 3109 C C . GLY B 1 50 ? 7.043 36.156 -1.978 1 94.81 50 GLY B C 1
ATOM 3110 O O . GLY B 1 50 ? 7.141 35.75 -3.139 1 94.81 50 GLY B O 1
ATOM 3111 N N . ALA B 1 51 ? 7.77 37.188 -1.472 1 95.38 51 ALA B N 1
ATOM 3112 C CA . ALA B 1 51 ? 8.602 38 -2.355 1 95.38 51 ALA B CA 1
ATOM 3113 C C . ALA B 1 51 ? 10.078 37.625 -2.207 1 95.38 51 ALA B C 1
ATOM 3115 O O . ALA B 1 51 ? 10.953 38.344 -2.705 1 95.38 51 ALA B O 1
ATOM 3116 N N . HIS B 1 52 ? 10.336 36.594 -1.502 1 97.12 52 HIS B N 1
ATOM 3117 C CA . HIS B 1 52 ? 11.727 36.219 -1.311 1 97.12 52 HIS B CA 1
ATOM 3118 C C . HIS B 1 52 ? 12.398 35.906 -2.641 1 97.12 52 HIS B C 1
ATOM 3120 O O . HIS B 1 52 ? 11.852 35.156 -3.451 1 97.12 52 HIS B O 1
ATOM 3126 N N . PRO B 1 53 ? 13.555 36.375 -2.918 1 97.44 53 PRO B N 1
ATOM 3127 C CA . PRO B 1 53 ? 14.188 36.219 -4.227 1 97.44 53 PRO B CA 1
ATOM 3128 C C . PRO B 1 53 ? 14.547 34.75 -4.527 1 97.44 53 PRO B C 1
ATOM 3130 O O . PRO B 1 53 ? 14.656 34.375 -5.695 1 97.44 53 PRO B O 1
ATOM 3133 N N . ASN B 1 54 ? 14.727 34 -3.484 1 98.31 54 ASN B N 1
ATOM 3134 C CA . ASN B 1 54 ? 15.125 32.594 -3.684 1 98.31 54 ASN B CA 1
ATOM 3135 C C . ASN B 1 54 ? 13.914 31.672 -3.719 1 98.31 54 ASN B C 1
ATOM 3137 O O . ASN B 1 54 ? 14.062 30.453 -3.73 1 98.31 54 ASN B O 1
ATOM 3141 N N . LEU B 1 55 ? 12.734 32.188 -3.66 1 98.56 55 LEU B N 1
ATOM 3142 C CA . LEU B 1 55 ? 11.523 31.375 -3.773 1 98.56 55 LEU B CA 1
ATOM 3143 C C . LEU B 1 55 ? 10.961 31.438 -5.191 1 98.56 55 LEU B C 1
ATOM 3145 O O . LEU B 1 55 ? 10.648 32.531 -5.695 1 98.56 55 LEU B O 1
ATOM 3149 N N . HIS B 1 56 ? 10.867 30.328 -5.824 1 98.38 56 HIS B N 1
ATOM 3150 C CA . HIS B 1 56 ? 10.289 30.203 -7.156 1 98.38 56 HIS B CA 1
ATOM 3151 C C . HIS B 1 56 ? 9.055 29.297 -7.137 1 98.38 56 HIS B C 1
ATOM 3153 O O . HIS B 1 56 ? 9.141 28.125 -6.75 1 98.38 56 HIS B O 1
ATOM 3159 N N . LEU B 1 57 ? 7.914 29.812 -7.582 1 97.25 57 LEU B N 1
ATOM 3160 C CA . LEU B 1 57 ? 6.68 29.047 -7.637 1 97.25 57 LEU B CA 1
ATOM 3161 C C . LEU B 1 57 ? 6.492 28.422 -9.016 1 97.25 57 LEU B C 1
ATOM 3163 O O . LEU B 1 57 ? 6.66 29.078 -10.039 1 97.25 57 LEU B O 1
ATOM 3167 N N . VAL B 1 58 ? 6.211 27.109 -8.984 1 96.62 58 VAL B N 1
ATOM 3168 C CA . VAL B 1 58 ? 6.129 26.359 -10.234 1 96.62 58 VAL B CA 1
ATOM 3169 C C . VAL B 1 58 ? 4.805 25.594 -10.289 1 96.62 58 VAL B C 1
ATOM 3171 O O . VAL B 1 58 ? 4.449 24.891 -9.352 1 96.62 58 VAL B O 1
ATOM 3174 N N . GLU B 1 59 ? 4.039 25.797 -11.414 1 95.44 59 GLU B N 1
ATOM 3175 C CA . GLU B 1 59 ? 2.873 24.953 -11.633 1 95.44 59 GLU B CA 1
ATOM 3176 C C . GLU B 1 59 ? 3.285 23.516 -11.914 1 95.44 59 GLU B C 1
ATOM 3178 O O . GLU B 1 59 ? 4.168 23.25 -12.734 1 95.44 59 GLU B O 1
ATOM 3183 N N . TYR B 1 60 ? 2.666 22.578 -11.18 1 95.81 60 TYR B N 1
ATOM 3184 C CA . TYR B 1 60 ? 3.115 21.188 -11.219 1 95.81 60 TYR B CA 1
ATOM 3185 C C . TYR B 1 60 ? 2.012 20.25 -10.766 1 95.81 60 TYR B C 1
ATOM 3187 O O . TYR B 1 60 ? 1.211 20.594 -9.891 1 95.81 60 TYR B O 1
ATOM 3195 N N . ASP B 1 61 ? 1.942 19.109 -11.453 1 95.38 61 ASP B N 1
ATOM 3196 C CA . ASP B 1 61 ? 1.017 18.047 -11.086 1 95.38 61 ASP B CA 1
ATOM 3197 C C . ASP B 1 61 ? 1.762 16.75 -10.805 1 95.38 61 ASP B C 1
ATOM 3199 O O . ASP B 1 61 ? 2.389 16.172 -11.703 1 95.38 61 ASP B O 1
ATOM 3203 N N . LEU B 1 62 ? 1.596 16.266 -9.609 1 95.81 62 LEU B N 1
ATOM 3204 C CA . LEU B 1 62 ? 2.305 15.094 -9.102 1 95.81 62 LEU B CA 1
ATOM 3205 C C . LEU B 1 62 ? 1.981 13.859 -9.938 1 95.81 62 LEU B C 1
ATOM 3207 O O . LEU B 1 62 ? 2.777 12.922 -9.992 1 95.81 62 LEU B O 1
ATOM 3211 N N . THR B 1 63 ? 0.854 13.781 -10.602 1 96.38 63 THR B N 1
ATOM 3212 C CA . THR B 1 63 ? 0.396 12.578 -11.297 1 96.38 63 THR B CA 1
ATOM 3213 C C . THR B 1 63 ? 1.029 12.484 -12.68 1 96.38 63 THR B C 1
ATOM 3215 O O . THR B 1 63 ? 0.879 11.477 -13.367 1 96.38 63 THR B O 1
ATOM 3218 N N . ASP B 1 64 ? 1.719 13.555 -13.094 1 96.19 64 ASP B N 1
ATOM 3219 C CA . ASP B 1 64 ? 2.352 13.602 -14.414 1 96.19 64 ASP B CA 1
ATOM 3220 C C . ASP B 1 64 ? 3.84 13.273 -14.312 1 96.19 64 ASP B C 1
ATOM 3222 O O . ASP B 1 64 ? 4.66 14.156 -14.055 1 96.19 64 ASP B O 1
ATOM 3226 N N . LEU B 1 65 ? 4.18 12.07 -14.672 1 97.19 65 LEU B N 1
ATOM 3227 C CA . LEU B 1 65 ? 5.562 11.617 -14.57 1 97.19 65 LEU B CA 1
ATOM 3228 C C . LEU B 1 65 ? 6.484 12.5 -15.406 1 97.19 65 LEU B C 1
ATOM 3230 O O . LEU B 1 65 ? 7.586 12.844 -14.977 1 97.19 65 LEU B O 1
ATOM 3234 N N . SER B 1 66 ? 6.062 12.852 -16.609 1 97.19 66 SER B N 1
ATOM 3235 C CA . SER B 1 66 ? 6.883 13.68 -17.484 1 97.19 66 SER B CA 1
ATOM 3236 C C . SER B 1 66 ? 7.148 15.047 -16.859 1 97.19 66 SER B C 1
ATOM 3238 O O . SER B 1 66 ? 8.242 15.602 -17.016 1 97.19 66 SER B O 1
ATOM 3240 N N . ALA B 1 67 ? 6.164 15.562 -16.172 1 97.12 67 ALA B N 1
ATOM 3241 C CA . ALA B 1 67 ? 6.332 16.828 -15.469 1 97.12 67 ALA B CA 1
ATOM 3242 C C . ALA B 1 67 ? 7.359 16.703 -14.344 1 97.12 67 ALA B C 1
ATOM 3244 O O . ALA B 1 67 ? 8.133 17.641 -14.094 1 97.12 67 ALA B O 1
ATOM 3245 N N . SER B 1 68 ? 7.375 15.57 -13.656 1 98.44 68 SER B N 1
ATOM 3246 C CA . SER B 1 68 ? 8.352 15.336 -12.594 1 98.44 68 SER B CA 1
ATOM 3247 C C . SER B 1 68 ? 9.766 15.297 -13.148 1 98.44 68 SER B C 1
ATOM 3249 O O . SER B 1 68 ? 10.688 15.875 -12.562 1 98.44 68 SER B O 1
ATOM 3251 N N . ILE B 1 69 ? 9.938 14.633 -14.266 1 98.5 69 ILE B N 1
ATOM 3252 C CA . ILE B 1 69 ? 11.242 14.547 -14.914 1 98.5 69 ILE B CA 1
ATOM 3253 C C . ILE B 1 69 ? 11.711 15.945 -15.312 1 98.5 69 ILE B C 1
ATOM 3255 O O . ILE B 1 69 ? 12.836 16.344 -15.008 1 98.5 69 ILE B O 1
ATOM 3259 N N . ARG B 1 70 ? 10.836 16.719 -15.977 1 98.25 70 ARG B N 1
ATOM 3260 C CA . ARG B 1 70 ? 11.172 18.062 -16.422 1 98.25 70 ARG B CA 1
ATOM 3261 C C . ARG B 1 70 ? 11.508 18.969 -15.25 1 98.25 70 ARG B C 1
ATOM 3263 O O . ARG B 1 70 ? 12.445 19.766 -15.32 1 98.25 70 ARG B O 1
ATOM 3270 N N . LEU B 1 71 ? 10.719 18.891 -14.172 1 98.38 71 LEU B N 1
ATOM 3271 C CA . LEU B 1 71 ? 10.93 19.688 -12.969 1 98.38 71 LEU B CA 1
ATOM 3272 C C . LEU B 1 71 ? 12.32 19.453 -12.398 1 98.38 71 LEU B C 1
ATOM 3274 O O . LEU B 1 71 ? 13.039 20.406 -12.094 1 98.38 71 LEU B O 1
ATOM 3278 N N . LEU B 1 72 ? 12.734 18.172 -12.273 1 98.62 72 LEU B N 1
ATOM 3279 C CA . LEU B 1 72 ? 14.039 17.844 -11.711 1 98.62 72 LEU B CA 1
ATOM 3280 C C . LEU B 1 72 ? 15.164 18.312 -12.625 1 98.62 72 LEU B C 1
ATOM 3282 O O . LEU B 1 72 ? 16.172 18.844 -12.156 1 98.62 72 LEU B O 1
ATOM 3286 N N . ARG B 1 73 ? 15 18.172 -13.938 1 98.19 73 ARG B N 1
ATOM 3287 C CA . ARG B 1 73 ? 16.031 18.531 -14.898 1 98.19 73 ARG B CA 1
ATOM 3288 C C . ARG B 1 73 ? 16.234 20.047 -14.938 1 98.19 73 ARG B C 1
ATOM 3290 O O . ARG B 1 73 ? 17.375 20.516 -14.969 1 98.19 73 ARG B O 1
ATOM 3297 N N . THR B 1 74 ? 15.172 20.797 -14.914 1 98.19 74 THR B N 1
ATOM 3298 C CA . THR B 1 74 ? 15.258 22.234 -15.109 1 98.19 74 THR B CA 1
ATOM 3299 C C . THR B 1 74 ? 15.727 22.938 -13.836 1 98.19 74 THR B C 1
ATOM 3301 O O . THR B 1 74 ? 16.406 23.953 -13.891 1 98.19 74 THR B O 1
ATOM 3304 N N . THR B 1 75 ? 15.422 22.391 -12.664 1 98.19 75 THR B N 1
ATOM 3305 C CA . THR B 1 75 ? 15.742 23.062 -11.406 1 98.19 75 THR B CA 1
ATOM 3306 C C . THR B 1 75 ? 17.141 22.672 -10.93 1 98.19 75 THR B C 1
ATOM 3308 O O . THR B 1 75 ? 17.797 23.453 -10.227 1 98.19 75 THR B O 1
ATOM 3311 N N . GLY B 1 76 ? 17.547 21.453 -11.258 1 98.06 76 GLY B N 1
ATOM 3312 C CA . GLY B 1 76 ? 18.812 20.953 -10.719 1 98.06 76 GLY B CA 1
ATOM 3313 C C . GLY B 1 76 ? 18.766 20.719 -9.219 1 98.06 76 GLY B C 1
ATOM 3314 O O . GLY B 1 76 ? 19.781 20.766 -8.539 1 98.06 76 GLY B O 1
ATOM 3315 N N . ALA B 1 77 ? 17.609 20.469 -8.711 1 98.25 77 ALA B N 1
ATOM 3316 C CA . ALA B 1 77 ? 17.422 20.281 -7.27 1 98.25 77 ALA B CA 1
ATOM 3317 C C . ALA B 1 77 ? 18.203 19.078 -6.762 1 98.25 77 ALA B C 1
ATOM 3319 O O . ALA B 1 77 ? 18.328 18.078 -7.461 1 98.25 77 ALA B O 1
ATOM 3320 N N . THR B 1 78 ? 18.656 19.219 -5.539 1 98.38 78 THR B N 1
ATOM 3321 C CA . THR B 1 78 ? 19.391 18.125 -4.91 1 98.38 78 THR B CA 1
ATOM 3322 C C . THR B 1 78 ? 18.609 17.578 -3.725 1 98.38 78 THR B C 1
ATOM 3324 O O . THR B 1 78 ? 18.938 16.516 -3.193 1 98.38 78 THR B O 1
ATOM 3327 N N . GLU B 1 79 ? 17.609 18.266 -3.25 1 98.88 79 GLU B N 1
ATOM 3328 C CA . GLU B 1 79 ? 16.656 17.797 -2.236 1 98.88 79 GLU B CA 1
ATOM 3329 C C . GLU B 1 79 ? 15.219 17.953 -2.717 1 98.88 79 GLU B C 1
ATOM 3331 O O . GLU B 1 79 ? 14.875 18.953 -3.344 1 98.88 79 GLU B O 1
ATOM 3336 N N . VAL B 1 80 ? 14.461 16.922 -2.57 1 98.94 80 VAL B N 1
ATOM 3337 C CA . VAL B 1 80 ? 13.039 16.953 -2.918 1 98.94 80 VAL B CA 1
ATOM 3338 C C . VAL B 1 80 ? 12.203 16.562 -1.703 1 98.94 80 VAL B C 1
ATOM 3340 O O . VAL B 1 80 ? 12.391 15.492 -1.127 1 98.94 80 VAL B O 1
ATOM 3343 N N . TYR B 1 81 ? 11.344 17.469 -1.285 1 98.94 81 TYR B N 1
ATOM 3344 C CA . TYR B 1 81 ? 10.359 17.219 -0.242 1 98.94 81 TYR B CA 1
ATOM 3345 C C . TYR B 1 81 ? 8.969 17.031 -0.839 1 98.94 81 TYR B C 1
ATOM 3347 O O . TYR B 1 81 ? 8.352 17.984 -1.297 1 98.94 81 TYR B O 1
ATOM 3355 N N . ASN B 1 82 ? 8.492 15.781 -0.814 1 98.94 82 ASN B N 1
ATOM 3356 C CA . ASN B 1 82 ? 7.152 15.523 -1.334 1 98.94 82 ASN B CA 1
ATOM 3357 C C . ASN B 1 82 ? 6.09 15.68 -0.25 1 98.94 82 ASN B C 1
ATOM 3359 O O . ASN B 1 82 ? 5.844 14.75 0.521 1 98.94 82 ASN B O 1
ATOM 3363 N N . LEU B 1 83 ? 5.43 16.797 -0.307 1 98.62 83 LEU B N 1
ATOM 3364 C CA . LEU B 1 83 ? 4.398 17.078 0.683 1 98.62 83 LEU B CA 1
ATOM 3365 C C . LEU B 1 83 ? 3.021 17.141 0.03 1 98.62 83 LEU B C 1
ATOM 3367 O O . LEU B 1 83 ? 2.002 17.203 0.723 1 98.62 83 LEU B O 1
ATOM 3371 N N . ALA B 1 84 ? 2.947 17.109 -1.311 1 97.38 84 ALA B N 1
ATOM 3372 C CA . ALA B 1 84 ? 1.676 17.172 -2.029 1 97.38 84 ALA B CA 1
ATOM 3373 C C . ALA B 1 84 ? 0.89 15.875 -1.846 1 97.38 84 ALA B C 1
ATOM 3375 O O . ALA B 1 84 ? 1.467 14.781 -1.854 1 97.38 84 ALA B O 1
ATOM 3376 N N . ALA B 1 85 ? -0.349 15.984 -1.615 1 96.81 85 ALA B N 1
ATOM 3377 C CA . ALA B 1 85 ? -1.268 14.859 -1.487 1 96.81 85 ALA B CA 1
ATOM 3378 C C . ALA B 1 85 ? -2.719 15.328 -1.509 1 96.81 85 ALA B C 1
ATOM 3380 O O . ALA B 1 85 ? -2.996 16.516 -1.347 1 96.81 85 ALA B O 1
ATOM 3381 N N . GLN B 1 86 ? -3.643 14.43 -1.951 1 94.5 86 GLN B N 1
ATOM 3382 C CA . GLN B 1 86 ? -4.98 14.562 -1.388 1 94.5 86 GLN B CA 1
ATOM 3383 C C . GLN B 1 86 ? -4.984 14.242 0.105 1 94.5 86 GLN B C 1
ATOM 3385 O O . GLN B 1 86 ? -4.977 13.078 0.497 1 94.5 86 GLN B O 1
ATOM 3390 N N . SER B 1 87 ? -4.98 15.227 0.963 1 89.19 87 SER B N 1
ATOM 3391 C CA . SER B 1 87 ? -4.559 15.031 2.346 1 89.19 87 SER B CA 1
ATOM 3392 C C . SER B 1 87 ? -5.758 14.93 3.283 1 89.19 87 SER B C 1
ATOM 3394 O O . SER B 1 87 ? -5.598 14.734 4.488 1 89.19 87 SER B O 1
ATOM 3396 N N . PHE B 1 88 ? -6.879 15.094 2.725 1 91.44 88 PHE B N 1
ATOM 3397 C CA . PHE B 1 88 ? -8.055 15.07 3.592 1 91.44 88 PHE B CA 1
ATOM 3398 C C . PHE B 1 88 ? -8.648 13.672 3.658 1 91.44 88 PHE B C 1
ATOM 3400 O O . PHE B 1 88 ? -9.195 13.18 2.672 1 91.44 88 PHE B O 1
ATOM 3407 N N . VAL B 1 89 ? -8.641 13.078 4.844 1 93.88 89 VAL B N 1
ATOM 3408 C CA . VAL B 1 89 ? -9.07 11.703 5.047 1 93.88 89 VAL B CA 1
ATOM 3409 C C . VAL B 1 89 ? -10.531 11.547 4.641 1 93.88 89 VAL B C 1
ATOM 3411 O O . VAL B 1 89 ? -10.898 10.602 3.941 1 93.88 89 VAL B O 1
ATOM 3414 N N . GLY B 1 90 ? -11.398 12.477 5.062 1 92.44 90 GLY B N 1
ATOM 3415 C CA . GLY B 1 90 ? -12.812 12.406 4.734 1 92.44 90 GLY B CA 1
ATOM 3416 C C . GLY B 1 90 ? -13.078 12.32 3.242 1 92.44 90 GLY B C 1
ATOM 3417 O O . GLY B 1 90 ? -13.883 11.508 2.793 1 92.44 90 GLY B O 1
ATOM 3418 N N . VAL B 1 91 ? -12.336 13.086 2.453 1 93.62 91 VAL B N 1
ATOM 3419 C CA . VAL B 1 91 ? -12.5 13.164 1.006 1 93.62 91 VAL B CA 1
ATOM 3420 C C . VAL B 1 91 ? -12.039 11.859 0.364 1 93.62 91 VAL B C 1
ATOM 3422 O O . VAL B 1 91 ? -12.555 11.461 -0.687 1 93.62 91 VAL B O 1
ATOM 3425 N N . SER B 1 92 ? -11.164 11.148 1.007 1 96.44 92 SER B N 1
ATOM 3426 C CA . SER B 1 92 ? -10.609 9.938 0.419 1 96.44 92 SER B CA 1
ATOM 3427 C C . SER B 1 92 ? -11.656 8.836 0.322 1 96.44 92 SER B C 1
ATOM 3429 O O . SER B 1 92 ? -11.57 7.953 -0.535 1 96.44 92 SER B O 1
ATOM 3431 N N . PHE B 1 93 ? -12.68 8.852 1.214 1 96 93 PHE B N 1
ATOM 3432 C CA . PHE B 1 93 ? -13.758 7.875 1.147 1 96 93 PHE B CA 1
ATOM 3433 C C . PHE B 1 93 ? -14.633 8.125 -0.073 1 96 93 PHE B C 1
ATOM 3435 O O . PHE B 1 93 ? -15.148 7.176 -0.675 1 96 93 PHE B O 1
ATOM 3442 N N . ASP B 1 94 ? -14.75 9.383 -0.47 1 95 94 ASP B N 1
ATOM 3443 C CA . ASP B 1 94 ? -15.594 9.773 -1.595 1 95 94 ASP B CA 1
ATOM 3444 C C . ASP B 1 94 ? -14.82 9.711 -2.91 1 95 94 ASP B C 1
ATOM 3446 O O . ASP B 1 94 ? -15.406 9.484 -3.971 1 95 94 ASP B O 1
ATOM 3450 N N . GLN B 1 95 ? -13.523 9.93 -2.824 1 97.25 95 GLN B N 1
ATOM 3451 C CA . GLN B 1 95 ? -12.672 9.969 -4.012 1 97.25 95 GLN B CA 1
ATOM 3452 C C . GLN B 1 95 ? -11.461 9.047 -3.848 1 97.25 95 GLN B C 1
ATOM 3454 O O . GLN B 1 95 ? -10.32 9.492 -3.959 1 97.25 95 GLN B O 1
ATOM 3459 N N . PRO B 1 96 ? -11.727 7.75 -3.695 1 97.69 96 PRO B N 1
ATOM 3460 C CA . PRO B 1 96 ? -10.625 6.832 -3.396 1 97.69 96 PRO B CA 1
ATOM 3461 C C . PRO B 1 96 ? -9.648 6.676 -4.566 1 97.69 96 PRO B C 1
ATOM 3463 O O . PRO B 1 96 ? -8.438 6.57 -4.355 1 97.69 96 PRO B O 1
ATOM 3466 N N . VAL B 1 97 ? -10.125 6.676 -5.824 1 97.81 97 VAL B N 1
ATOM 3467 C CA . VAL B 1 97 ? -9.266 6.488 -6.988 1 97.81 97 VAL B CA 1
ATOM 3468 C C . VAL B 1 97 ? -8.352 7.695 -7.152 1 97.81 97 VAL B C 1
ATOM 3470 O O . VAL B 1 97 ? -7.137 7.539 -7.34 1 97.81 97 VAL B O 1
ATOM 3473 N N . THR B 1 98 ? -8.945 8.891 -7.062 1 97.31 98 THR B N 1
ATOM 3474 C CA . THR B 1 98 ? -8.148 10.109 -7.133 1 97.31 98 THR B CA 1
ATOM 3475 C C . THR B 1 98 ? -7.113 10.141 -6.016 1 97.31 98 THR B C 1
ATOM 3477 O O . THR B 1 98 ? -5.965 10.539 -6.238 1 97.31 98 THR B O 1
ATOM 3480 N N . THR B 1 99 ? -7.508 9.766 -4.82 1 98.31 99 THR B N 1
ATOM 3481 C CA . THR B 1 99 ? -6.602 9.711 -3.678 1 98.31 99 THR B CA 1
ATOM 3482 C C . THR B 1 99 ? -5.445 8.758 -3.953 1 98.31 99 THR B C 1
ATOM 3484 O O . THR B 1 99 ? -4.285 9.078 -3.676 1 98.31 99 THR B O 1
ATOM 3487 N N . ALA B 1 100 ? -5.746 7.605 -4.539 1 98.56 100 ALA B N 1
ATOM 3488 C CA . ALA B 1 100 ? -4.715 6.621 -4.855 1 98.56 100 ALA B CA 1
ATOM 3489 C C . ALA B 1 100 ? -3.738 7.168 -5.895 1 98.56 100 ALA B C 1
ATOM 3491 O O . ALA B 1 100 ? -2.525 6.98 -5.773 1 98.56 100 ALA B O 1
ATOM 3492 N N . GLU B 1 101 ? -4.238 7.836 -6.875 1 97.94 101 GLU B N 1
ATOM 3493 C CA . GLU B 1 101 ? -3.428 8.359 -7.973 1 97.94 101 GLU B CA 1
ATOM 3494 C C . GLU B 1 101 ? -2.479 9.445 -7.484 1 97.94 101 GLU B C 1
ATOM 3496 O O . GLU B 1 101 ? -1.296 9.453 -7.836 1 97.94 101 GLU B O 1
ATOM 3501 N N . ILE B 1 102 ? -2.982 10.336 -6.688 1 97.94 102 ILE B N 1
ATOM 3502 C CA . ILE B 1 102 ? -2.205 11.5 -6.266 1 97.94 102 ILE B CA 1
ATOM 3503 C C . ILE B 1 102 ? -1.306 11.109 -5.09 1 97.94 102 ILE B C 1
ATOM 3505 O O . ILE B 1 102 ? -0.087 11.297 -5.148 1 97.94 102 ILE B O 1
ATOM 3509 N N . THR B 1 103 ? -1.903 10.508 -4.059 1 98.5 103 THR B N 1
ATOM 3510 C CA . THR B 1 103 ? -1.243 10.305 -2.773 1 98.5 103 THR B CA 1
ATOM 3511 C C . THR B 1 103 ? -0.406 9.023 -2.795 1 98.5 103 THR B C 1
ATOM 3513 O O . THR B 1 103 ? 0.609 8.93 -2.102 1 98.5 103 THR B O 1
ATOM 3516 N N . GLY B 1 104 ? -0.815 8.062 -3.641 1 98.44 104 GLY B N 1
ATOM 3517 C CA . GLY B 1 104 ? -0.098 6.801 -3.75 1 98.44 104 GLY B CA 1
ATOM 3518 C C . GLY B 1 104 ? 0.896 6.777 -4.895 1 98.44 104 GLY B C 1
ATOM 3519 O O . GLY B 1 104 ? 2.109 6.801 -4.672 1 98.44 104 GLY B O 1
ATOM 3520 N N . ILE B 1 105 ? 0.438 6.934 -6.125 1 98.38 105 ILE B N 1
ATOM 3521 C CA . ILE B 1 105 ? 1.26 6.785 -7.32 1 98.38 105 ILE B CA 1
ATOM 3522 C C . ILE B 1 105 ? 2.086 8.055 -7.543 1 98.38 105 ILE B C 1
ATOM 3524 O O . ILE B 1 105 ? 3.188 7.992 -8.094 1 98.38 105 ILE B O 1
ATOM 3528 N N . GLY B 1 106 ? 1.602 9.195 -7.105 1 98.31 106 GLY B N 1
ATOM 3529 C CA . GLY B 1 106 ? 2.342 10.445 -7.227 1 98.31 106 GLY B CA 1
ATOM 3530 C C . GLY B 1 106 ? 3.775 10.336 -6.742 1 98.31 106 GLY B C 1
ATOM 3531 O O . GLY B 1 106 ? 4.715 10.609 -7.496 1 98.31 106 GLY B O 1
ATOM 3532 N N . PRO B 1 107 ? 3.975 9.875 -5.516 1 98.62 107 PRO B N 1
ATOM 3533 C CA . PRO B 1 107 ? 5.328 9.672 -4.996 1 98.62 107 PRO B CA 1
ATOM 3534 C C . PRO B 1 107 ? 6.164 8.734 -5.859 1 98.62 107 PRO B C 1
ATOM 3536 O O . PRO B 1 107 ? 7.371 8.938 -6.016 1 98.62 107 PRO B O 1
ATOM 3539 N N . LEU B 1 108 ? 5.551 7.695 -6.387 1 98.81 108 LEU B N 1
ATOM 3540 C CA . LEU B 1 108 ? 6.262 6.789 -7.285 1 98.81 108 LEU B CA 1
ATOM 3541 C C . LEU B 1 108 ? 6.797 7.539 -8.5 1 98.81 108 LEU B C 1
ATOM 3543 O O . LEU B 1 108 ? 7.922 7.293 -8.945 1 98.81 108 LEU B O 1
ATOM 3547 N N . ASN B 1 109 ? 5.973 8.438 -9.07 1 98.69 109 ASN B N 1
ATOM 3548 C CA . ASN B 1 109 ? 6.414 9.242 -10.203 1 98.69 109 ASN B CA 1
ATOM 3549 C C . ASN B 1 109 ? 7.664 10.047 -9.867 1 98.69 109 ASN B C 1
ATOM 3551 O O . ASN B 1 109 ? 8.586 10.141 -10.68 1 98.69 109 ASN B O 1
ATOM 3555 N N . LEU B 1 110 ? 7.676 10.625 -8.695 1 98.69 110 LEU B N 1
ATOM 3556 C CA . LEU B 1 110 ? 8.836 11.398 -8.266 1 98.69 110 LEU B CA 1
ATOM 3557 C C . LEU B 1 110 ? 10.055 10.508 -8.094 1 98.69 110 LEU B C 1
ATOM 3559 O O . LEU B 1 110 ? 11.164 10.875 -8.492 1 98.69 110 LEU B O 1
ATOM 3563 N N . LEU B 1 111 ? 9.867 9.367 -7.473 1 98.88 111 LEU B N 1
ATOM 3564 C CA . LEU B 1 111 ? 10.969 8.438 -7.246 1 98.88 111 LEU B CA 1
ATOM 3565 C C . LEU B 1 111 ? 11.539 7.941 -8.57 1 98.88 111 LEU B C 1
ATOM 3567 O O . LEU B 1 111 ? 12.758 7.852 -8.727 1 98.88 111 LEU B O 1
ATOM 3571 N N . GLU B 1 112 ? 10.656 7.613 -9.523 1 98.69 112 GLU B N 1
ATOM 3572 C CA . GLU B 1 112 ? 11.109 7.223 -10.859 1 98.69 112 GLU B CA 1
ATOM 3573 C C . GLU B 1 112 ? 11.875 8.359 -11.531 1 98.69 112 GLU B C 1
ATOM 3575 O O . GLU B 1 112 ? 12.898 8.117 -12.18 1 98.69 112 GLU B O 1
ATOM 3580 N N . ALA B 1 113 ? 11.352 9.578 -11.414 1 98.75 113 ALA B N 1
ATOM 3581 C CA . ALA B 1 113 ? 12.031 10.734 -12 1 98.75 113 ALA B CA 1
ATOM 3582 C C . ALA B 1 113 ? 13.438 10.898 -11.414 1 98.75 113 ALA B C 1
ATOM 3584 O O . ALA B 1 113 ? 14.391 11.188 -12.141 1 98.75 113 ALA B O 1
ATOM 3585 N N . ILE B 1 114 ? 13.578 10.734 -10.117 1 98.81 114 ILE B N 1
ATOM 3586 C CA . ILE B 1 114 ? 14.875 10.828 -9.453 1 98.81 114 ILE B CA 1
ATOM 3587 C C . ILE B 1 114 ? 15.805 9.742 -9.984 1 98.81 114 ILE B C 1
ATOM 3589 O O . ILE B 1 114 ? 16.969 10.008 -10.312 1 98.81 114 ILE B O 1
ATOM 3593 N N . ARG B 1 115 ? 15.289 8.516 -10.094 1 98.12 115 ARG B N 1
ATOM 3594 C CA . ARG B 1 115 ? 16.078 7.395 -10.594 1 98.12 115 ARG B CA 1
ATOM 3595 C C . ARG B 1 115 ? 16.578 7.672 -12.008 1 98.12 115 ARG B C 1
ATOM 3597 O O . ARG B 1 115 ? 17.703 7.305 -12.359 1 98.12 115 ARG B O 1
ATOM 3604 N N . ILE B 1 116 ? 15.82 8.383 -12.82 1 97.94 116 ILE B N 1
ATOM 3605 C CA . ILE B 1 116 ? 16.109 8.648 -14.227 1 97.94 116 ILE B CA 1
ATOM 3606 C C . ILE B 1 116 ? 17.062 9.828 -14.344 1 97.94 116 ILE B C 1
ATOM 3608 O O . ILE B 1 116 ? 18.031 9.781 -15.102 1 97.94 116 ILE B O 1
ATOM 3612 N N . VAL B 1 117 ? 16.797 10.906 -13.578 1 98.5 117 VAL B N 1
ATOM 3613 C CA . VAL B 1 117 ? 17.469 12.18 -13.797 1 98.5 117 VAL B CA 1
ATOM 3614 C C . VAL B 1 117 ? 18.766 12.227 -12.984 1 98.5 117 VAL B C 1
ATOM 3616 O O . VAL B 1 117 ? 19.828 12.57 -13.523 1 98.5 117 VAL B O 1
ATOM 3619 N N . ASN B 1 118 ? 18.688 11.953 -11.742 1 98.44 118 ASN B N 1
ATOM 3620 C CA . ASN B 1 118 ? 19.828 12.031 -10.82 1 98.44 118 ASN B CA 1
ATOM 3621 C C . ASN B 1 118 ? 19.562 11.25 -9.539 1 98.44 118 ASN B C 1
ATOM 3623 O O . ASN B 1 118 ? 19.047 11.805 -8.562 1 98.44 118 ASN B O 1
ATOM 3627 N N . PRO B 1 119 ? 20 10.008 -9.422 1 98.06 119 PRO B N 1
ATOM 3628 C CA . PRO B 1 119 ? 19.719 9.148 -8.266 1 98.06 119 PRO B CA 1
ATOM 3629 C C . PRO B 1 119 ? 20.359 9.648 -6.98 1 98.06 119 PRO B C 1
ATOM 3631 O O . PRO B 1 119 ? 20.094 9.117 -5.902 1 98.06 119 PRO B O 1
ATOM 3634 N N . ALA B 1 120 ? 21.156 10.695 -7.086 1 98.12 120 ALA B N 1
ATOM 3635 C CA . ALA B 1 120 ? 21.844 11.227 -5.906 1 98.12 120 ALA B CA 1
ATOM 3636 C C . ALA B 1 120 ? 20.938 12.203 -5.156 1 98.12 120 ALA B C 1
ATOM 3638 O O . ALA B 1 120 ? 21.234 12.594 -4.023 1 98.12 120 ALA B O 1
ATOM 3639 N N . ILE B 1 121 ? 19.844 12.641 -5.766 1 98.75 121 ILE B N 1
ATOM 3640 C CA . ILE B 1 121 ? 18.906 13.555 -5.117 1 98.75 121 ILE B CA 1
ATOM 3641 C C . ILE B 1 121 ? 18.391 12.922 -3.826 1 98.75 121 ILE B C 1
ATOM 3643 O O . ILE B 1 121 ? 18.031 11.742 -3.803 1 98.75 121 ILE B O 1
ATOM 3647 N N . ARG B 1 122 ? 18.375 13.664 -2.689 1 98.88 122 ARG B N 1
ATOM 3648 C CA . ARG B 1 122 ? 17.781 13.219 -1.434 1 98.88 122 ARG B CA 1
ATOM 3649 C C . ARG B 1 122 ? 16.281 13.461 -1.418 1 98.88 122 ARG B C 1
ATOM 3651 O O . ARG B 1 122 ? 15.82 14.547 -1.785 1 98.88 122 ARG B O 1
ATOM 3658 N N . PHE B 1 123 ? 15.562 12.492 -1.057 1 98.94 123 PHE B N 1
ATOM 3659 C CA . PHE B 1 123 ? 14.117 12.508 -1.189 1 98.94 123 PHE B CA 1
ATOM 3660 C C . PHE B 1 123 ? 13.445 12.328 0.166 1 98.94 123 PHE B C 1
ATOM 3662 O O . PHE B 1 123 ? 13.797 11.414 0.919 1 98.94 123 PHE B O 1
ATOM 3669 N N . TYR B 1 124 ? 12.492 13.242 0.471 1 98.94 124 TYR B N 1
ATOM 3670 C CA . TYR B 1 124 ? 11.641 13.117 1.648 1 98.94 124 TYR B CA 1
ATOM 3671 C C . TYR B 1 124 ? 10.195 12.82 1.25 1 98.94 124 TYR B C 1
ATOM 3673 O O . TYR B 1 124 ? 9.594 13.578 0.482 1 98.94 124 TYR B O 1
ATOM 3681 N N . GLN B 1 125 ? 9.68 11.695 1.771 1 98.94 125 GLN B N 1
ATOM 3682 C CA . GLN B 1 125 ? 8.273 11.344 1.604 1 98.94 125 GLN B CA 1
ATOM 3683 C C . GLN B 1 125 ? 7.473 11.656 2.867 1 98.94 125 GLN B C 1
ATOM 3685 O O . GLN B 1 125 ? 7.789 11.156 3.947 1 98.94 125 GLN B O 1
ATOM 3690 N N . ALA B 1 126 ? 6.449 12.547 2.688 1 98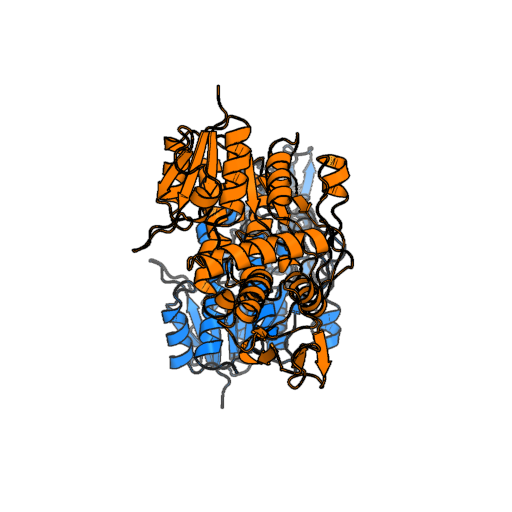.81 126 ALA B N 1
ATOM 3691 C CA . ALA B 1 126 ? 5.508 12.766 3.783 1 98.81 126 ALA B CA 1
ATOM 3692 C C . ALA B 1 126 ? 4.621 11.547 4.004 1 98.81 126 ALA B C 1
ATOM 3694 O O . ALA B 1 126 ? 3.598 11.383 3.338 1 98.81 126 ALA B O 1
ATOM 3695 N N . SER B 1 127 ? 5.023 10.703 4.918 1 98.38 127 SER B N 1
ATOM 3696 C CA . SER B 1 127 ? 4.137 9.656 5.414 1 98.38 127 SER B CA 1
ATOM 3697 C C . SER B 1 127 ? 3.25 10.172 6.543 1 98.38 127 SER B C 1
ATOM 3699 O O . SER B 1 127 ? 3.059 11.383 6.688 1 98.38 127 SER B O 1
ATOM 3701 N N . THR B 1 128 ? 2.562 9.273 7.242 1 98.5 128 THR B N 1
ATOM 3702 C CA . THR B 1 128 ? 1.579 9.758 8.203 1 98.5 128 THR B CA 1
ATOM 3703 C C . THR B 1 128 ? 1.274 8.688 9.25 1 98.5 128 THR B C 1
ATOM 3705 O O . THR B 1 128 ? 1.39 7.492 8.977 1 98.5 128 THR B O 1
ATOM 3708 N N . SER B 1 129 ? 0.867 9.148 10.414 1 98.44 129 SER B N 1
ATOM 3709 C CA . SER B 1 129 ? 0.415 8.234 11.461 1 98.44 129 SER B CA 1
ATOM 3710 C C . SER B 1 129 ? -0.874 7.523 11.055 1 98.44 129 SER B C 1
ATOM 3712 O O . SER B 1 129 ? -1.216 6.484 11.625 1 98.44 129 SER B O 1
ATOM 3714 N N . GLU B 1 130 ? -1.631 8.062 10.094 1 97.94 130 GLU B N 1
ATOM 3715 C CA . GLU B 1 130 ? -2.869 7.453 9.617 1 97.94 130 GLU B CA 1
ATOM 3716 C C . GLU B 1 130 ? -2.619 6.055 9.055 1 97.94 130 GLU B C 1
ATOM 3718 O O . GLU B 1 130 ? -3.553 5.266 8.898 1 97.94 130 GLU B O 1
ATOM 3723 N N . MET B 1 131 ? -1.338 5.711 8.75 1 98.75 131 MET B N 1
ATOM 3724 C CA . MET B 1 131 ? -0.993 4.383 8.242 1 98.75 131 MET B CA 1
ATOM 3725 C C . MET B 1 131 ? -1.17 3.328 9.328 1 98.75 131 MET B C 1
ATOM 3727 O O . MET B 1 131 ? -1.427 2.16 9.031 1 98.75 131 MET B O 1
ATOM 3731 N N . PHE B 1 132 ? -1.084 3.746 10.594 1 98.69 132 PHE B N 1
ATOM 3732 C CA . PHE B 1 132 ? -1.249 2.805 11.703 1 98.69 132 PHE B CA 1
ATOM 3733 C C . PHE B 1 132 ? -2.715 2.424 11.867 1 98.69 132 PHE B C 1
ATOM 3735 O O . PHE B 1 132 ? -3.025 1.29 12.242 1 98.69 132 PHE B O 1
ATOM 3742 N N . GLY B 1 133 ? -3.627 3.469 11.625 1 97.75 133 GLY B N 1
ATOM 3743 C CA . GLY B 1 133 ? -5.055 3.188 11.633 1 97.75 133 GLY B CA 1
ATOM 3744 C C . GLY B 1 133 ? -5.512 2.445 12.875 1 97.75 133 GLY B C 1
ATOM 3745 O O . GLY B 1 133 ? -5.551 3.016 13.969 1 97.75 133 GLY B O 1
ATOM 3746 N N . LYS B 1 134 ? -5.957 1.137 12.805 1 97.25 134 LYS B N 1
ATOM 3747 C CA . LYS B 1 134 ? -6.25 0.279 13.953 1 97.25 134 LYS B CA 1
ATOM 3748 C C . LYS B 1 134 ? -4.969 -0.129 14.672 1 97.25 134 LYS B C 1
ATOM 3750 O O . LYS B 1 134 ? -4.383 -1.17 14.367 1 97.25 134 LYS B O 1
ATOM 3755 N N . VAL B 1 135 ? -4.605 0.562 15.656 1 96.81 135 VAL B N 1
ATOM 3756 C CA . VAL B 1 135 ? -3.271 0.53 16.234 1 96.81 135 VAL B CA 1
ATOM 3757 C C . VAL B 1 135 ? -2.986 -0.862 16.797 1 96.81 135 VAL B C 1
ATOM 3759 O O . VAL B 1 135 ? -3.836 -1.452 17.469 1 96.81 135 VAL B O 1
ATOM 3762 N N . GLN B 1 136 ? -1.782 -1.312 16.469 1 96.56 136 GLN B N 1
ATOM 3763 C CA . GLN B 1 136 ? -1.344 -2.646 16.859 1 96.56 136 GLN B CA 1
ATOM 3764 C C . GLN B 1 136 ? -0.437 -2.586 18.094 1 96.56 136 GLN B C 1
ATOM 3766 O O . GLN B 1 136 ? -0.135 -3.615 18.703 1 96.56 136 GLN B O 1
ATOM 3771 N N . ALA B 1 137 ? 0.031 -1.421 18.438 1 96.88 137 ALA B N 1
ATOM 3772 C CA . ALA B 1 137 ? 0.876 -1.177 19.609 1 96.88 137 ALA B CA 1
ATOM 3773 C C . ALA B 1 137 ? 0.722 0.257 20.109 1 96.88 137 ALA B C 1
ATOM 3775 O O . ALA B 1 137 ? 0.423 1.164 19.328 1 96.88 137 ALA B O 1
ATOM 3776 N N . ILE B 1 138 ? 0.97 0.485 21.406 1 97.69 138 ILE B N 1
ATOM 3777 C CA . ILE B 1 138 ? 0.9 1.796 22.047 1 97.69 138 ILE B CA 1
ATOM 3778 C C . ILE B 1 138 ? 2.135 2.016 22.906 1 97.69 138 ILE B C 1
ATOM 3780 O O . ILE B 1 138 ? 2.381 1.256 23.859 1 97.69 138 ILE B O 1
ATOM 3784 N N . PRO B 1 139 ? 2.912 3.031 22.719 1 98.5 139 PRO B N 1
ATOM 3785 C CA . PRO B 1 139 ? 2.822 3.943 21.578 1 98.5 139 PRO B CA 1
ATOM 3786 C C . PRO B 1 139 ? 3.283 3.301 20.266 1 98.5 139 PRO B C 1
ATOM 3788 O O . PRO B 1 139 ? 3.811 2.186 20.281 1 98.5 139 PRO B O 1
ATOM 3791 N N . GLN B 1 140 ? 2.957 3.949 19.156 1 98.81 140 GLN B N 1
ATOM 3792 C CA . GLN B 1 140 ? 3.438 3.477 17.859 1 98.81 140 GLN B CA 1
ATOM 3793 C C . GLN B 1 140 ? 4.859 3.963 17.594 1 98.81 140 GLN B C 1
ATOM 3795 O O . GLN B 1 140 ? 5.195 5.109 17.891 1 98.81 140 GLN B O 1
ATOM 3800 N N . THR B 1 141 ? 5.668 3.15 17.125 1 98.62 141 THR B N 1
ATOM 3801 C CA . THR B 1 141 ? 7.043 3.412 16.703 1 98.62 141 THR B CA 1
ATOM 3802 C C . THR B 1 141 ? 7.23 3.064 15.227 1 98.62 141 THR B C 1
ATOM 3804 O O . THR B 1 141 ? 6.277 2.686 14.547 1 98.62 141 THR B O 1
ATOM 3807 N N . GLU B 1 142 ? 8.453 3.193 14.719 1 98.38 142 GLU B N 1
ATOM 3808 C CA . GLU B 1 142 ? 8.773 2.9 13.32 1 98.38 142 GLU B CA 1
ATOM 3809 C C . GLU B 1 142 ? 8.578 1.42 13.008 1 98.38 142 GLU B C 1
ATOM 3811 O O . GLU B 1 142 ? 8.453 1.037 11.844 1 98.38 142 GLU B O 1
ATOM 3816 N N . THR B 1 143 ? 8.484 0.571 14.047 1 96.88 143 THR B N 1
ATOM 3817 C CA . THR B 1 143 ? 8.391 -0.867 13.82 1 96.88 143 THR B CA 1
ATOM 3818 C C . THR B 1 143 ? 6.973 -1.366 14.062 1 96.88 143 THR B C 1
ATOM 3820 O O . THR B 1 143 ? 6.688 -2.553 13.883 1 96.88 143 THR B O 1
ATOM 3823 N N . THR B 1 144 ? 6.102 -0.464 14.555 1 98.06 144 THR B N 1
ATOM 3824 C CA . THR B 1 144 ? 4.719 -0.86 14.789 1 98.06 144 THR B CA 1
ATOM 3825 C C . THR B 1 144 ? 4.047 -1.268 13.477 1 98.06 144 THR B C 1
ATOM 3827 O O . THR B 1 144 ? 4.113 -0.54 12.484 1 98.06 144 THR B O 1
ATOM 3830 N N . PRO B 1 145 ? 3.406 -2.498 13.453 1 97.75 145 PRO B N 1
ATOM 3831 C CA . PRO B 1 145 ? 2.701 -2.906 12.234 1 97.75 145 PRO B CA 1
ATOM 3832 C C . PRO B 1 145 ? 1.604 -1.923 11.828 1 97.75 145 PRO B C 1
ATOM 3834 O O . PRO B 1 145 ? 0.907 -1.382 12.688 1 97.75 145 PRO B O 1
ATOM 3837 N N . PHE B 1 146 ? 1.433 -1.738 10.523 1 98.44 146 PHE B N 1
ATOM 3838 C CA . PHE B 1 146 ? 0.424 -0.832 9.984 1 98.44 146 PHE B CA 1
ATOM 3839 C C . PHE B 1 146 ? -0.912 -1.546 9.82 1 98.44 146 PHE B C 1
ATOM 3841 O O . PHE B 1 146 ? -0.952 -2.762 9.625 1 98.44 146 PHE B O 1
ATOM 3848 N N . TYR B 1 147 ? -1.999 -0.818 9.945 1 98.44 147 TYR B N 1
ATOM 3849 C CA . TYR B 1 147 ? -3.375 -1.255 9.734 1 98.44 147 TYR B CA 1
ATOM 3850 C C . TYR B 1 147 ? -4.266 -0.084 9.336 1 98.44 147 TYR B C 1
ATOM 3852 O O . TYR B 1 147 ? -5.156 0.311 10.094 1 98.44 147 TYR B O 1
ATOM 3860 N N . PRO B 1 148 ? -4.02 0.452 8.125 1 98.56 148 PRO B N 1
ATOM 3861 C CA . PRO B 1 148 ? -4.734 1.669 7.727 1 98.56 148 PRO B CA 1
ATOM 3862 C C . PRO B 1 148 ? -6.25 1.482 7.695 1 98.56 148 PRO B C 1
ATOM 3864 O O . PRO B 1 148 ? -6.734 0.414 7.316 1 98.56 148 PRO B O 1
ATOM 3867 N N . ARG B 1 149 ? -7.02 2.564 8.016 1 98.25 149 ARG B N 1
ATOM 3868 C CA . ARG B 1 149 ? -8.469 2.469 8.156 1 98.25 149 ARG B CA 1
ATOM 3869 C C . ARG B 1 149 ? -9.18 3.422 7.203 1 98.25 149 ARG B C 1
ATOM 3871 O O . ARG B 1 149 ? -10.367 3.699 7.367 1 98.25 149 ARG B O 1
ATOM 3878 N N . SER B 1 150 ? -8.492 3.986 6.258 1 98.44 150 SER B N 1
ATOM 3879 C CA . SER B 1 150 ? -9.07 4.852 5.234 1 98.44 150 SER B CA 1
ATOM 3880 C C . SER B 1 150 ? -8.344 4.703 3.906 1 98.44 150 SER B C 1
ATOM 3882 O O . SER B 1 150 ? -7.172 4.305 3.873 1 98.44 150 SER B O 1
ATOM 3884 N N . PRO B 1 151 ? -9.031 5.047 2.744 1 98.69 151 PRO B N 1
ATOM 3885 C CA . PRO B 1 151 ? -8.312 5.051 1.467 1 98.69 151 PRO B CA 1
ATOM 3886 C C . PRO B 1 151 ? -7.094 5.973 1.478 1 98.69 151 PRO B C 1
ATOM 3888 O O . PRO B 1 151 ? -6.09 5.68 0.822 1 98.69 151 PRO B O 1
ATOM 3891 N N . TYR B 1 152 ? -7.172 7.086 2.234 1 98.5 152 TYR B N 1
ATOM 3892 C CA . TYR B 1 152 ? -6.016 7.953 2.436 1 98.5 152 TYR B CA 1
ATOM 3893 C C . TYR B 1 152 ? -4.867 7.191 3.092 1 98.5 152 TYR B C 1
ATOM 3895 O O . TYR B 1 152 ? -3.738 7.215 2.6 1 98.5 152 TYR B O 1
ATOM 3903 N N . GLY B 1 153 ? -5.176 6.516 4.211 1 98.69 153 GLY B N 1
ATOM 3904 C CA . GLY B 1 153 ? -4.16 5.73 4.891 1 98.69 153 GLY B CA 1
ATOM 3905 C C . GLY B 1 153 ? -3.547 4.656 4.012 1 98.69 153 GLY B C 1
ATOM 3906 O O . GLY B 1 153 ? -2.336 4.43 4.051 1 98.69 153 GLY B O 1
ATOM 3907 N N . VAL B 1 154 ? -4.359 3.982 3.229 1 98.88 154 VAL B N 1
ATOM 3908 C CA . VAL B 1 154 ? -3.893 2.926 2.336 1 98.88 154 VAL B CA 1
ATOM 3909 C C . VAL B 1 154 ? -2.975 3.52 1.27 1 98.88 154 VAL B C 1
ATOM 3911 O O . VAL B 1 154 ? -1.936 2.941 0.944 1 98.88 154 VAL B O 1
ATOM 3914 N N . ALA B 1 155 ? -3.367 4.672 0.706 1 98.88 155 ALA B N 1
ATOM 3915 C CA . ALA B 1 155 ? -2.555 5.336 -0.309 1 98.88 155 ALA B CA 1
ATOM 3916 C C . ALA B 1 155 ? -1.209 5.773 0.265 1 98.88 155 ALA B C 1
ATOM 3918 O O . ALA B 1 155 ? -0.169 5.602 -0.377 1 98.88 155 ALA B O 1
ATOM 3919 N N . LYS B 1 156 ? -1.213 6.336 1.433 1 98.94 156 LYS B N 1
ATOM 3920 C CA . LYS B 1 156 ? 0.023 6.766 2.082 1 98.94 156 LYS B CA 1
ATOM 3921 C C . LYS B 1 156 ? 0.917 5.57 2.404 1 98.94 156 LYS B C 1
ATOM 3923 O O . LYS B 1 156 ? 2.145 5.68 2.359 1 98.94 156 LYS B O 1
ATOM 3928 N N . LEU B 1 157 ? 0.301 4.504 2.768 1 98.88 157 LEU B N 1
ATOM 3929 C CA . LEU B 1 157 ? 1.075 3.297 3.039 1 98.88 157 LEU B CA 1
ATOM 3930 C C . LEU B 1 157 ? 1.816 2.834 1.789 1 98.88 157 LEU B C 1
ATOM 3932 O O . LEU B 1 157 ? 2.969 2.404 1.869 1 98.88 157 LEU B O 1
ATOM 3936 N N . TYR B 1 158 ? 1.151 2.873 0.631 1 98.94 158 TYR B N 1
ATOM 3937 C CA . TYR B 1 158 ? 1.836 2.586 -0.624 1 98.94 158 TYR B CA 1
ATOM 3938 C C . TYR B 1 158 ? 3.043 3.498 -0.808 1 98.94 158 TYR B C 1
ATOM 3940 O O . TYR B 1 158 ? 4.141 3.029 -1.125 1 98.94 158 TYR B O 1
ATOM 3948 N N . ALA B 1 159 ? 2.805 4.789 -0.648 1 98.94 159 ALA B N 1
ATOM 3949 C CA . ALA B 1 159 ? 3.863 5.777 -0.828 1 98.94 159 ALA B CA 1
ATOM 3950 C C . ALA B 1 159 ? 5.035 5.508 0.112 1 98.94 159 ALA B C 1
ATOM 3952 O O . ALA B 1 159 ? 6.195 5.629 -0.282 1 98.94 159 ALA B O 1
ATOM 3953 N N . HIS B 1 160 ? 4.742 5.145 1.348 1 98.88 160 HIS B N 1
ATOM 3954 C CA . HIS B 1 160 ? 5.75 4.82 2.35 1 98.88 160 HIS B CA 1
ATOM 3955 C C . HIS B 1 160 ? 6.613 3.646 1.903 1 98.88 160 HIS B C 1
ATOM 3957 O O . HIS B 1 160 ? 7.844 3.752 1.864 1 98.88 160 HIS B O 1
ATOM 3963 N N . TRP B 1 161 ? 6.004 2.598 1.493 1 98.88 161 TRP B N 1
ATOM 3964 C CA . TRP B 1 161 ? 6.73 1.366 1.206 1 98.88 161 TRP B CA 1
ATOM 3965 C C . TRP B 1 161 ? 7.477 1.473 -0.119 1 98.88 161 TRP B C 1
ATOM 3967 O O . TRP B 1 161 ? 8.562 0.904 -0.274 1 98.88 161 TRP B O 1
ATOM 3977 N N . ILE B 1 162 ? 6.895 2.209 -1.115 1 98.94 162 ILE B N 1
ATOM 3978 C CA . ILE B 1 162 ? 7.613 2.354 -2.377 1 98.94 162 ILE B CA 1
ATOM 3979 C C . ILE B 1 162 ? 8.875 3.182 -2.158 1 98.94 162 ILE B C 1
ATOM 3981 O O . ILE B 1 162 ? 9.898 2.949 -2.807 1 98.94 162 ILE B O 1
ATOM 3985 N N . THR B 1 163 ? 8.805 4.145 -1.223 1 98.88 163 THR B N 1
ATOM 3986 C CA . THR B 1 163 ? 9.992 4.91 -0.864 1 98.88 163 THR B CA 1
ATOM 3987 C C . THR B 1 163 ? 11.055 4 -0.246 1 98.88 163 THR B C 1
ATOM 3989 O O . THR B 1 163 ? 12.219 4.059 -0.627 1 98.88 163 THR B O 1
ATOM 3992 N N . VAL B 1 164 ? 10.648 3.188 0.694 1 98.69 164 VAL B N 1
ATOM 3993 C CA . VAL B 1 164 ? 11.562 2.244 1.332 1 98.69 164 VAL B CA 1
ATOM 3994 C C . VAL B 1 164 ? 12.156 1.312 0.281 1 98.69 164 VAL B C 1
ATOM 3996 O O . VAL B 1 164 ? 13.359 1.022 0.305 1 98.69 164 VAL B O 1
ATOM 3999 N N . ASN B 1 165 ? 11.312 0.841 -0.621 1 98.56 165 ASN B N 1
ATOM 4000 C CA . ASN B 1 165 ? 11.797 -0.074 -1.652 1 98.56 165 ASN B CA 1
ATOM 4001 C C . ASN B 1 165 ? 12.852 0.582 -2.537 1 98.56 165 ASN B C 1
ATOM 4003 O O . ASN B 1 165 ? 13.852 -0.05 -2.891 1 98.56 165 ASN B O 1
ATOM 4007 N N . TYR B 1 166 ? 12.633 1.793 -2.947 1 98.69 166 TYR B N 1
ATOM 4008 C CA . TYR B 1 166 ? 13.594 2.473 -3.811 1 98.69 166 TYR B CA 1
ATOM 4009 C C . TYR B 1 166 ? 14.898 2.754 -3.068 1 98.69 166 TYR B C 1
ATOM 4011 O O . TYR B 1 166 ? 15.977 2.734 -3.664 1 98.69 166 TYR B O 1
ATOM 4019 N N . ARG B 1 167 ? 14.797 3.031 -1.785 1 98.5 167 ARG B N 1
ATOM 4020 C CA . ARG B 1 167 ? 15.977 3.143 -0.934 1 98.5 167 ARG B CA 1
ATOM 4021 C C . ARG B 1 167 ? 16.781 1.848 -0.945 1 98.5 167 ARG B C 1
ATOM 4023 O O . ARG B 1 167 ? 18 1.87 -1.138 1 98.5 167 ARG B O 1
ATOM 4030 N N . GLU B 1 168 ? 16.109 0.75 -0.874 1 97.5 168 GLU B N 1
ATOM 4031 C CA . GLU B 1 168 ? 16.766 -0.541 -0.709 1 97.5 168 GLU B CA 1
ATOM 4032 C C . GLU B 1 168 ? 17.188 -1.121 -2.057 1 97.5 168 GLU B C 1
ATOM 4034 O O . GLU B 1 168 ? 18.219 -1.804 -2.152 1 97.5 168 GLU B O 1
ATOM 4039 N N . SER B 1 169 ? 16.422 -0.823 -3.1 1 97.69 169 SER B N 1
ATOM 4040 C CA . SER B 1 169 ? 16.641 -1.455 -4.398 1 97.69 169 SER B CA 1
ATOM 4041 C C . SER B 1 169 ? 17.609 -0.645 -5.25 1 97.69 169 SER B C 1
ATOM 4043 O O . SER B 1 169 ? 18.344 -1.203 -6.074 1 97.69 169 SER B O 1
ATOM 4045 N N . TYR B 1 170 ? 17.672 0.709 -5.062 1 97.81 170 TYR 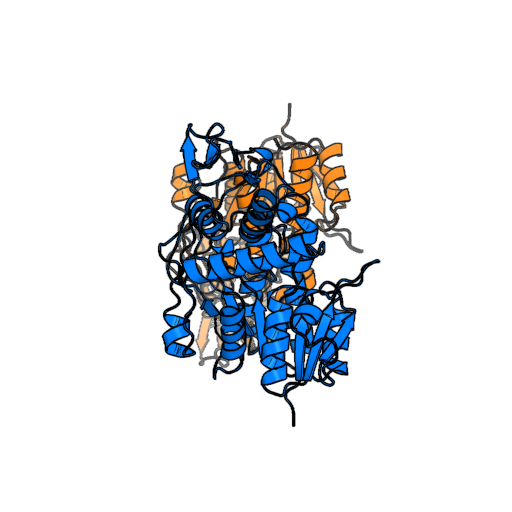B N 1
ATOM 4046 C CA . TYR B 1 170 ? 18.406 1.552 -5.988 1 97.81 170 TYR B CA 1
ATOM 4047 C C . TYR B 1 170 ? 19.344 2.494 -5.238 1 97.81 170 TYR B C 1
ATOM 4049 O O . TYR B 1 170 ? 19.922 3.406 -5.832 1 97.81 170 TYR B O 1
ATOM 4057 N N . ASN B 1 171 ? 19.422 2.346 -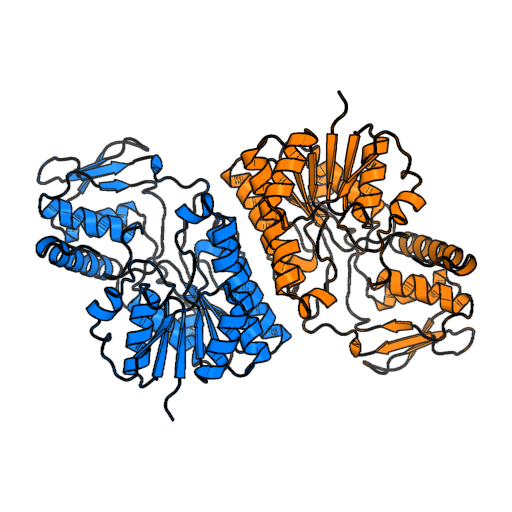3.893 1 97.88 171 ASN B N 1
ATOM 4058 C CA . ASN B 1 171 ? 20.281 3.162 -3.043 1 97.88 171 ASN B CA 1
ATOM 4059 C C . ASN B 1 171 ? 19.906 4.637 -3.111 1 97.88 171 ASN B C 1
ATOM 4061 O O . ASN B 1 171 ? 20.766 5.512 -3.01 1 97.88 171 ASN B O 1
ATOM 4065 N N . ILE B 1 172 ? 18.688 4.918 -3.42 1 98.5 172 ILE B N 1
ATOM 4066 C CA . ILE B 1 172 ? 18.172 6.281 -3.35 1 98.5 172 ILE B CA 1
ATOM 4067 C C . ILE B 1 172 ? 18.094 6.727 -1.893 1 98.5 172 ILE B C 1
ATOM 4069 O O . ILE B 1 172 ? 17.688 5.957 -1.021 1 98.5 172 ILE B O 1
ATOM 4073 N N . PHE B 1 173 ? 18.625 7.949 -1.602 1 98.88 173 PHE B N 1
ATOM 4074 C CA . PHE B 1 173 ? 18.484 8.516 -0.265 1 98.88 173 PHE B CA 1
ATOM 4075 C C . PHE B 1 173 ? 17.031 8.906 0.003 1 98.88 173 PHE B C 1
ATOM 4077 O O . PHE B 1 173 ? 16.672 10.078 -0.092 1 98.88 173 PHE B O 1
ATOM 4084 N N . GLY B 1 174 ? 16.172 7.941 0.281 1 98.81 174 GLY B N 1
ATOM 4085 C CA . GLY B 1 174 ? 14.75 8.125 0.515 1 98.81 174 GLY B CA 1
ATOM 4086 C C . GLY B 1 174 ? 14.367 8.016 1.979 1 98.81 174 GLY B C 1
ATOM 4087 O O . GLY B 1 174 ? 14.422 6.926 2.559 1 98.81 174 GLY B O 1
ATOM 4088 N N . CYS B 1 175 ? 13.938 9.141 2.58 1 98.88 175 CYS B N 1
ATOM 4089 C CA . CYS B 1 175 ? 13.43 9.164 3.947 1 98.88 175 CYS B CA 1
ATOM 4090 C C . CYS B 1 175 ? 11.906 9.195 3.963 1 98.88 175 CYS B C 1
ATOM 4092 O O . CYS B 1 175 ? 11.281 9.719 3.041 1 98.88 175 CYS B O 1
ATOM 4094 N N . SER B 1 176 ? 11.391 8.547 4.926 1 98.56 176 SER B N 1
ATOM 4095 C CA . SER B 1 176 ? 9.961 8.633 5.207 1 98.56 176 SER B CA 1
ATOM 4096 C C . SER B 1 176 ? 9.695 9.234 6.586 1 98.56 176 SER B C 1
ATOM 4098 O O . SER B 1 176 ? 10.195 8.719 7.59 1 98.56 176 SER B O 1
ATOM 4100 N N . GLY B 1 177 ? 8.969 10.32 6.621 1 98.88 177 GLY B N 1
ATOM 4101 C CA . GLY B 1 177 ? 8.539 10.875 7.895 1 98.88 177 GLY B CA 1
ATOM 4102 C C . GLY B 1 177 ? 7.141 10.438 8.289 1 98.88 177 GLY B C 1
ATOM 4103 O O . GLY B 1 177 ? 6.156 10.852 7.68 1 98.88 177 GLY B O 1
ATOM 4104 N N . ILE B 1 178 ? 7.039 9.562 9.258 1 98.88 178 ILE B N 1
ATOM 4105 C CA . ILE B 1 178 ? 5.746 9.211 9.828 1 98.88 178 ILE B CA 1
ATOM 4106 C C . ILE B 1 178 ? 5.336 10.258 10.867 1 98.88 178 ILE B C 1
ATOM 4108 O O . ILE B 1 178 ? 5.57 10.078 12.062 1 98.88 178 ILE B O 1
ATOM 4112 N N . LEU B 1 179 ? 4.699 11.266 10.367 1 98.88 179 LEU B N 1
ATOM 4113 C CA . LEU B 1 179 ? 4.348 12.375 11.242 1 98.88 179 LEU B CA 1
ATOM 4114 C C . LEU B 1 179 ? 2.973 12.164 11.867 1 98.88 179 LEU B C 1
ATOM 4116 O O . LEU B 1 179 ? 2.018 11.812 11.172 1 98.88 179 LEU B O 1
ATOM 4120 N N . PHE B 1 180 ? 2.92 12.281 13.148 1 98.81 180 PHE B N 1
ATOM 4121 C CA . PHE B 1 180 ? 1.64 12.336 13.844 1 98.81 180 PHE B CA 1
ATOM 4122 C C . PHE B 1 180 ? 1.003 13.711 13.695 1 98.81 180 PHE B C 1
ATOM 4124 O O . PHE B 1 180 ? 1.544 14.578 13.008 1 98.81 180 PHE B O 1
ATOM 4131 N N . ASN B 1 181 ? -0.22 13.859 14.125 1 98.5 181 ASN B N 1
ATOM 4132 C CA . ASN B 1 181 ? -0.954 15.102 13.914 1 98.5 181 ASN B CA 1
ATOM 4133 C C . ASN B 1 181 ? -0.125 16.312 14.312 1 98.5 181 ASN B C 1
ATOM 4135 O O . ASN B 1 181 ? 0.487 16.328 15.375 1 98.5 181 ASN B O 1
ATOM 4139 N N . HIS B 1 182 ? -0.045 17.219 13.422 1 98.62 182 HIS B N 1
ATOM 4140 C CA . HIS B 1 182 ? 0.628 18.484 13.695 1 98.62 182 HIS B CA 1
ATOM 4141 C C . HIS B 1 182 ? -0.13 19.656 13.086 1 98.62 182 HIS B C 1
ATOM 4143 O O . HIS B 1 182 ? -0.599 19.578 11.953 1 98.62 182 HIS B O 1
ATOM 4149 N N . GLU B 1 183 ? -0.274 20.719 13.922 1 98.56 183 GLU B N 1
ATOM 4150 C CA . GLU B 1 183 ? -1.2 21.812 13.672 1 98.56 183 GLU B CA 1
ATOM 4151 C C . GLU B 1 183 ? -0.502 23.172 13.812 1 98.56 183 GLU B C 1
ATOM 4153 O O . GLU B 1 183 ? 0.643 23.234 14.258 1 98.56 183 GLU B O 1
ATOM 4158 N N . SER B 1 184 ? -1.154 24.188 13.359 1 98.62 184 SER B N 1
ATOM 4159 C CA . SER B 1 184 ? -0.664 25.562 13.453 1 98.62 184 SER B CA 1
ATOM 4160 C C . SER B 1 184 ? -1.74 26.562 13.047 1 98.62 184 SER B C 1
ATOM 4162 O O . SER B 1 184 ? -2.807 26.172 12.562 1 98.62 184 SER B O 1
ATOM 4164 N N . PRO B 1 185 ? -1.463 27.828 13.211 1 97.5 185 PRO B N 1
ATOM 4165 C CA . PRO B 1 185 ? -2.377 28.844 12.703 1 97.5 185 PRO B CA 1
ATOM 4166 C C . PRO B 1 185 ? -2.568 28.781 11.195 1 97.5 185 PRO B C 1
ATOM 4168 O O . PRO B 1 185 ? -3.51 29.375 10.656 1 97.5 185 PRO B O 1
ATOM 4171 N N . LEU B 1 186 ? -1.727 28 10.469 1 97.06 186 LEU B N 1
ATOM 4172 C CA . LEU B 1 186 ? -1.809 27.922 9.016 1 97.06 186 LEU B CA 1
ATOM 4173 C C . LEU B 1 186 ? -2.633 26.719 8.578 1 97.06 186 LEU B C 1
ATOM 4175 O O . LEU B 1 186 ? -2.838 26.516 7.379 1 97.06 186 LEU B O 1
ATOM 4179 N N . ARG B 1 187 ? -3.096 25.953 9.562 1 97.31 187 ARG B N 1
ATOM 4180 C CA . ARG B 1 187 ? -3.84 24.75 9.242 1 97.31 187 ARG B CA 1
ATOM 4181 C C . ARG B 1 187 ? -5.117 25.078 8.477 1 97.31 187 ARG B C 1
ATOM 4183 O O . ARG B 1 187 ? -5.727 26.125 8.688 1 97.31 187 ARG B O 1
ATOM 4190 N N . GLY B 1 188 ? -5.48 24.219 7.512 1 93.44 188 GLY B N 1
ATOM 4191 C CA . GLY B 1 188 ? -6.723 24.406 6.777 1 93.44 188 GLY B CA 1
ATOM 4192 C C . GLY B 1 188 ? -7.957 24.219 7.641 1 93.44 188 GLY B C 1
ATOM 4193 O O . GLY B 1 188 ? -7.973 23.375 8.547 1 93.44 188 GLY B O 1
ATOM 4194 N N . ARG B 1 189 ? -9.016 24.859 7.297 1 92.94 189 ARG B N 1
ATOM 4195 C CA . ARG B 1 189 ? -10.227 24.891 8.109 1 92.94 189 ARG B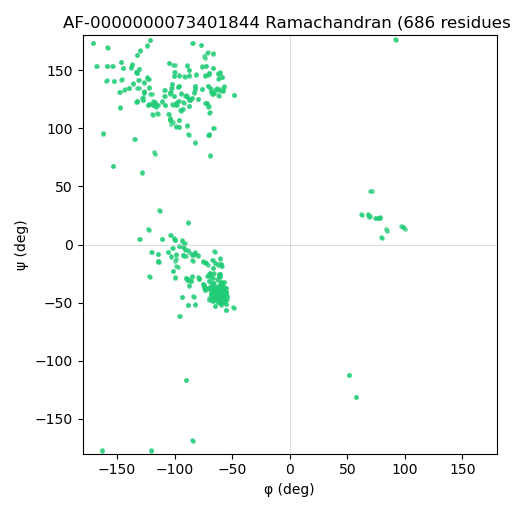 CA 1
ATOM 4196 C C . ARG B 1 189 ? -10.969 23.562 8.039 1 92.94 189 ARG B C 1
ATOM 4198 O O . ARG B 1 189 ? -11.852 23.297 8.859 1 92.94 189 ARG B O 1
ATOM 4205 N N . GLU B 1 190 ? -10.594 22.766 7.055 1 90.25 190 GLU B N 1
ATOM 4206 C CA . GLU B 1 190 ? -11.25 21.469 6.898 1 90.25 190 GLU B CA 1
ATOM 4207 C C . GLU B 1 190 ? -10.758 20.484 7.945 1 90.25 190 GLU B C 1
ATOM 4209 O O . GLU B 1 190 ? -11.406 19.453 8.18 1 90.25 190 GLU B O 1
ATOM 4214 N N . PHE B 1 191 ? -9.695 20.781 8.594 1 95.12 191 PHE B N 1
ATOM 4215 C CA . PHE B 1 191 ? -9.156 19.891 9.625 1 95.12 191 PHE B CA 1
ATOM 4216 C C . PHE B 1 191 ? -9.789 20.203 10.977 1 95.12 191 PHE B C 1
ATOM 4218 O O . PHE B 1 191 ? -10.016 21.375 11.312 1 95.12 191 PHE B O 1
ATOM 4225 N N . VAL B 1 192 ? -9.984 19.234 11.766 1 96.62 192 VAL B N 1
ATOM 4226 C CA . VAL B 1 192 ? -10.828 19.312 12.953 1 96.62 192 VAL B CA 1
ATOM 4227 C C . VAL B 1 192 ? -10.273 20.359 13.914 1 96.62 192 VAL B C 1
ATOM 4229 O O . VAL B 1 192 ? -11.031 21.125 14.508 1 96.62 192 VAL B O 1
ATOM 4232 N N . THR B 1 193 ? -8.969 20.438 14.062 1 98 193 THR B N 1
ATOM 4233 C CA . THR B 1 193 ? -8.375 21.375 15.016 1 98 193 THR B CA 1
ATOM 4234 C C . THR B 1 193 ? -8.617 22.828 14.57 1 98 193 THR B C 1
ATOM 4236 O O . THR B 1 193 ? -8.984 23.672 15.383 1 98 193 THR B O 1
ATOM 4239 N N . ARG B 1 194 ? -8.406 23.062 13.297 1 97.56 194 ARG B N 1
ATOM 4240 C CA . ARG B 1 194 ? -8.641 24.406 12.773 1 97.56 194 ARG B CA 1
ATOM 4241 C C . ARG B 1 194 ? -10.125 24.734 12.773 1 97.56 194 ARG B C 1
ATOM 4243 O O . ARG B 1 194 ? -10.508 25.906 12.922 1 97.56 194 ARG B O 1
ATOM 4250 N N . LYS B 1 195 ? -10.922 23.781 12.438 1 97.25 195 LYS B N 1
ATOM 4251 C CA . LYS B 1 195 ? -12.367 23.984 12.555 1 97.25 195 LYS B CA 1
ATOM 4252 C C . LYS B 1 195 ? -12.75 24.422 13.961 1 97.25 195 LYS B C 1
ATOM 4254 O O . LYS B 1 195 ? -13.547 25.344 14.133 1 97.25 195 LYS B O 1
ATOM 4259 N N . ILE B 1 196 ? -12.18 23.781 14.914 1 98.44 196 ILE B N 1
ATOM 4260 C CA . ILE B 1 196 ? -12.469 24.062 16.312 1 98.44 196 ILE B CA 1
ATOM 4261 C C . ILE B 1 196 ? -12.016 25.469 16.672 1 98.44 196 ILE B C 1
ATOM 4263 O O . ILE B 1 196 ? -12.797 26.281 17.172 1 98.44 196 ILE B O 1
ATOM 4267 N N . THR B 1 197 ? -10.773 25.828 16.406 1 98.44 197 THR B N 1
ATOM 4268 C CA . THR B 1 197 ? -10.234 27.109 16.828 1 98.44 197 THR B CA 1
ATOM 4269 C C . THR B 1 197 ? -10.914 28.266 16.094 1 98.44 197 THR B C 1
ATOM 4271 O O . THR B 1 197 ? -11.219 29.297 16.688 1 98.44 197 THR B O 1
ATOM 4274 N N . ASP B 1 198 ? -11.156 28.109 14.805 1 97.94 198 ASP B N 1
ATOM 4275 C CA . ASP B 1 198 ? -11.859 29.109 14.008 1 97.94 198 ASP B CA 1
ATOM 4276 C C . ASP B 1 198 ? -13.281 29.328 14.516 1 97.94 198 ASP B C 1
ATOM 4278 O O . ASP B 1 198 ? -13.75 30.453 14.609 1 97.94 198 ASP B O 1
ATOM 4282 N N . SER B 1 199 ? -13.977 28.234 14.805 1 97.94 199 SER B N 1
ATOM 4283 C CA . SER B 1 199 ? -15.352 28.312 15.289 1 97.94 199 SER B CA 1
ATOM 4284 C C . SER B 1 199 ? -15.414 28.984 16.656 1 97.94 199 SER B C 1
ATOM 4286 O O . SER B 1 199 ? -16.297 29.797 16.922 1 97.94 199 SER B O 1
ATOM 4288 N N . MET B 1 200 ? -14.492 28.641 17.562 1 98 200 MET B N 1
ATOM 4289 C CA . MET B 1 200 ? -14.453 29.281 18.875 1 98 200 MET B CA 1
ATOM 4290 C C . MET B 1 200 ? -14.242 30.781 18.75 1 98 200 MET B C 1
ATOM 4292 O O . MET B 1 200 ? -14.844 31.562 19.484 1 98 200 MET B O 1
ATOM 4296 N N . ALA B 1 201 ? -13.312 31.156 17.875 1 97.88 201 ALA B N 1
ATOM 4297 C CA . ALA B 1 201 ? -13.078 32.562 17.625 1 97.88 201 ALA B CA 1
ATOM 4298 C C . ALA B 1 201 ? -14.352 33.25 17.125 1 97.88 201 ALA B C 1
ATOM 4300 O O . ALA B 1 201 ? -14.688 34.344 17.578 1 97.88 201 ALA B O 1
ATOM 4301 N N . LYS B 1 202 ? -15.047 32.594 16.219 1 97.62 202 LYS B N 1
ATOM 4302 C CA . LYS B 1 202 ? -16.281 33.156 15.656 1 97.62 202 LYS B CA 1
ATOM 4303 C C . LYS B 1 202 ? -17.359 33.281 16.734 1 97.62 202 LYS B C 1
ATOM 4305 O O . LYS B 1 202 ? -18.109 34.25 16.766 1 97.62 202 LYS B O 1
ATOM 4310 N N . ILE B 1 203 ? -17.469 32.25 17.531 1 97.81 203 ILE B N 1
ATOM 4311 C CA . ILE B 1 203 ? -18.453 32.281 18.609 1 97.81 203 ILE B CA 1
ATOM 4312 C C . ILE B 1 203 ? -18.156 33.438 19.547 1 97.81 203 ILE B C 1
ATOM 4314 O O . ILE B 1 203 ? -19.078 34.188 19.922 1 97.81 203 ILE B O 1
ATOM 4318 N N . ARG B 1 204 ? -16.922 33.625 19.906 1 97.12 204 ARG B N 1
ATOM 4319 C CA . ARG B 1 204 ? -16.516 34.719 20.766 1 97.12 204 ARG B CA 1
ATOM 4320 C C . ARG B 1 204 ? -16.922 36.062 20.172 1 97.12 204 ARG B C 1
ATOM 4322 O O . ARG B 1 204 ? -17.281 37 20.891 1 97.12 204 ARG B O 1
ATOM 4329 N N . LEU B 1 205 ? -16.844 36.188 18.875 1 96.69 205 LEU B N 1
ATOM 4330 C CA . LEU B 1 205 ? -17.094 37.438 18.172 1 96.69 205 LEU B CA 1
ATOM 4331 C C . LEU B 1 205 ? -18.547 37.562 17.781 1 96.69 205 LEU B C 1
ATOM 4333 O O . LEU B 1 205 ? -18.938 38.531 17.109 1 96.69 205 LEU B O 1
ATOM 4337 N N . GLY B 1 206 ? -19.359 36.594 18.125 1 95.94 206 GLY B N 1
ATOM 4338 C CA . GLY B 1 206 ? -20.781 36.625 17.828 1 95.94 206 GLY B CA 1
ATOM 4339 C C . GLY B 1 206 ? -21.109 36.312 16.375 1 95.94 206 GLY B C 1
ATOM 4340 O O . GLY B 1 206 ? -22.156 36.719 15.875 1 95.94 206 GLY B O 1
ATOM 4341 N N . LYS B 1 207 ? -20.25 35.625 15.672 1 96.44 207 LYS B N 1
ATOM 4342 C CA . LYS B 1 207 ? -20.406 35.344 14.25 1 96.44 207 LYS B CA 1
ATOM 4343 C C . LYS B 1 207 ? -20.875 33.906 14.016 1 96.44 207 LYS B C 1
ATOM 4345 O O . LYS B 1 207 ? -21.234 33.531 12.898 1 96.44 207 LYS B O 1
ATOM 4350 N N . LEU B 1 208 ? -20.891 33.094 14.969 1 97.38 208 LEU B N 1
ATOM 4351 C CA . LEU B 1 208 ? -21.297 31.688 14.938 1 97.38 208 LEU B CA 1
ATOM 4352 C C . LEU B 1 208 ? -21.953 31.297 16.25 1 97.38 208 LEU B C 1
ATOM 4354 O O . LEU B 1 208 ? -21.484 31.672 17.328 1 97.38 208 LEU B O 1
ATOM 4358 N N . ASP B 1 209 ? -22.969 30.5 16.219 1 97.88 209 ASP B N 1
ATOM 4359 C CA . ASP B 1 209 ? -23.688 30.125 17.422 1 97.88 209 ASP B CA 1
ATOM 4360 C C . ASP B 1 209 ? -23.156 28.812 18 1 97.88 209 ASP B C 1
ATOM 4362 O O . ASP B 1 209 ? -23 28.688 19.219 1 97.88 209 ASP B O 1
ATOM 4366 N N . VAL B 1 210 ? -22.969 27.844 17.047 1 98.19 210 VAL B N 1
ATOM 4367 C CA . VAL B 1 210 ? -22.672 26.5 17.547 1 98.19 210 VAL B CA 1
ATOM 4368 C C . VAL B 1 210 ? -21.656 25.828 16.625 1 98.19 210 VAL B C 1
ATOM 4370 O O . VAL B 1 210 ? -21.75 25.938 15.406 1 98.19 210 VAL B O 1
ATOM 4373 N N . LEU B 1 211 ? -20.641 25.219 17.234 1 98.25 211 LEU B N 1
ATOM 4374 C CA . LEU B 1 211 ? -19.672 24.344 16.562 1 98.25 211 LEU B CA 1
ATOM 4375 C C . LEU B 1 211 ? -20.188 22.906 16.516 1 98.25 211 LEU B C 1
ATOM 4377 O O . LEU B 1 211 ? -20.547 22.328 17.547 1 98.25 211 LEU B O 1
ATOM 4381 N N . GLU B 1 212 ? -20.266 22.344 15.305 1 97.94 212 GLU B N 1
ATOM 4382 C CA . GLU B 1 212 ? -20.688 20.953 15.148 1 97.94 212 GLU B CA 1
ATOM 4383 C C . GLU B 1 212 ? -19.5 20.047 14.852 1 97.94 212 GLU B C 1
ATOM 4385 O O . GLU B 1 212 ? -18.688 20.344 13.977 1 97.94 212 GLU B O 1
ATOM 4390 N N . LEU B 1 213 ? -19.359 18.984 15.555 1 97.5 213 LEU B N 1
ATOM 4391 C CA . LEU B 1 213 ? -18.25 18.047 15.414 1 97.5 213 LEU B CA 1
ATOM 4392 C C . LEU B 1 213 ? -18.766 16.609 15.352 1 97.5 213 LEU B C 1
ATOM 4394 O O . LEU B 1 213 ? -19.938 16.344 15.648 1 97.5 213 LEU B O 1
ATOM 4398 N N . GLY B 1 214 ? -17.906 15.734 14.891 1 94.94 214 GLY B N 1
ATOM 4399 C CA . GLY B 1 214 ? -18.203 14.312 14.906 1 94.94 214 GLY B CA 1
ATOM 4400 C C . GLY B 1 214 ? -17.75 13.625 16.172 1 94.94 214 GLY B C 1
ATOM 4401 O O . GLY B 1 214 ? -18.188 13.984 17.281 1 94.94 214 GLY B O 1
ATOM 4402 N N . ASN B 1 215 ? -16.812 12.688 16.031 1 94.56 215 ASN B N 1
ATOM 4403 C CA . ASN B 1 215 ? -16.312 11.883 17.141 1 94.56 215 ASN B CA 1
ATOM 4404 C C . ASN B 1 215 ? -15.461 12.711 18.109 1 94.56 215 ASN B C 1
ATOM 4406 O O . ASN B 1 215 ? -14.336 13.078 17.781 1 94.56 215 ASN B O 1
ATOM 4410 N N . LEU B 1 216 ? -15.938 12.891 19.297 1 96.62 216 LEU B N 1
ATOM 4411 C CA . LEU B 1 216 ? -15.242 13.719 20.281 1 96.62 216 LEU B CA 1
ATOM 4412 C C . LEU B 1 216 ? -14.273 12.891 21.109 1 96.62 216 LEU B C 1
ATOM 4414 O O . LEU B 1 216 ? -13.43 13.445 21.828 1 96.62 216 LEU B O 1
ATOM 4418 N N . ASP B 1 217 ? -14.398 11.617 20.922 1 95.88 217 ASP B N 1
ATOM 4419 C CA . ASP B 1 217 ? -13.625 10.742 21.797 1 95.88 217 ASP B CA 1
ATOM 4420 C C . ASP B 1 217 ? -12.352 10.258 21.109 1 95.88 217 ASP B C 1
ATOM 4422 O O . ASP B 1 217 ? -11.492 9.641 21.734 1 95.88 217 ASP B O 1
ATOM 4426 N N . ALA B 1 218 ? -12.211 10.516 19.797 1 96.62 218 ALA B N 1
ATOM 4427 C CA . ALA B 1 218 ? -10.977 10.18 19.094 1 96.62 218 ALA B CA 1
ATOM 4428 C C . ALA B 1 218 ? -9.773 10.852 19.75 1 96.62 218 ALA B C 1
ATOM 4430 O O . ALA B 1 218 ? -9.859 12.016 20.172 1 96.62 218 ALA B O 1
ATOM 4431 N N . LYS B 1 219 ? -8.672 10.156 19.953 1 98.31 219 LYS B N 1
ATOM 4432 C CA . LYS B 1 219 ? -7.461 10.672 20.578 1 98.31 219 LYS B CA 1
ATOM 4433 C C . LYS B 1 219 ? -6.344 10.852 19.547 1 98.31 219 LYS B C 1
ATOM 4435 O O . LYS B 1 219 ? -6.117 9.984 18.719 1 98.31 219 LYS B O 1
ATOM 4440 N N . ARG B 1 220 ? -5.719 11.961 19.578 1 98.56 220 ARG B N 1
ATOM 4441 C CA . ARG B 1 220 ? -4.633 12.258 18.656 1 98.56 220 ARG B CA 1
ATOM 4442 C C . ARG B 1 220 ? -3.426 12.828 19.391 1 98.56 220 ARG B C 1
ATOM 4444 O O . ARG B 1 220 ? -3.57 13.438 20.453 1 98.56 220 ARG B O 1
ATOM 4451 N N . ASP B 1 221 ? -2.277 12.562 18.938 1 98.75 221 ASP B N 1
ATOM 4452 C CA . ASP B 1 221 ? -1 13.164 19.297 1 98.75 221 ASP B CA 1
ATOM 4453 C C . ASP B 1 221 ? -0.719 14.406 18.469 1 98.75 221 ASP B C 1
ATOM 4455 O O . ASP B 1 221 ? -0.19 14.312 17.359 1 98.75 221 ASP B O 1
ATOM 4459 N N . TRP B 1 222 ? -1.083 15.625 19.016 1 98.75 222 TRP B N 1
ATOM 4460 C CA . TRP B 1 222 ? -0.988 16.875 18.266 1 98.75 222 TRP B CA 1
ATOM 4461 C C . TRP B 1 222 ? 0.313 17.609 18.594 1 98.75 222 TRP B C 1
ATOM 4463 O O . TRP B 1 222 ? 0.625 17.844 19.766 1 98.75 222 TRP B O 1
ATOM 4473 N N . GLY B 1 223 ? 1.072 17.891 17.594 1 98.69 223 GLY B N 1
ATOM 4474 C CA . GLY B 1 223 ? 2.258 18.734 17.75 1 98.69 223 GLY B CA 1
ATOM 4475 C C . GLY B 1 223 ? 2.225 19.969 16.875 1 98.69 223 GLY B C 1
ATOM 4476 O O . GLY B 1 223 ? 1.226 20.25 16.203 1 98.69 223 GLY B O 1
ATOM 4477 N N . PHE B 1 224 ? 3.266 20.859 17.016 1 98.88 224 PHE B N 1
ATOM 4478 C CA . PHE B 1 224 ? 3.365 22.125 16.297 1 98.88 224 PHE B CA 1
ATOM 4479 C C . PHE B 1 224 ? 4.043 21.938 14.945 1 98.88 224 PHE B C 1
ATOM 4481 O O . PHE B 1 224 ? 5.215 21.562 14.883 1 98.88 224 PHE B O 1
ATOM 4488 N N . ALA B 1 225 ? 3.322 22.266 13.828 1 98.81 225 ALA B N 1
ATOM 4489 C CA . ALA B 1 225 ? 3.74 22 12.461 1 98.81 225 ALA B CA 1
ATOM 4490 C C . ALA B 1 225 ? 5.113 22.594 12.172 1 98.81 225 ALA B C 1
ATOM 4492 O O . ALA B 1 225 ? 5.926 22 11.461 1 98.81 225 ALA B O 1
ATOM 4493 N N . LYS B 1 226 ? 5.363 23.812 12.672 1 98.56 226 LYS B N 1
ATOM 4494 C CA . LYS B 1 226 ? 6.633 24.484 12.414 1 98.56 226 LYS B CA 1
ATOM 4495 C C . LYS B 1 226 ? 7.805 23.656 12.938 1 98.56 226 LYS B C 1
ATOM 4497 O O . LYS B 1 226 ? 8.883 23.656 12.344 1 98.56 226 LYS B O 1
ATOM 4502 N N . GLU B 1 227 ? 7.605 22.984 14.047 1 98.81 227 GLU B N 1
ATOM 4503 C CA . GLU B 1 227 ? 8.641 22.125 14.602 1 98.81 227 GLU B CA 1
ATOM 4504 C C . GLU B 1 227 ? 8.781 20.844 13.797 1 98.81 227 GLU B C 1
ATOM 4506 O O . GLU B 1 227 ? 9.883 20.297 13.656 1 98.81 227 GLU B O 1
ATOM 4511 N N . TYR B 1 228 ? 7.684 20.344 13.281 1 98.88 228 TYR B N 1
ATOM 4512 C CA . TYR B 1 228 ? 7.691 19.094 12.523 1 98.88 228 TYR B CA 1
ATOM 4513 C C . TYR B 1 228 ? 8.461 19.25 11.219 1 98.88 228 TYR B C 1
ATOM 4515 O O . TYR B 1 228 ? 9.18 18.344 10.797 1 98.88 228 TYR B O 1
ATOM 4523 N N . VAL B 1 229 ? 8.344 20.422 10.516 1 98.88 229 VAL B N 1
ATOM 4524 C CA . VAL B 1 229 ? 9.047 20.609 9.25 1 98.88 229 VAL B CA 1
ATOM 4525 C C . VAL B 1 229 ? 10.555 20.672 9.508 1 98.88 229 VAL B C 1
ATOM 4527 O O . VAL B 1 229 ? 11.352 20.281 8.641 1 98.88 229 VAL B O 1
ATOM 4530 N N . GLU B 1 230 ? 10.992 21.141 10.703 1 98.88 230 GLU B N 1
ATOM 4531 C CA . GLU B 1 230 ? 12.406 21.031 11.047 1 98.88 230 GLU B CA 1
ATOM 4532 C C . GLU B 1 230 ? 12.867 19.578 11.07 1 98.88 230 GLU B C 1
ATOM 4534 O O . GLU B 1 230 ? 14.008 19.281 10.711 1 98.88 230 GLU B O 1
ATOM 4539 N N . GLY B 1 231 ? 11.977 18.688 11.602 1 98.88 231 GLY B N 1
ATOM 4540 C CA . GLY B 1 231 ? 12.281 17.266 11.57 1 98.88 231 GLY B CA 1
ATOM 4541 C C . GLY B 1 231 ? 12.422 16.719 10.164 1 98.88 231 GLY B C 1
ATOM 4542 O O . GLY B 1 231 ? 13.297 15.898 9.898 1 98.88 231 GLY B O 1
ATOM 4543 N N . MET B 1 232 ? 11.586 17.172 9.234 1 98.94 232 MET B N 1
ATOM 4544 C CA . MET B 1 232 ? 11.688 16.781 7.828 1 98.94 232 MET B CA 1
ATOM 4545 C C . MET B 1 232 ? 13.062 17.141 7.27 1 98.94 232 MET B C 1
ATOM 4547 O O . MET B 1 232 ? 13.703 16.312 6.613 1 98.94 232 MET B O 1
ATOM 4551 N N . TRP B 1 233 ? 13.469 18.391 7.508 1 98.94 233 TRP B N 1
ATOM 4552 C CA . TRP B 1 233 ? 14.758 18.875 7.023 1 98.94 233 TRP B CA 1
ATOM 4553 C C . TRP B 1 233 ? 15.898 18.047 7.613 1 98.94 233 TRP B C 1
ATOM 4555 O O . TRP B 1 233 ? 16.812 17.641 6.891 1 98.94 233 TRP B O 1
ATOM 4565 N N . ARG B 1 234 ? 15.852 17.766 8.922 1 98.88 234 ARG B N 1
ATOM 4566 C CA . ARG B 1 234 ? 16.922 17.016 9.586 1 98.88 234 ARG B CA 1
ATOM 4567 C C . ARG B 1 234 ? 17.062 15.625 8.992 1 98.88 234 ARG B C 1
ATOM 4569 O O . ARG B 1 234 ? 18.172 15.086 8.922 1 98.88 234 ARG B O 1
ATOM 4576 N N . MET B 1 235 ? 15.977 15.047 8.602 1 98.94 235 MET B N 1
ATOM 4577 C CA . MET B 1 235 ? 16.016 13.711 8 1 98.94 235 MET B CA 1
ATOM 4578 C C . MET B 1 235 ? 16.891 13.703 6.754 1 98.94 235 MET B C 1
ATOM 4580 O O . MET B 1 235 ? 17.656 12.758 6.531 1 98.94 235 MET B O 1
ATOM 4584 N N . LEU B 1 236 ? 16.781 14.75 5.926 1 98.81 236 LEU B N 1
ATOM 4585 C CA . LEU B 1 236 ? 17.531 14.781 4.68 1 98.81 236 LEU B CA 1
ATOM 4586 C C . LEU B 1 236 ? 18.984 15.188 4.93 1 98.81 236 LEU B C 1
ATOM 4588 O O . LEU B 1 236 ? 19.828 15.086 4.035 1 98.81 236 LEU B O 1
ATOM 4592 N N . GLN B 1 237 ? 19.312 15.664 6.203 1 98.56 237 GLN B N 1
ATOM 4593 C CA . GLN B 1 237 ? 20.672 16.031 6.551 1 98.56 237 GLN B CA 1
ATOM 4594 C C . GLN B 1 237 ? 21.422 14.867 7.18 1 98.56 237 GLN B C 1
ATOM 4596 O O . GLN B 1 237 ? 22.641 14.93 7.371 1 98.56 237 GLN B O 1
ATOM 4601 N N . ALA B 1 238 ? 20.719 13.789 7.48 1 98.5 238 ALA B N 1
ATOM 4602 C CA . ALA B 1 238 ? 21.328 12.625 8.125 1 98.5 238 ALA B CA 1
ATOM 4603 C C . ALA B 1 238 ? 22.328 11.953 7.203 1 98.5 238 ALA B C 1
ATOM 4605 O O . ALA B 1 238 ? 22.328 12.188 5.992 1 98.5 238 ALA B O 1
ATOM 4606 N N . ASP B 1 239 ? 23.203 11.078 7.758 1 97.94 239 ASP B N 1
ATOM 4607 C CA . ASP B 1 239 ? 24.203 10.344 6.98 1 97.94 239 ASP B CA 1
ATOM 4608 C C . ASP B 1 239 ? 23.547 9.242 6.148 1 97.94 239 ASP B C 1
ATOM 4610 O O . ASP B 1 239 ? 23.984 8.969 5.027 1 97.94 239 ASP B O 1
ATOM 4614 N N . LYS B 1 240 ? 22.562 8.633 6.727 1 98.31 240 LYS B N 1
ATOM 4615 C CA . LYS B 1 240 ? 21.844 7.555 6.062 1 98.31 240 LYS B CA 1
ATOM 4616 C C . LYS B 1 240 ? 20.344 7.828 6.059 1 98.31 240 LYS B C 1
ATOM 4618 O O . LYS B 1 240 ? 19.797 8.352 7.031 1 98.31 240 LYS B O 1
ATOM 4623 N N . PRO B 1 241 ? 19.734 7.512 4.922 1 98.75 241 PRO B N 1
ATOM 4624 C CA . PRO B 1 241 ? 18.281 7.668 4.891 1 98.75 241 PRO B CA 1
ATOM 4625 C C . PRO B 1 241 ? 17.562 6.641 5.758 1 98.75 241 PRO B C 1
ATOM 4627 O O . PRO B 1 241 ? 18.031 5.516 5.922 1 98.75 241 PRO B O 1
ATOM 4630 N N . ASP B 1 242 ? 16.453 7.023 6.328 1 98.69 242 ASP B N 1
ATOM 4631 C CA . ASP B 1 242 ? 15.656 6.098 7.129 1 98.69 242 ASP B CA 1
ATOM 4632 C C . ASP B 1 242 ? 14.234 6.633 7.34 1 98.69 242 ASP B C 1
ATOM 4634 O O . ASP B 1 242 ? 13.828 7.59 6.68 1 98.69 242 ASP B O 1
ATOM 4638 N N . THR B 1 243 ? 13.477 5.891 8.086 1 98.81 243 THR B N 1
ATOM 4639 C CA . THR B 1 243 ? 12.117 6.23 8.484 1 98.81 243 THR B CA 1
ATOM 4640 C C . THR B 1 243 ? 12.086 6.73 9.93 1 98.81 243 THR B C 1
ATOM 4642 O O . THR B 1 243 ? 12.727 6.152 10.805 1 98.81 243 THR B O 1
ATOM 4645 N N . TYR B 1 244 ? 11.352 7.836 10.188 1 98.94 244 TYR B N 1
ATOM 4646 C CA . TYR B 1 244 ? 11.297 8.391 11.539 1 98.94 244 TYR B CA 1
ATOM 4647 C C . TYR B 1 244 ? 9.867 8.773 11.906 1 98.94 244 TYR B C 1
ATOM 4649 O O . TYR B 1 244 ? 9.125 9.312 11.078 1 98.94 244 TYR B O 1
ATOM 4657 N N . VAL B 1 245 ? 9.5 8.484 13.117 1 98.88 245 VAL B N 1
ATOM 4658 C CA . VAL B 1 245 ? 8.273 8.992 13.719 1 98.88 245 VAL B CA 1
ATOM 4659 C C . VAL B 1 245 ? 8.523 10.375 14.312 1 98.88 245 VAL B C 1
ATOM 4661 O O . VAL B 1 245 ? 9.492 10.57 15.055 1 98.88 245 VAL B O 1
ATOM 4664 N N . LEU B 1 246 ? 7.77 11.336 13.953 1 98.94 246 LEU B N 1
ATOM 4665 C CA . LEU B 1 246 ? 7.711 12.609 14.664 1 98.94 246 LEU B CA 1
ATOM 4666 C C . LEU B 1 246 ? 6.391 12.742 15.422 1 98.94 246 LEU B C 1
ATOM 4668 O O . LEU B 1 246 ? 5.32 12.742 14.812 1 98.94 246 LEU B O 1
ATOM 4672 N N . ALA B 1 247 ? 6.445 12.875 16.656 1 98.88 247 ALA B N 1
ATOM 4673 C CA . ALA B 1 247 ? 5.301 12.945 17.562 1 98.88 247 ALA B CA 1
ATOM 4674 C C . ALA B 1 247 ? 5.676 13.633 18.875 1 98.88 247 ALA B C 1
ATOM 4676 O O . ALA B 1 247 ? 6.848 13.938 19.109 1 98.88 247 ALA B O 1
ATOM 4677 N N . THR B 1 248 ? 4.703 13.945 19.672 1 98.75 248 THR B N 1
ATOM 4678 C CA . THR B 1 248 ? 4.957 14.594 20.953 1 98.75 248 THR B CA 1
ATOM 4679 C C . THR B 1 248 ? 4.973 13.562 22.094 1 98.75 248 THR B C 1
ATOM 4681 O O . THR B 1 248 ? 5.449 13.844 23.188 1 98.75 248 THR B O 1
ATOM 4684 N N . ASN B 1 249 ? 4.367 12.367 21.812 1 98.56 249 ASN B N 1
ATOM 4685 C CA . ASN B 1 249 ? 4.191 11.312 22.797 1 98.56 249 ASN B CA 1
ATOM 4686 C C . ASN B 1 249 ? 3.172 11.711 23.859 1 98.56 249 ASN B C 1
ATOM 4688 O O . ASN B 1 249 ? 3.262 11.273 25.016 1 98.56 249 ASN B O 1
ATOM 4692 N N . ARG B 1 250 ? 2.297 12.602 23.531 1 98.19 250 ARG B N 1
ATOM 4693 C CA . ARG B 1 250 ? 1.104 12.984 24.281 1 98.19 250 ARG B CA 1
ATOM 4694 C C . ARG B 1 250 ? -0.14 12.906 23.406 1 98.19 250 ARG B C 1
ATOM 4696 O O . ARG B 1 250 ? -0.116 13.32 22.25 1 98.19 250 ARG B O 1
ATOM 4703 N N . THR B 1 251 ? -1.124 12.258 23.938 1 98.25 251 THR B N 1
ATOM 4704 C CA . THR B 1 251 ? -2.373 12.156 23.203 1 98.25 251 THR B CA 1
ATOM 4705 C C . THR B 1 251 ? -3.535 12.719 24 1 98.25 251 THR B C 1
ATOM 4707 O O . THR B 1 251 ? -3.52 12.68 25.234 1 98.25 251 THR B O 1
ATOM 4710 N N . GLU B 1 252 ? -4.426 13.359 23.359 1 98.44 252 GLU B N 1
ATOM 4711 C CA . GLU B 1 252 ? -5.621 13.938 23.969 1 98.44 252 GLU B CA 1
ATOM 4712 C C . GLU B 1 252 ? -6.855 13.68 23.109 1 98.44 252 GLU B C 1
ATOM 4714 O O . GLU B 1 252 ? -6.746 13.5 21.891 1 98.44 252 GLU B O 1
ATOM 4719 N N . LYS B 1 253 ? -8 13.672 23.734 1 97.69 253 LYS B N 1
ATOM 4720 C CA . LYS B 1 253 ? -9.258 13.547 23.016 1 97.69 253 LYS B CA 1
ATOM 4721 C C . LYS B 1 253 ? -9.594 14.82 22.266 1 97.69 253 LYS B C 1
ATOM 4723 O O . LYS B 1 253 ? -9.148 15.906 22.641 1 97.69 253 LYS B O 1
ATOM 4728 N N . VAL B 1 254 ? -10.359 14.648 21.203 1 98 254 VAL B N 1
ATOM 4729 C CA . VAL B 1 254 ? -10.875 15.812 20.484 1 98 254 VAL B CA 1
ATOM 4730 C C . VAL B 1 254 ? -11.641 16.719 21.453 1 98 254 VAL B C 1
ATOM 4732 O O . VAL B 1 254 ? -11.508 17.938 21.406 1 98 254 VAL B O 1
ATOM 4735 N N . ARG B 1 255 ? -12.344 16.141 22.375 1 97 255 ARG B N 1
ATOM 4736 C CA . ARG B 1 255 ? -13.094 16.859 23.391 1 97 255 ARG B CA 1
ATOM 4737 C C . ARG B 1 255 ? -12.172 17.75 24.219 1 97 255 ARG B C 1
ATOM 4739 O O . ARG B 1 255 ? -12.539 18.875 24.578 1 97 255 ARG B O 1
ATOM 4746 N N . ASP B 1 256 ? -11.078 17.25 24.594 1 97.69 256 ASP B N 1
ATOM 4747 C CA . ASP B 1 256 ? -10.109 18.016 25.391 1 97.69 256 ASP B CA 1
ATOM 4748 C C . ASP B 1 256 ? -9.547 19.172 24.578 1 97.69 256 ASP B C 1
ATOM 4750 O O . ASP B 1 256 ? -9.32 20.266 25.125 1 97.69 256 ASP B O 1
ATOM 4754 N N . PHE B 1 257 ? -9.281 18.922 23.281 1 98.5 257 PHE B N 1
ATOM 4755 C CA . PHE B 1 257 ? -8.836 20 22.422 1 98.5 257 PHE B CA 1
ATOM 4756 C C . PHE B 1 257 ? -9.883 21.109 22.344 1 98.5 257 PHE B C 1
ATOM 4758 O O . PHE B 1 257 ? -9.547 22.297 22.375 1 98.5 257 PHE B O 1
ATOM 4765 N N . VAL B 1 258 ? -11.133 20.719 22.266 1 98.44 258 VAL B N 1
ATOM 4766 C CA . VAL B 1 258 ? -12.234 21.688 22.25 1 98.44 258 VAL B CA 1
ATOM 4767 C C . VAL B 1 258 ? -12.203 22.516 23.531 1 98.44 258 VAL B C 1
ATOM 4769 O O . VAL B 1 258 ? -12.352 23.734 23.5 1 98.44 258 VAL B O 1
ATOM 4772 N N . GLY B 1 259 ? -12.07 21.828 24.641 1 97.88 259 GLY B N 1
ATOM 4773 C CA . GLY B 1 259 ? -12 22.516 25.922 1 97.88 259 GLY B CA 1
ATOM 4774 C C . GLY B 1 259 ? -10.875 23.531 26 1 97.88 259 GLY B C 1
ATOM 4775 O O . GLY B 1 259 ? -11.062 24.641 26.484 1 97.88 259 GLY B O 1
ATOM 4776 N N . MET B 1 260 ? -9.68 23.141 25.562 1 98.12 260 MET B N 1
ATOM 4777 C CA . MET B 1 260 ? -8.531 24.047 25.562 1 98.12 260 MET B CA 1
ATOM 4778 C C . MET B 1 260 ? -8.773 25.25 24.656 1 98.12 260 MET B C 1
ATOM 4780 O O . MET B 1 260 ? -8.438 26.375 25.016 1 98.12 260 MET B O 1
ATOM 4784 N N . ALA B 1 261 ? -9.344 24.969 23.5 1 98.38 261 ALA B N 1
ATOM 4785 C CA . ALA B 1 261 ? -9.641 26.047 22.562 1 98.38 261 ALA B CA 1
ATOM 4786 C C . ALA B 1 261 ? -10.695 27 23.141 1 98.38 261 ALA B C 1
ATOM 4788 O O . ALA B 1 261 ? -10.594 28.219 22.969 1 98.38 261 ALA B O 1
ATOM 4789 N N . ALA B 1 262 ? -11.695 26.438 23.781 1 98.12 262 ALA B N 1
ATOM 4790 C CA . ALA B 1 262 ? -12.734 27.25 24.422 1 98.12 262 ALA B CA 1
ATOM 4791 C C . ALA B 1 262 ? -12.141 28.172 25.484 1 98.12 262 ALA B C 1
ATOM 4793 O O . ALA B 1 262 ? -12.445 29.359 25.516 1 98.12 262 ALA B O 1
ATOM 4794 N N . ARG B 1 263 ? -11.297 27.625 26.266 1 97.69 263 ARG B N 1
ATOM 4795 C CA . ARG B 1 263 ? -10.641 28.422 27.297 1 97.69 263 ARG B CA 1
ATOM 4796 C C . ARG B 1 263 ? -9.828 29.562 26.688 1 97.69 263 ARG B C 1
ATOM 4798 O O . ARG B 1 263 ? -9.867 30.688 27.172 1 97.69 263 ARG B O 1
ATOM 4805 N N . ALA B 1 264 ? -9.094 29.234 25.672 1 97.56 264 ALA B N 1
ATOM 4806 C CA . ALA B 1 264 ? -8.281 30.234 24.984 1 97.56 264 ALA B CA 1
ATOM 4807 C C . ALA B 1 264 ? -9.164 31.344 24.406 1 97.56 264 ALA B C 1
ATOM 4809 O O . ALA B 1 264 ? -8.734 32.5 24.297 1 97.56 264 ALA B O 1
ATOM 4810 N N . ALA B 1 265 ? -10.375 31.016 24.094 1 97.62 265 ALA B N 1
ATOM 4811 C CA . ALA B 1 265 ? -11.297 31.969 23.5 1 97.62 265 ALA B CA 1
ATOM 4812 C C . ALA B 1 265 ? -12.102 32.688 24.578 1 97.62 265 ALA B C 1
ATOM 4814 O O . ALA B 1 265 ? -12.922 33.562 24.266 1 97.62 265 ALA B O 1
ATOM 4815 N N . GLY B 1 266 ? -11.93 32.312 25.828 1 97.06 266 GLY B N 1
ATOM 4816 C CA . GLY B 1 266 ? -12.57 33 26.938 1 97.06 266 GLY B CA 1
ATOM 4817 C C . GLY B 1 266 ? -13.828 32.312 27.422 1 97.06 266 GLY B C 1
ATOM 4818 O O . GLY B 1 266 ? -14.633 32.906 28.141 1 97.06 266 GLY B O 1
ATOM 4819 N N . PHE B 1 267 ? -14.008 31.094 27.016 1 97.81 267 PHE B N 1
ATOM 4820 C CA . PHE B 1 267 ? -15.18 30.344 27.438 1 97.81 267 PHE B CA 1
ATOM 4821 C C . PHE B 1 267 ? -14.805 29.297 28.5 1 97.81 267 PHE B C 1
ATOM 4823 O O . PHE B 1 267 ? -13.656 28.875 28.578 1 97.81 267 PHE B O 1
ATOM 4830 N N . LYS B 1 268 ? -15.742 28.938 29.234 1 96.88 268 LYS B N 1
ATOM 4831 C CA . LYS B 1 268 ? -15.695 27.781 30.109 1 96.88 268 LYS B CA 1
ATOM 4832 C C . LYS B 1 268 ? -16.766 26.766 29.734 1 96.88 268 LYS B C 1
ATOM 4834 O O . LYS B 1 268 ? -17.969 27.031 29.891 1 96.88 268 LYS B O 1
ATOM 4839 N N . LEU B 1 269 ? -16.344 25.578 29.391 1 96.88 269 LEU B N 1
ATOM 4840 C CA . LEU B 1 269 ? -17.266 24.609 28.812 1 96.88 269 LEU B CA 1
ATOM 4841 C C . LEU B 1 269 ? -17.688 23.578 29.844 1 96.88 269 LEU B C 1
ATOM 4843 O O . LEU B 1 269 ? -16.859 23.125 30.641 1 96.88 269 LEU B O 1
ATOM 4847 N N . ALA B 1 270 ? -18.922 23.266 29.828 1 97 270 ALA B N 1
ATOM 4848 C CA . ALA B 1 270 ? -19.469 22.109 30.531 1 97 270 ALA B CA 1
ATOM 4849 C C . ALA B 1 270 ? -20.188 21.172 29.562 1 97 270 ALA B C 1
ATOM 4851 O O . ALA B 1 270 ? -20.875 21.625 28.641 1 97 270 ALA B O 1
ATOM 4852 N N . TRP B 1 271 ? -19.938 19.875 29.703 1 96.69 271 TRP B N 1
ATOM 4853 C CA . TRP B 1 271 ? -20.547 18.906 28.797 1 96.69 271 TRP B CA 1
ATOM 4854 C C . TRP B 1 271 ? -21.812 18.312 29.422 1 96.69 271 TRP B C 1
ATOM 4856 O O . TRP B 1 271 ? -21.859 18.031 30.625 1 96.69 271 TRP B O 1
ATOM 4866 N N . GLU B 1 272 ? -22.812 18.203 28.656 1 96.25 272 GLU B N 1
ATOM 4867 C CA . GLU B 1 272 ? -24.078 17.578 29.062 1 96.25 272 GLU B CA 1
ATOM 4868 C C . GLU B 1 272 ? -24.578 16.609 28 1 96.25 272 GLU B C 1
ATOM 4870 O O . GLU B 1 272 ? -24.297 16.781 26.812 1 96.25 272 GLU B O 1
ATOM 4875 N N . GLY B 1 273 ? -25.234 15.625 28.469 1 94.19 273 GLY B N 1
ATOM 4876 C CA . GLY B 1 273 ? -25.797 14.656 27.547 1 94.19 273 GLY B CA 1
ATOM 4877 C C . GLY B 1 273 ? -24.859 13.484 27.266 1 94.19 273 GLY B C 1
ATOM 4878 O O . GLY B 1 273 ? -23.828 13.344 27.922 1 94.19 273 GLY B O 1
ATOM 4879 N N . ARG B 1 274 ? -25.375 12.477 26.438 1 89.5 274 ARG B N 1
ATOM 4880 C CA . ARG B 1 274 ? -24.625 11.273 26.125 1 89.5 274 ARG B CA 1
ATOM 4881 C C . ARG B 1 274 ? -24.625 10.992 24.625 1 89.5 274 ARG B C 1
ATOM 4883 O O . ARG B 1 274 ? -25.609 11.305 23.938 1 89.5 274 ARG B O 1
ATOM 4890 N N . GLU B 1 275 ? -23.453 10.516 24.188 1 88.12 275 GLU B N 1
ATOM 4891 C CA . GLU B 1 275 ? -23.344 10.062 22.797 1 88.12 275 GLU B CA 1
ATOM 4892 C C . GLU B 1 275 ? -23.703 11.172 21.812 1 88.12 275 GLU B C 1
ATOM 4894 O O . GLU B 1 275 ? -23.172 12.281 21.906 1 88.12 275 GLU B O 1
ATOM 4899 N N . GLU B 1 276 ? -24.531 10.922 20.859 1 91.81 276 GLU B N 1
ATOM 4900 C CA . GLU B 1 276 ? -24.844 11.883 19.812 1 91.81 276 GLU B CA 1
ATOM 4901 C C . GLU B 1 276 ? -25.594 13.086 20.375 1 91.81 276 GLU B C 1
ATOM 4903 O O . GLU B 1 276 ? -25.688 14.133 19.719 1 91.81 276 GLU B O 1
ATOM 4908 N N . ASN B 1 277 ? -26.109 13.008 21.625 1 93.75 277 ASN B N 1
ATOM 4909 C CA . ASN B 1 277 ? -26.875 14.094 22.234 1 93.75 277 ASN B CA 1
ATOM 4910 C C . ASN B 1 277 ? -26.016 14.922 23.188 1 93.75 277 ASN B C 1
ATOM 4912 O O . ASN B 1 277 ? -26.516 15.828 23.859 1 93.75 277 ASN B O 1
ATOM 4916 N N . GLU B 1 278 ? -24.781 14.562 23.219 1 95.25 278 GLU B N 1
ATOM 4917 C CA . GLU B 1 278 ? -23.859 15.336 24.047 1 95.25 278 GLU B CA 1
ATOM 4918 C C . GLU B 1 278 ? -23.641 16.734 23.469 1 95.25 278 GLU B C 1
ATOM 4920 O O . GLU B 1 278 ? -23.516 16.891 22.266 1 95.25 278 GLU B O 1
ATOM 4925 N N . VAL B 1 279 ? -23.703 17.734 24.312 1 97.44 279 VAL B N 1
ATOM 4926 C CA . VAL B 1 279 ? -23.5 19.125 23.891 1 97.44 279 VAL B CA 1
ATOM 4927 C C . VAL B 1 279 ? -22.5 19.797 24.828 1 97.44 279 VAL B C 1
ATOM 4929 O O . VAL B 1 279 ? -22.297 19.359 25.969 1 97.44 279 VAL B O 1
ATOM 4932 N N . GLY B 1 280 ? -21.75 20.781 24.328 1 97.81 280 GLY B N 1
ATOM 4933 C CA . GLY B 1 280 ? -20.922 21.656 25.125 1 97.81 280 GLY B CA 1
ATOM 4934 C C . GLY B 1 280 ? -21.578 23 25.406 1 97.81 280 GLY B C 1
ATOM 4935 O O . GLY B 1 280 ? -21.938 23.734 24.484 1 97.81 280 GLY B O 1
ATOM 4936 N N . ILE B 1 281 ? -21.734 23.312 26.703 1 98.19 281 ILE B N 1
ATOM 4937 C CA . ILE B 1 281 ? -22.422 24.516 27.125 1 98.19 281 ILE B CA 1
ATOM 4938 C C . ILE B 1 281 ? -21.422 25.516 27.688 1 98.19 281 ILE B C 1
ATOM 4940 O O . ILE B 1 281 ? -20.594 25.156 28.531 1 98.19 281 ILE B O 1
ATOM 4944 N N . ASP B 1 282 ? -21.469 26.703 27.172 1 97.94 282 ASP B N 1
ATOM 4945 C CA . ASP B 1 282 ? -20.703 27.766 27.797 1 97.94 282 ASP B CA 1
ATOM 4946 C C . ASP B 1 282 ? -21.297 28.156 29.141 1 97.94 282 ASP B C 1
ATOM 4948 O O . ASP B 1 282 ? -22.406 28.672 29.203 1 97.94 282 ASP B O 1
ATOM 4952 N N . LEU B 1 283 ? -20.562 28.016 30.141 1 96.81 283 LEU B N 1
ATOM 4953 C CA . LEU B 1 283 ? -21.062 28.25 31.484 1 96.81 283 LEU B CA 1
ATOM 4954 C C . LEU B 1 283 ? -21.375 29.719 31.688 1 96.81 283 LEU B C 1
ATOM 4956 O O . LEU B 1 283 ? -22.25 30.062 32.5 1 96.81 283 LEU B O 1
ATOM 4960 N N . GLY B 1 284 ? -20.656 30.547 31.078 1 95.75 284 GLY B N 1
ATOM 4961 C CA . GLY B 1 284 ? -20.906 31.969 31.203 1 95.75 284 GLY B CA 1
ATOM 4962 C C . GLY B 1 284 ? -22.25 32.406 30.656 1 95.75 284 GLY B C 1
ATOM 4963 O O . GLY B 1 284 ? -23 33.094 31.312 1 95.75 284 GLY B O 1
ATOM 4964 N N . SER B 1 285 ? -22.625 31.953 29.531 1 96.19 285 SER B N 1
ATOM 4965 C CA . SER B 1 285 ? -23.844 32.375 28.828 1 96.19 285 SER B CA 1
ATOM 4966 C C . SER B 1 285 ? -24.953 31.344 29.016 1 96.19 285 SER B C 1
ATOM 4968 O O . SER B 1 285 ? -26.125 31.641 28.812 1 96.19 285 SER B O 1
ATOM 4970 N N . GLY B 1 286 ? -24.625 30.109 29.312 1 96.5 286 GLY B N 1
ATOM 4971 C CA . GLY B 1 286 ? -25.594 29.031 29.406 1 96.5 286 GLY B CA 1
ATOM 4972 C C . GLY B 1 286 ? -25.984 28.469 28.047 1 96.5 286 GLY B C 1
ATOM 4973 O O . GLY B 1 286 ? -26.828 27.578 27.953 1 96.5 286 GLY B O 1
ATOM 4974 N N . LYS B 1 287 ? -25.344 28.938 27.047 1 97.38 287 LYS B N 1
ATOM 4975 C CA . LYS B 1 287 ? -25.703 28.531 25.688 1 97.38 287 LYS B CA 1
ATOM 4976 C C . LYS B 1 287 ? -24.906 27.312 25.25 1 97.38 287 LYS B C 1
ATOM 4978 O O . LYS B 1 287 ? -23.75 27.156 25.625 1 97.38 287 LYS B O 1
ATOM 4983 N N . THR B 1 288 ? -25.609 26.484 24.484 1 97.94 288 THR B N 1
ATOM 4984 C CA . THR B 1 288 ? -24.906 25.391 23.812 1 97.94 288 THR B CA 1
ATOM 4985 C C . THR B 1 288 ? -24.047 25.938 22.672 1 97.94 288 THR B C 1
ATOM 4987 O O . THR B 1 288 ? -24.547 26.562 21.734 1 97.94 288 THR B O 1
ATOM 4990 N N . ILE B 1 289 ? -22.703 25.641 22.797 1 98.31 289 ILE B N 1
ATOM 4991 C CA . ILE B 1 289 ? -21.859 26.188 21.75 1 98.31 289 ILE B CA 1
ATOM 4992 C C . ILE B 1 289 ? -21.141 25.047 21.016 1 98.31 289 ILE B C 1
ATOM 4994 O O . ILE B 1 289 ? -20.406 25.297 20.062 1 98.31 289 ILE B O 1
ATOM 4998 N N . VAL B 1 290 ? -21.234 23.812 21.438 1 98.44 290 VAL B N 1
ATOM 4999 C CA . VAL B 1 290 ? -20.703 22.641 20.75 1 98.44 290 VAL B CA 1
ATOM 5000 C C . VAL B 1 290 ? -21.781 21.562 20.656 1 98.44 290 VAL B C 1
ATOM 5002 O O . VAL B 1 290 ? -22.5 21.312 21.625 1 98.44 290 VAL B O 1
ATOM 5005 N N . ARG B 1 291 ? -21.938 20.953 19.5 1 98.06 291 ARG B N 1
ATOM 5006 C CA . ARG B 1 291 ? -22.875 19.859 19.312 1 98.06 291 ARG B CA 1
ATOM 5007 C C . ARG B 1 291 ? -22.25 18.75 18.469 1 98.06 291 ARG B C 1
ATOM 5009 O O . ARG B 1 291 ? -21.359 19 17.656 1 98.06 291 ARG B O 1
ATOM 5016 N N . ILE B 1 292 ? -22.719 17.547 18.688 1 97.06 292 ILE B N 1
ATOM 5017 C CA . ILE B 1 292 ? -22.281 16.406 17.875 1 97.06 292 ILE B CA 1
ATOM 5018 C C . ILE B 1 292 ? -23.188 16.266 16.641 1 97.06 292 ILE B C 1
ATOM 5020 O O . ILE B 1 292 ? -24.406 16.391 16.75 1 97.06 292 ILE B O 1
ATOM 5024 N N . ASN B 1 293 ? -22.625 16.219 15.539 1 96.62 293 ASN B N 1
ATOM 5025 C CA . ASN B 1 293 ? -23.312 15.992 14.273 1 96.62 293 ASN B CA 1
ATOM 5026 C C . ASN B 1 293 ? -22.828 14.727 13.586 1 96.62 293 ASN B C 1
ATOM 5028 O O . ASN B 1 293 ? -21.703 14.688 13.078 1 96.62 293 ASN B O 1
ATOM 5032 N N . PRO B 1 294 ? -23.609 13.688 13.469 1 93.81 294 PRO B N 1
ATOM 5033 C CA . PRO B 1 294 ? -23.219 12.383 12.922 1 93.81 294 PRO B CA 1
ATOM 5034 C C . PRO B 1 294 ? -22.719 12.477 11.484 1 93.81 294 PRO B C 1
ATOM 5036 O O . PRO B 1 294 ? -22.016 11.57 11.008 1 93.81 294 PRO B O 1
ATOM 5039 N N . LYS B 1 295 ? -23.016 13.523 10.789 1 93.38 295 LYS B N 1
ATOM 5040 C CA . LYS B 1 295 ? -22.578 13.703 9.414 1 93.38 295 LYS B CA 1
ATOM 5041 C C . LYS B 1 295 ? -21.062 13.75 9.328 1 93.38 295 LYS B C 1
ATOM 5043 O O . LYS B 1 295 ? -20.484 13.516 8.258 1 93.38 295 LYS B O 1
ATOM 5048 N N . PHE B 1 296 ? -20.406 13.992 10.453 1 92.81 296 PHE B N 1
ATOM 5049 C CA . PHE B 1 296 ? -18.953 14.164 10.453 1 92.81 296 PHE B CA 1
ATOM 5050 C C . PHE B 1 296 ? -18.266 12.883 10.906 1 92.81 296 PHE B C 1
ATOM 5052 O O . PHE B 1 296 ? -17.031 12.859 11.07 1 92.81 296 PHE B O 1
ATOM 5059 N N . TYR B 1 297 ? -19.016 11.859 11.102 1 93.06 297 TYR B N 1
ATOM 5060 C CA . TYR B 1 297 ? -18.406 10.578 11.406 1 93.06 297 TYR B CA 1
ATOM 5061 C C . TYR B 1 297 ? -17.766 9.969 10.172 1 93.06 297 TYR B C 1
ATOM 5063 O O . TYR B 1 297 ? -18.266 10.133 9.055 1 93.06 297 TYR B O 1
ATOM 5071 N N . ARG B 1 298 ? -16.656 9.273 10.359 1 92.75 298 ARG B N 1
ATOM 5072 C CA . ARG B 1 298 ? -16 8.516 9.297 1 92.75 298 ARG B CA 1
ATOM 5073 C C . ARG B 1 298 ? -16.547 7.098 9.219 1 92.75 298 ARG B C 1
ATOM 5075 O O . ARG B 1 298 ? -17 6.539 10.219 1 92.75 298 ARG B O 1
ATOM 5082 N N . PRO B 1 299 ? -16.438 6.496 7.965 1 92.56 299 PRO B N 1
ATOM 5083 C CA . PRO B 1 299 ? -16.875 5.102 7.848 1 92.56 299 PRO B CA 1
ATOM 5084 C C . PRO B 1 299 ? -16.094 4.156 8.75 1 92.56 299 PRO B C 1
ATOM 5086 O O . PRO B 1 299 ? -16.672 3.25 9.359 1 92.56 299 PRO B O 1
ATOM 5089 N N . ALA B 1 300 ? -14.859 4.344 8.812 1 92.94 300 ALA B N 1
ATOM 5090 C CA . ALA B 1 300 ? -13.969 3.641 9.734 1 92.94 300 ALA B CA 1
ATOM 5091 C C . ALA B 1 300 ? -13.117 4.625 10.531 1 92.94 300 ALA B C 1
ATOM 5093 O O . ALA B 1 300 ? -12.32 5.375 9.961 1 92.94 300 ALA B O 1
ATOM 5094 N N . GLU B 1 301 ? -13.211 4.508 11.867 1 91 301 GLU B N 1
ATOM 5095 C CA . GLU B 1 301 ? -12.578 5.516 12.719 1 91 301 GLU B CA 1
ATOM 5096 C C . GLU B 1 301 ? -11.195 5.059 13.18 1 91 301 GLU B C 1
ATOM 5098 O O . GLU B 1 301 ? -10.945 3.857 13.305 1 91 301 GLU B O 1
ATOM 5103 N N . VAL B 1 302 ? -10.328 5.965 13.297 1 93.94 302 VAL B N 1
ATOM 5104 C CA . VAL B 1 302 ? -9.078 5.793 14.023 1 93.94 302 VAL B CA 1
ATOM 5105 C C . VAL B 1 302 ? -9.242 6.301 15.461 1 93.94 302 VAL B C 1
ATOM 5107 O O . VAL B 1 302 ? -9.336 7.512 15.688 1 93.94 302 VAL B O 1
ATOM 5110 N N . ASP B 1 303 ? -9.148 5.449 16.422 1 94.75 303 ASP B N 1
ATOM 5111 C CA . ASP B 1 303 ? -9.555 5.793 17.781 1 94.75 303 ASP B CA 1
ATOM 5112 C C . ASP B 1 303 ? -8.406 6.445 18.547 1 94.75 303 ASP B C 1
ATOM 5114 O O . ASP B 1 303 ? -8.625 7.363 19.344 1 94.75 303 ASP B O 1
ATOM 5118 N N . LEU B 1 304 ? -7.246 5.973 18.25 1 97.69 304 LEU B N 1
ATOM 5119 C CA . LEU B 1 304 ? -6.121 6.426 19.062 1 97.69 304 LEU B CA 1
ATOM 5120 C C . LEU B 1 304 ? -4.844 6.48 18.234 1 97.69 304 LEU B C 1
ATOM 5122 O O . LEU B 1 304 ? -4.512 5.52 17.531 1 97.69 304 LEU B O 1
ATOM 5126 N N . LEU B 1 305 ? -4.145 7.547 18.297 1 98.44 305 LEU B N 1
ATOM 5127 C CA . LEU B 1 305 ? -2.795 7.711 17.766 1 98.44 305 LEU B CA 1
ATOM 5128 C C . LEU B 1 305 ? -1.883 8.367 18.797 1 98.44 305 LEU B C 1
ATOM 5130 O O . LEU B 1 305 ? -2.223 9.414 19.359 1 98.44 305 LEU B O 1
ATOM 5134 N N . ILE B 1 306 ? -0.817 7.82 19.172 1 98.81 306 ILE B N 1
ATOM 5135 C CA . ILE B 1 306 ? 0.234 8.359 20.031 1 98.81 306 ILE B CA 1
ATOM 5136 C C . ILE B 1 306 ? 1.587 7.789 19.609 1 98.81 306 ILE B C 1
ATOM 5138 O O . ILE B 1 306 ? 1.78 6.57 19.594 1 98.81 306 ILE B O 1
ATOM 5142 N N . GLY B 1 307 ? 2.465 8.625 19.188 1 98.81 307 GLY B N 1
ATOM 5143 C CA . GLY B 1 307 ? 3.734 8.18 18.641 1 98.81 307 GLY B CA 1
ATOM 5144 C C . GLY B 1 307 ? 4.879 8.273 19.625 1 98.81 307 GLY B C 1
ATOM 5145 O O . GLY B 1 307 ? 4.805 9.031 20.594 1 98.81 307 GLY B O 1
ATOM 5146 N N . ASP B 1 308 ? 5.906 7.488 19.469 1 98.81 308 ASP B N 1
ATOM 5147 C CA . ASP B 1 308 ? 7.18 7.57 20.172 1 98.81 308 ASP B CA 1
ATOM 5148 C C . ASP B 1 308 ? 8.266 8.156 19.281 1 98.81 308 ASP B C 1
ATOM 5150 O O . ASP B 1 308 ? 8.758 7.488 18.375 1 98.81 308 ASP B O 1
ATOM 5154 N N . PRO B 1 309 ? 8.672 9.398 19.547 1 98.75 309 PRO B N 1
ATOM 5155 C CA . PRO B 1 309 ? 9.656 10.047 18.672 1 98.75 309 PRO B CA 1
ATOM 5156 C C . PRO B 1 309 ? 11.094 9.773 19.094 1 98.75 309 PRO B C 1
ATOM 5158 O O . PRO B 1 309 ? 12.008 10.508 18.734 1 98.75 309 PRO B O 1
ATOM 5161 N N . LYS B 1 310 ? 11.328 8.742 19.891 1 98.75 310 LYS B N 1
ATOM 5162 C CA . LYS B 1 310 ? 12.641 8.445 20.453 1 98.75 310 LYS B CA 1
ATOM 5163 C C . LYS B 1 310 ? 13.703 8.336 19.375 1 98.75 310 LYS B C 1
ATOM 5165 O O . LYS B 1 310 ? 14.805 8.859 19.516 1 98.75 310 LYS B O 1
ATOM 5170 N N . LYS B 1 311 ? 13.469 7.613 18.281 1 98.75 311 LYS B N 1
ATOM 5171 C CA . LYS B 1 311 ? 14.438 7.438 17.203 1 98.75 311 LYS B CA 1
ATOM 5172 C C . LYS B 1 311 ? 14.867 8.781 16.625 1 98.75 311 LYS B C 1
ATOM 5174 O O . LYS B 1 311 ? 16.062 9.008 16.391 1 98.75 311 LYS B O 1
ATOM 5179 N N . ALA B 1 312 ? 13.898 9.664 16.359 1 98.88 312 ALA B N 1
ATOM 5180 C CA . ALA B 1 312 ? 14.195 10.992 15.828 1 98.88 312 ALA B CA 1
ATOM 5181 C C . ALA B 1 312 ? 15.047 11.805 16.797 1 98.88 312 ALA B C 1
ATOM 5183 O O . ALA B 1 312 ? 15.961 12.523 16.391 1 98.88 312 ALA B O 1
ATOM 5184 N N . ARG B 1 313 ? 14.688 11.727 18.109 1 98.75 313 ARG B N 1
ATOM 5185 C CA . ARG B 1 313 ? 15.477 12.414 19.125 1 98.75 313 ARG B CA 1
ATOM 5186 C C . ARG B 1 313 ? 16.922 11.914 19.141 1 98.75 313 ARG B C 1
ATOM 5188 O O . ARG B 1 313 ? 17.859 12.711 19.109 1 98.75 313 ARG B O 1
ATOM 5195 N N . ASP B 1 314 ? 17.094 10.625 19.141 1 98.69 314 ASP B N 1
ATOM 5196 C CA . ASP B 1 314 ? 18.406 10.008 19.328 1 98.69 314 ASP B CA 1
ATOM 5197 C C . ASP B 1 314 ? 19.266 10.172 18.078 1 98.69 314 ASP B C 1
ATOM 5199 O O . ASP B 1 314 ? 20.469 10.398 18.188 1 98.69 314 ASP B O 1
ATOM 5203 N N . GLU B 1 315 ? 18.703 10.055 16.875 1 98.69 315 GLU B N 1
ATOM 5204 C CA . GLU B 1 315 ? 19.5 9.977 15.656 1 98.69 315 GLU B CA 1
ATOM 5205 C C . GLU B 1 315 ? 19.562 11.328 14.945 1 98.69 315 GLU B C 1
ATOM 5207 O O . GLU B 1 315 ? 20.516 11.625 14.234 1 98.69 315 GLU B O 1
ATOM 5212 N N . LEU B 1 316 ? 18.516 12.164 15.125 1 98.75 316 LEU B N 1
ATOM 5213 C CA . LEU B 1 316 ? 18.453 13.406 14.367 1 98.75 316 LEU B CA 1
ATOM 5214 C C . LEU B 1 316 ? 18.578 14.609 15.297 1 98.75 316 LEU B C 1
ATOM 5216 O O . LEU B 1 316 ? 18.766 15.742 14.836 1 98.75 316 LEU B O 1
ATOM 5220 N N . GLY B 1 317 ? 18.406 14.414 16.641 1 98.56 317 GLY B N 1
ATOM 5221 C CA . GLY B 1 317 ? 18.375 15.516 17.594 1 98.56 317 GLY B CA 1
ATOM 5222 C C . GLY B 1 317 ? 17.078 16.297 17.547 1 98.56 317 GLY B C 1
ATOM 5223 O O . GLY B 1 317 ? 17.047 17.484 17.906 1 98.56 317 GLY B O 1
ATOM 5224 N N . TRP B 1 318 ? 16.016 15.703 17.078 1 98.75 318 TRP B N 1
ATOM 5225 C CA . TRP B 1 318 ? 14.742 16.391 16.953 1 98.75 318 TRP B CA 1
ATOM 5226 C C . TRP B 1 318 ? 13.844 16.094 18.141 1 98.75 318 TRP B C 1
ATOM 5228 O O . TRP B 1 318 ? 13.711 14.938 18.562 1 98.75 318 TRP B O 1
ATOM 5238 N N . ALA B 1 319 ? 13.203 17.094 18.672 1 98.44 319 ALA B N 1
ATOM 5239 C CA . ALA B 1 319 ? 12.203 16.969 19.719 1 98.44 319 ALA B CA 1
ATOM 5240 C C . ALA B 1 319 ? 11.195 18.109 19.656 1 98.44 319 ALA B C 1
ATOM 5242 O O . ALA B 1 319 ? 11.555 19.25 19.359 1 98.44 319 ALA B O 1
ATOM 5243 N N . PRO B 1 320 ? 9.961 17.75 19.891 1 98.06 320 PRO B N 1
ATOM 5244 C CA . PRO B 1 320 ? 8.977 18.844 19.984 1 98.06 320 PRO B CA 1
ATOM 5245 C C . PRO B 1 320 ? 9.141 19.672 21.25 1 98.06 320 PRO B C 1
ATOM 5247 O O . PRO B 1 320 ? 9.508 19.141 22.312 1 98.06 320 PRO B O 1
ATOM 5250 N N . ALA B 1 321 ? 8.852 20.984 21.125 1 98 321 ALA B N 1
ATOM 5251 C CA . ALA B 1 321 ? 9.031 21.859 22.266 1 98 321 ALA B CA 1
ATOM 5252 C C . ALA B 1 321 ? 7.719 22.547 22.641 1 98 321 ALA B C 1
ATOM 5254 O O . ALA B 1 321 ? 7.508 22.906 23.797 1 98 321 ALA B O 1
ATOM 5255 N N . THR B 1 322 ? 6.855 22.75 21.75 1 98.56 322 THR B N 1
ATOM 5256 C CA . THR B 1 322 ? 5.598 23.469 21.969 1 98.56 322 THR B CA 1
ATOM 5257 C C . THR B 1 322 ? 4.566 22.547 22.625 1 98.56 322 THR B C 1
ATOM 5259 O O . THR B 1 322 ? 4.305 21.453 22.125 1 98.56 322 THR B O 1
ATOM 5262 N N . THR B 1 323 ? 3.998 22.938 23.766 1 98 323 THR B N 1
ATOM 5263 C CA . THR B 1 323 ? 2.961 22.141 24.406 1 98 323 THR B CA 1
ATOM 5264 C C . THR B 1 323 ? 1.638 22.266 23.656 1 98 323 THR B C 1
ATOM 5266 O O . THR B 1 323 ? 1.452 23.188 22.859 1 98 323 THR B O 1
ATOM 5269 N N . LEU B 1 324 ? 0.755 21.297 23.938 1 98.25 324 LEU B N 1
ATOM 5270 C CA . LEU B 1 324 ? -0.553 21.328 23.281 1 98.25 324 LEU B CA 1
ATOM 5271 C C . LEU B 1 324 ? -1.326 22.578 23.688 1 98.25 324 LEU B C 1
ATOM 5273 O O . LEU B 1 324 ? -2.039 23.172 22.859 1 98.25 324 LEU B O 1
ATOM 5277 N N . GLU B 1 325 ? -1.212 23 24.953 1 97.75 325 GLU B N 1
ATOM 5278 C CA . GLU B 1 325 ? -1.877 24.203 25.438 1 97.75 325 GLU B CA 1
ATOM 5279 C C . GLU B 1 325 ? -1.396 25.438 24.703 1 97.75 325 GLU B C 1
ATOM 5281 O O . GLU B 1 325 ? -2.205 26.281 24.281 1 97.75 325 GLU B O 1
ATOM 5286 N N . GLN B 1 326 ? -0.078 25.562 24.531 1 98.25 326 GLN B N 1
ATOM 5287 C CA . GLN B 1 326 ? 0.503 26.672 23.797 1 98.25 326 GLN B CA 1
ATOM 5288 C C . GLN B 1 326 ? 0.036 26.672 22.344 1 98.25 326 GLN B C 1
ATOM 5290 O O . GLN B 1 326 ? -0.254 27.734 21.781 1 98.25 326 GLN B O 1
ATOM 5295 N N . LEU B 1 327 ? -0.003 25.5 21.766 1 98.44 327 LEU B N 1
ATOM 5296 C CA . LEU B 1 327 ? -0.439 25.328 20.375 1 98.44 327 LEU B CA 1
ATOM 5297 C C . LEU B 1 327 ? -1.883 25.781 20.203 1 98.44 327 LEU B C 1
ATOM 5299 O O . LEU B 1 327 ? -2.188 26.547 19.281 1 98.44 327 LEU B O 1
ATOM 5303 N N . CYS B 1 328 ? -2.771 25.359 21.109 1 97.62 328 CYS B N 1
ATOM 5304 C CA . CYS B 1 328 ? -4.18 25.75 21.062 1 97.62 328 CYS B CA 1
ATOM 5305 C C . CYS B 1 328 ? -4.34 27.25 21.203 1 97.62 328 CYS B C 1
ATOM 5307 O O . CYS B 1 328 ? -5.102 27.875 20.469 1 97.62 328 CYS B O 1
ATOM 5309 N N . GLN B 1 329 ? -3.584 27.812 22.125 1 98 329 GLN B N 1
ATOM 5310 C CA . GLN B 1 329 ? -3.648 29.25 22.375 1 98 329 GLN B CA 1
ATOM 5311 C C . GLN B 1 329 ? -3.238 30.031 21.141 1 98 329 GLN B C 1
ATOM 5313 O O . GLN B 1 329 ? -3.926 30.984 20.75 1 98 329 GLN B O 1
ATOM 5318 N N . MET B 1 330 ? -2.133 29.672 20.578 1 97.94 330 MET B N 1
ATOM 5319 C CA . MET B 1 330 ? -1.632 30.422 19.422 1 97.94 330 MET B CA 1
ATOM 5320 C C . MET B 1 330 ? -2.604 30.328 18.25 1 97.94 330 MET B C 1
ATOM 5322 O O . MET B 1 330 ? -2.771 31.281 17.5 1 97.94 330 MET B O 1
ATOM 5326 N N . MET B 1 331 ? -3.234 29.125 18.047 1 98.5 331 MET B N 1
ATOM 5327 C CA . MET B 1 331 ? -4.172 28.938 16.938 1 98.5 331 MET B CA 1
ATOM 5328 C C . MET B 1 331 ? -5.43 29.781 17.156 1 98.5 331 MET B C 1
ATOM 5330 O O . MET B 1 331 ? -5.895 30.453 16.234 1 98.5 331 MET B O 1
ATOM 5334 N N . VAL B 1 332 ? -5.996 29.781 18.375 1 98.31 332 VAL B N 1
ATOM 5335 C CA . VAL B 1 332 ? -7.219 30.531 18.672 1 98.31 332 VAL B CA 1
ATOM 5336 C C . VAL B 1 332 ? -6.961 32.031 18.531 1 98.31 332 VAL B C 1
ATOM 5338 O O . VAL B 1 332 ? -7.77 32.75 17.953 1 98.31 332 VAL B O 1
ATOM 5341 N N . GLU B 1 333 ? -5.828 32.5 19.047 1 98.06 333 GLU B N 1
ATOM 5342 C CA . GLU B 1 333 ? -5.48 33.906 18.953 1 98.06 333 GLU B CA 1
ATOM 5343 C C . GLU B 1 333 ? -5.371 34.375 17.5 1 98.06 333 GLU B C 1
ATOM 5345 O O . GLU B 1 333 ? -5.848 35.438 17.141 1 98.06 333 GLU B O 1
ATOM 5350 N N . ALA B 1 334 ? -4.715 33.531 16.703 1 97.31 334 ALA B N 1
ATOM 5351 C CA . ALA B 1 334 ? -4.602 33.844 15.281 1 97.31 334 ALA B CA 1
ATOM 5352 C C . ALA B 1 334 ? -5.977 33.906 14.617 1 97.31 334 ALA B C 1
ATOM 5354 O O . ALA B 1 334 ? -6.23 34.781 13.781 1 97.31 334 ALA B O 1
ATOM 5355 N N . ASP B 1 335 ? -6.852 33 14.969 1 97.38 335 ASP B N 1
ATOM 5356 C CA . ASP B 1 335 ? -8.18 32.969 14.367 1 97.38 335 ASP B CA 1
ATOM 5357 C C . ASP B 1 335 ? -9.031 34.156 14.828 1 97.38 335 ASP B C 1
ATOM 5359 O O . ASP B 1 335 ? -9.836 34.688 14.062 1 97.38 335 ASP B O 1
ATOM 5363 N N . ILE B 1 336 ? -8.875 34.531 16.078 1 97.31 336 ILE B N 1
ATOM 5364 C CA . ILE B 1 336 ? -9.586 35.719 16.547 1 97.31 336 ILE B CA 1
ATOM 5365 C C . ILE B 1 336 ? -9.172 36.938 15.727 1 97.31 336 ILE B C 1
ATOM 5367 O O . ILE B 1 336 ? -10.023 37.656 15.227 1 97.31 336 ILE B O 1
ATOM 5371 N N . ARG B 1 337 ? -7.891 37.094 15.562 1 95.75 337 ARG B N 1
ATOM 5372 C CA . ARG B 1 337 ? -7.375 38.219 14.781 1 95.75 337 ARG B CA 1
ATOM 5373 C C . ARG B 1 337 ? -7.922 38.188 13.359 1 95.75 337 ARG B C 1
ATOM 5375 O O . ARG B 1 337 ? -8.344 39.219 12.828 1 95.75 337 ARG B O 1
ATOM 5382 N N . ARG B 1 338 ? -7.926 37.062 12.719 1 94.62 338 ARG B N 1
ATOM 5383 C CA . ARG B 1 338 ? -8.375 36.906 11.344 1 94.62 338 ARG B CA 1
ATOM 5384 C C . ARG B 1 338 ? -9.867 37.188 11.211 1 94.62 338 ARG B C 1
ATOM 5386 O O . ARG B 1 338 ? -10.289 37.875 10.266 1 94.62 338 ARG B O 1
ATOM 5393 N N . ASN B 1 339 ? -10.594 36.688 12.117 1 94.88 339 ASN B N 1
ATOM 5394 C CA . ASN B 1 339 ? -12.039 36.875 12.062 1 94.88 339 ASN B CA 1
ATOM 5395 C C . ASN B 1 339 ? -12.43 38.312 12.398 1 94.88 339 ASN B C 1
ATOM 5397 O O . ASN B 1 339 ? -13.438 38.812 11.898 1 94.88 339 ASN B O 1
ATOM 5401 N N . GLU B 1 340 ? -11.617 38.938 13.156 1 94.69 340 GLU B N 1
ATOM 5402 C CA . GLU B 1 340 ? -11.852 40.344 13.445 1 94.69 340 GLU B CA 1
ATOM 5403 C C . GLU B 1 340 ? -11.633 41.219 12.203 1 94.69 340 GLU B C 1
ATOM 5405 O O . GLU B 1 340 ? -12.375 42.156 11.961 1 94.69 340 GLU B O 1
ATOM 5410 N N . THR B 1 341 ? -10.648 40.844 11.43 1 89.88 341 THR B N 1
ATOM 5411 C CA . THR B 1 341 ? -10.297 41.625 10.25 1 89.88 341 THR B CA 1
ATOM 5412 C C . THR B 1 341 ? -11.102 41.188 9.039 1 89.88 341 THR B C 1
ATOM 5414 O O . THR B 1 341 ? -11.078 41.844 7.988 1 89.88 341 THR B O 1
ATOM 5417 N N . GLY B 1 342 ? -11.875 40.156 9.133 1 81.06 342 GLY B N 1
ATOM 5418 C CA . GLY B 1 342 ? -12.734 39.688 8.062 1 81.06 342 GLY B CA 1
ATOM 5419 C C . GLY B 1 342 ? -12.016 38.812 7.074 1 81.06 342 GLY B C 1
ATOM 5420 O O . GLY B 1 342 ? -12.445 38.656 5.926 1 81.06 342 GLY B O 1
ATOM 5421 N N . PHE B 1 343 ? -10.883 38.344 7.336 1 72.12 343 PHE B N 1
ATOM 5422 C CA . PHE B 1 343 ? -10.125 37.5 6.434 1 72.12 343 PHE B CA 1
ATOM 5423 C C . PHE B 1 343 ? -9.914 36.125 7.043 1 72.12 343 PHE B C 1
ATOM 5425 O O . PHE B 1 343 ? -9.086 35.938 7.938 1 72.12 343 PHE B O 1
ATOM 5432 N N . SER B 1 344 ? -10.953 35.281 6.996 1 65.5 344 SER B N 1
ATOM 5433 C CA . SER B 1 344 ? -10.703 33.938 7.48 1 65.5 344 SER B CA 1
ATOM 5434 C C . SER B 1 344 ? -10.508 32.969 6.324 1 65.5 344 SER B C 1
ATOM 5436 O O . SER B 1 344 ? -11.25 33 5.344 1 65.5 344 SER B O 1
ATOM 5438 N N . PHE B 1 345 ? -9.109 32.594 6.16 1 69.44 345 PHE B N 1
ATOM 5439 C CA . PHE B 1 345 ? -8.734 31.703 5.059 1 69.44 345 PHE B CA 1
ATOM 5440 C C . PHE B 1 345 ? -9.258 30.297 5.297 1 69.44 345 PHE B C 1
ATOM 5442 O O . PHE B 1 345 ? -9.477 29.891 6.441 1 69.44 345 PHE B O 1
#

Radius of gyration: 27.97 Å; Cα contacts (8 Å, |Δi|>4): 1564; chains: 2; bounding box: 62×81×62 Å

Secondary structure (DSSP, 8-state):
-PPEEEEESTTSHHHHHHHHHHHHTT-EEEEEE---SS---HHHHHTT-TT-TTEEEEE--TT-HHHHHHHHHHH--SEEEE--S---HHHHHH-HHHHIIIIIIHHHHHHHHHHHH-TTSEEEEE--GGGT-S-SSSSB-TTSPP---SHHHHHHHHHHHHHHHHHHHH--EEEEEEEPPEE-TT--TTSHHHHHHHHHHHHHTTS-S-EEES-SS-EE--EEHHHHHHHHHHHHHSSS--EEEE--S--EEHHHHHHHHHHHTT--EEEESSGGG-EEEETTT--EEEEE-GGG--SS---B--B--HHHHHHH-----S-HHHHHHHHHHHHHHHHHHT---/-PPEEEEESTTSHHHHHHHHHHHHTT-EEEEEE---SS---HHHHHTT-TT-TTEEEEE--TT-HHHHHHHHHHH--SEEEE--S---HHHHHH-HHHHIIIIIIHHHHHHHHHHHH-TTSEEEEE--GGGT-S-SSSSB-TTSPP---SHHHHHHHHHHHHHHHHHHHH--EEEEEEEPPEE-TT--TTSHHHHHHHHHHHHHTTS-S-EEES-SS-EE--EEHHHHHHHHHHHHHSSS--EEEE--S--EEHHHHHHHHHHHTT--EEEESSGGG-EEEETTT--EEEEE-GGG--SS---B--B--HHHHHHH-----S-HHHHHHHHHHHHHHHHHHT---

Organism: Burkholderia thailandensis (strain ATCC 700388 / DSM 13276 / CCUG 48851 / CIP 106301 / E264) (NCBI:txid271848)

Solvent-accessible surface area (backbone atoms only — not comparable to full-atom values): 34862 Å² total; per-residue (Å²): 132,68,54,31,32,35,31,32,29,25,66,42,50,60,28,26,46,34,49,53,53,41,47,76,71,53,28,35,37,41,30,21,34,69,86,55,100,73,74,66,56,61,54,36,48,72,71,68,47,68,79,39,88,47,53,41,81,38,82,45,56,61,70,36,44,69,54,38,36,49,52,47,66,76,66,61,44,47,34,38,38,44,59,52,52,63,77,50,59,77,55,12,73,80,36,42,67,62,24,31,43,36,30,18,48,10,51,50,29,46,52,52,22,33,61,72,74,45,47,80,36,32,36,39,40,66,34,42,46,51,26,28,18,62,60,73,52,86,61,32,44,81,79,48,48,70,35,37,41,41,51,35,18,33,15,34,42,32,30,44,45,49,38,49,31,40,25,65,44,68,66,29,41,32,26,34,38,32,36,37,53,55,43,54,71,61,43,56,52,88,39,70,68,35,36,47,22,43,41,36,26,30,35,68,70,69,73,41,71,62,42,73,40,38,71,44,72,31,26,41,12,59,32,46,34,70,59,50,37,52,45,57,54,40,52,73,68,46,95,63,59,50,70,36,32,47,34,61,59,47,62,45,32,44,48,55,52,49,50,51,27,32,44,60,51,73,41,47,76,43,77,46,74,60,78,72,61,25,31,30,24,28,64,84,79,67,42,64,39,33,38,44,35,75,86,57,52,63,73,42,74,56,56,55,44,36,32,45,24,58,66,28,32,75,75,61,70,42,76,74,80,68,48,61,66,58,50,37,37,53,26,21,52,47,30,35,54,25,55,71,72,69,54,75,121,131,70,56,31,32,36,30,32,29,26,65,42,50,60,27,26,45,35,49,54,54,40,48,76,72,54,28,35,38,40,29,21,35,67,85,54,101,72,74,68,57,63,55,36,49,72,71,67,48,66,79,39,88,47,55,43,81,38,81,45,56,62,70,38,44,67,55,39,37,51,51,48,67,74,66,61,43,47,35,37,38,44,59,50,53,63,78,52,59,76,55,12,73,78,36,40,66,62,24,33,43,37,30,16,47,10,52,50,28,46,52,52,24,33,62,71,73,45,48,81,35,33,35,38,38,65,34,42,48,52,26,28,17,61,61,73,52,85,61,33,45,84,80,46,47,69,34,38,41,43,49,36,19,32,14,33,43,33,30,44,44,49,39,49,30,39,25,66,44,68,65,29,40,31,27,33,39,32,34,37,52,55,44,53,71,61,42,56,53,87,39,70,69,36,36,47,22,42,41,38,25,29,36,65,71,70,72,42,71,63,41,73,40,38,71,44,72,32,26,42,13,56,30,46,34,69,59,50,37,52,46,56,53,39,51,73,68,47,96,61,59,49,69,35,31,47,34,63,59,46,62,45,32,43,49,55,52,49,49,50,24,31,43,60,51,72,41,47,76,43,78,45,74,58,76,73,62,25,31,30,24,28,64,84,80,66,42,64,39,32,36,44,35,76,86,58,51,63,71,41,75,54,56,56,45,36,32,46,26,59,65,28,32,75,75,61,70,40,74,75,82,68,49,60,69,58,50,36,38,53,25,21,53,48,30,37,54,25,57,72,73,69,54,72,123

Nearest PDB structures (foldseek):
  2z95-assembly1_D  TM=9.852E-01  e=3.890E-51  Aquifex aeolicus VF5
  2z95-assembly1_C  TM=9.660E-01  e=3.654E-52  Aquifex aeolicus VF5
  2z1m-assembly1_C  TM=9.456E-01  e=8.194E-52  Aquifex aeolicus VF5
  2z95-assembly1_B  TM=9.562E-01  e=6.927E-51  Aquifex aeolicus VF5
  2z95-assembly1_A  TM=9.585E-01  e=5.856E-50  Aquifex aeolicus VF5

Sequence (690 aa):
MSVIAIITGITGQDGAYLAQLLLDKGYVVHGTYRRTSSVNFWRIEELGIGAHPNLHLVEYDLTDLSASIRLLRTTGATEVYNLAAQSFVGVSFDQPVTTAEITGIGPLNLLEAIRIVNPAIRFYQASTSEMFGKVQAIPQTETTPFYPRSPYGVAKLYAHWITVNYRESYNIFGCSGILFNHESPLRGREFVTRKITDSMAKIRLGKLDVLELGNLDAKRDWGFAKEYVEGMWRMLQADKPDTYVLATNRTEKVRDFVGMAARAAGFKLAWEGREENEVGIDLGSGKTIVRINPKFYRPAEVDLLIGDPKKARDELGWAPATTLEQLCQMMVEADIRRNETGFSFMSVIAIITGITGQDGAYLAQLLLDKGYVVHGTYRRTSSVNFWRIEELGIGAHPNLHLVEYDLTDLSASIRLLRTTGATEVYNLAAQSFVGVSFDQPVTTAEITGIGPLNLLEAIRIVNPAIRFYQASTSEMFGKVQAIPQTETTPFYPRSPYGVAKLYAHWITVNYRESYNIFGCSGILFNHESPLRGREFVTRKITDSMAKIRLGKLDVLELGNLDAKRDWGFAKEYVEGMWRMLQADKPDTYVLATNRTEKVRDFVGMAARAAGFKLAWEGREENEVGIDLGSGKTIVRINPKFYRPAEVDLLIGDPKKARDELGWAPATTLEQLCQMMVEADIRRNETGFSF

InterPro domains:
  IPR006368 GDP-mannose 4,6-dehydratase [MF_00955] (3-341)
  IPR006368 GDP-mannose 4,6-dehydratase [PTHR43715] (4-338)
  IPR006368 GDP-mannose 4,6-dehydratase [TIGR01472] (4-337)
  IPR016040 NAD(P)-binding domain [PF16363] (6-331)
  IPR036291 NAD(P)-binding domain superfamily [SSF51735] (5-336)